Protein AF-0000000074853703 (afdb_homodimer)

Secondary structure (DSSP, 8-state):
-----------HHHHHHHHHHTS-TTEEEEEEEE------S--TT-TTTB-TTS--SS---HHHHHHHHHHHHHTEEEGGGSS--------STT-SS--------EEEEEEGGGGGGEEEEEE-TT---SSS---EEEEEE-----------------GGGGGTTTHHHHHHHHHHHHHHHHHHHHHHHHH-/-----------HHHHHHHHHHTS-TT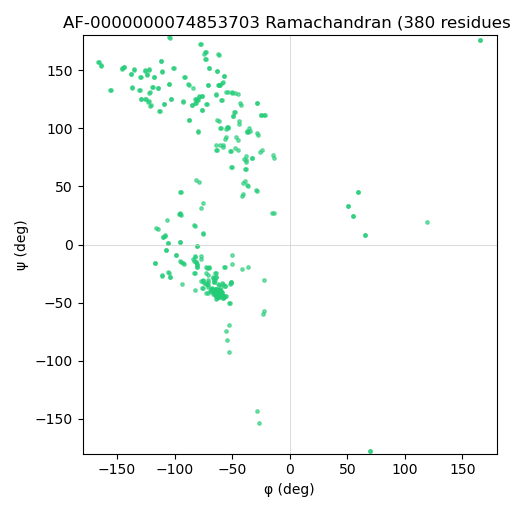EEEEEEEE------S--TT-TTTB-TTS--SS---HHHHHHHHHHHHHTEEEGGGSS--------STT-SS--------EEEEEEGGGGGGEEEEEE-TT---SSS---EEEEEE-----------------GGGGGSTTHHHHHHHHHHHHHHHHHHHHHHHHH-

Organism: Aplysia californica (NCBI:txid6500)

InterPro domains:
  IPR036691 Endonuclease/exonuclease/phosphatase superfamily [G3DSA:3.60.10.10] (3-141)
  IPR036691 Endonuclease/exonuclease/phosphatase superfamily [SSF56219] (5-138)

Solvent-accessible surface area (backbone atoms only — not comparable to full-atom values): 22097 Å² total; per-residue (Å²): 131,82,75,72,71,70,77,74,73,70,50,55,65,52,53,50,49,56,56,54,66,73,52,61,86,72,39,44,49,39,38,36,34,52,52,68,22,30,60,18,68,72,31,84,80,38,58,85,33,38,34,93,48,42,51,62,87,45,66,58,37,72,47,16,47,52,48,52,43,51,22,64,33,67,44,23,19,38,47,43,12,62,36,85,67,77,72,64,73,67,67,81,69,86,53,67,85,81,66,65,74,75,72,65,31,70,47,38,34,32,44,51,92,48,49,87,38,46,74,45,28,37,66,46,73,99,36,57,45,90,46,102,46,52,37,33,36,39,34,26,63,55,85,71,68,86,64,80,78,72,74,71,80,68,79,60,56,63,58,83,66,28,82,46,100,64,23,58,60,48,47,49,51,48,46,45,49,51,53,51,48,50,54,50,55,61,52,55,58,71,74,104,130,80,74,71,72,69,77,72,74,70,51,55,66,51,54,52,49,57,58,54,69,73,52,61,86,73,40,43,47,40,38,36,34,50,52,68,22,31,61,19,68,73,33,84,79,38,59,83,34,39,33,92,47,42,52,62,88,43,66,58,36,72,47,14,48,52,49,52,42,49,21,64,33,68,43,23,19,39,46,44,12,61,35,86,68,76,74,62,72,68,69,80,67,86,56,67,84,79,69,65,75,76,70,65,31,69,45,39,35,31,43,51,92,49,49,86,38,46,75,44,29,37,67,46,72,97,36,57,46,89,46,102,46,52,38,33,38,38,32,27,63,55,84,72,68,87,61,80,77,71,75,73,79,68,78,59,56,63,59,83,68,29,79,51,96,63,30,60,57,47,48,48,49,50,45,47,49,51,52,50,47,51,54,49,56,62,51,54,58,69,73,104

Nearest PDB structures (foldseek):
  3g91-assembly1_A  TM=6.533E-01  e=3.443E-03  Methanothermobacter thermautotrophicus str. Delta H
  5j8n-assembly1_A  TM=6.528E-01  e=6.852E-03  Methanosarcina mazei Go1
  2jc4-assembly1_A  TM=6.047E-01  e=2.681E-03  Neisseria meningitidis
  5dfh-assembly2_B  TM=6.076E-01  e=8.266E-03  Homo sapiens
  2voa-assembly1_B  TM=5.000E-01  e=4.765E-02  Archaeoglobus fulgidus

Structure (mmCIF, N/CA/C/O backbone):
data_AF-0000000074853703-model_v1
#
loop_
_entity.id
_entity.type
_entity.pdbx_description
1 polymer 'Uncharacterized protein LOC101847506'
#
loop_
_atom_site.group_PDB
_atom_site.id
_atom_site.type_symbol
_atom_site.label_atom_id
_atom_site.label_alt_id
_atom_site.label_comp_id
_atom_site.label_asym_id
_atom_site.label_entity_id
_atom_site.label_seq_id
_atom_site.pdbx_PDB_ins_code
_atom_site.Cartn_x
_atom_site.Cartn_y
_atom_site.Cartn_z
_atom_site.occupancy
_atom_site.B_iso_or_equiv
_atom_site.auth_seq_id
_atom_site.auth_comp_id
_atom_site.auth_asym_id
_atom_site.auth_atom_id
_atom_site.pdbx_PDB_model_num
ATOM 1 N N . MET A 1 1 ? 30 -37.344 12.492 1 30.66 1 MET A N 1
ATOM 2 C CA . MET A 1 1 ? 30.016 -36.188 11.594 1 30.66 1 MET A CA 1
ATOM 3 C C . MET A 1 1 ? 28.594 -35.656 11.367 1 30.66 1 MET A C 1
ATOM 5 O O . MET A 1 1 ? 27.766 -36.375 10.789 1 30.66 1 MET A O 1
ATOM 9 N N . THR A 1 2 ? 27.969 -35.031 12.359 1 38.5 2 THR A N 1
ATOM 10 C CA . THR A 1 2 ? 26.641 -34.438 12.344 1 38.5 2 THR A CA 1
ATOM 11 C C . THR A 1 2 ? 26.484 -33.5 11.156 1 38.5 2 THR A C 1
ATOM 13 O O . THR A 1 2 ? 27.266 -32.531 10.992 1 38.5 2 THR A O 1
ATOM 16 N N . HIS A 1 3 ? 26.219 -33.969 9.953 1 34.72 3 HIS A N 1
ATOM 17 C 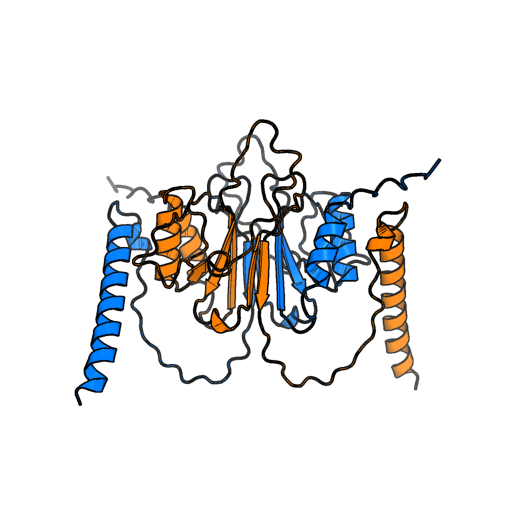CA . HIS A 1 3 ? 25.875 -33.156 8.781 1 34.72 3 HIS A CA 1
ATOM 18 C C . HIS A 1 3 ? 24.953 -32 9.156 1 34.72 3 HIS A C 1
ATOM 20 O O . HIS A 1 3 ? 23.859 -32.219 9.672 1 34.72 3 HIS A O 1
ATOM 26 N N . THR A 1 4 ? 25.547 -31.062 9.781 1 39.28 4 THR A N 1
ATOM 27 C CA . THR A 1 4 ? 24.844 -29.797 9.953 1 39.28 4 THR A CA 1
ATOM 28 C C . THR A 1 4 ? 24.047 -29.438 8.703 1 39.28 4 THR A C 1
ATOM 30 O O . THR A 1 4 ? 24.625 -29.219 7.633 1 39.28 4 THR A O 1
ATOM 33 N N . ARG A 1 5 ? 23.062 -30.234 8.383 1 38.66 5 ARG A N 1
ATOM 34 C CA . ARG A 1 5 ? 22.109 -29.875 7.34 1 38.66 5 ARG A CA 1
ATOM 35 C C . ARG A 1 5 ? 22 -28.359 7.18 1 38.66 5 ARG A C 1
ATOM 37 O O . ARG A 1 5 ? 21.688 -27.656 8.133 1 38.66 5 ARG A O 1
ATOM 44 N N . GLY A 1 6 ? 22.891 -27.703 6.516 1 39.69 6 GLY A N 1
ATOM 45 C CA . GLY A 1 6 ? 22.969 -26.281 6.195 1 39.69 6 GLY A CA 1
ATOM 46 C C . GLY A 1 6 ? 21.625 -25.594 6.117 1 39.69 6 GLY A C 1
ATOM 47 O O . GLY A 1 6 ? 20.688 -26.125 5.496 1 39.69 6 GLY A O 1
ATOM 48 N N . LYS A 1 7 ? 21.156 -24.984 7.168 1 43.94 7 LYS A N 1
ATOM 49 C CA . LYS A 1 7 ? 19.953 -24.156 7.207 1 43.94 7 LYS A CA 1
ATOM 50 C C . LYS A 1 7 ? 19.75 -23.422 5.883 1 43.94 7 LYS A C 1
ATOM 52 O O . LYS A 1 7 ? 20.609 -22.641 5.457 1 43.94 7 LYS A O 1
ATOM 57 N N . ILE A 1 8 ? 19.328 -24.156 4.887 1 45.16 8 ILE A N 1
ATOM 58 C CA . ILE A 1 8 ? 18.984 -23.5 3.621 1 45.16 8 ILE A CA 1
ATOM 59 C C . ILE A 1 8 ? 18.375 -22.141 3.889 1 45.16 8 ILE A C 1
ATOM 61 O O . ILE A 1 8 ? 17.359 -22.031 4.598 1 45.16 8 ILE A O 1
ATOM 65 N N . LYS A 1 9 ? 19.094 -21.078 3.826 1 55.94 9 LYS A N 1
ATOM 66 C CA . LYS A 1 9 ? 18.641 -19.688 3.951 1 55.94 9 LYS A CA 1
ATOM 67 C C . LYS A 1 9 ? 17.359 -19.453 3.145 1 55.94 9 LYS A C 1
ATOM 69 O O . LYS A 1 9 ? 17.328 -19.734 1.943 1 55.94 9 LYS A O 1
ATOM 74 N N . LYS A 1 10 ? 16.312 -19.391 3.748 1 66.88 10 LYS A N 1
ATOM 75 C CA . LYS A 1 10 ? 15.062 -19.031 3.082 1 66.88 10 LYS A CA 1
ATOM 76 C C . LYS A 1 10 ? 15.25 -17.844 2.154 1 66.88 10 LYS A C 1
ATOM 78 O O . LYS A 1 10 ? 15.945 -16.891 2.496 1 66.88 10 LYS A O 1
ATOM 83 N N . ASN A 1 11 ? 14.781 -18.078 0.999 1 83.75 11 ASN A N 1
ATOM 84 C CA . ASN A 1 11 ? 14.828 -16.906 0.123 1 83.75 11 ASN A CA 1
ATOM 85 C C . ASN A 1 11 ? 13.781 -15.875 0.512 1 83.75 11 ASN A C 1
ATOM 87 O O . ASN A 1 11 ? 12.961 -16.125 1.396 1 83.75 11 ASN A O 1
ATOM 91 N N . VAL A 1 12 ? 13.859 -14.742 0.056 1 87.56 12 VAL A N 1
ATOM 92 C CA . VAL A 1 12 ? 13.062 -13.578 0.428 1 87.56 12 VAL A CA 1
ATOM 93 C C . VAL A 1 12 ? 11.578 -13.891 0.262 1 87.56 12 VAL A C 1
ATOM 95 O O . VAL A 1 12 ? 10.75 -13.469 1.075 1 87.56 12 VAL A O 1
ATOM 98 N N . PHE A 1 13 ? 11.188 -14.648 -0.702 1 91.06 13 PHE A N 1
ATOM 99 C CA . PHE A 1 13 ? 9.789 -14.969 -0.941 1 91.06 13 PHE A CA 1
ATOM 100 C C . PHE A 1 13 ? 9.289 -15.984 0.078 1 91.06 13 PHE A C 1
ATOM 102 O O . PHE A 1 13 ? 8.109 -15.969 0.453 1 91.06 13 PHE A O 1
ATOM 109 N N . GLN A 1 14 ? 10.156 -16.828 0.513 1 88.06 14 GLN A N 1
ATOM 110 C CA . GLN A 1 14 ? 9.789 -17.75 1.59 1 88.06 14 GLN A CA 1
ATOM 111 C C . GLN A 1 14 ? 9.516 -16.984 2.885 1 88.06 14 GLN A C 1
ATOM 113 O O . GLN A 1 14 ? 8.578 -17.312 3.617 1 88.06 14 GLN A O 1
ATOM 118 N N . LYS A 1 15 ? 10.312 -16.047 3.137 1 88.69 15 LYS A N 1
ATOM 119 C CA . LYS A 1 15 ? 10.094 -15.219 4.312 1 88.69 15 LYS A CA 1
ATOM 120 C C . LYS A 1 15 ? 8.766 -14.461 4.211 1 88.69 15 LYS A C 1
ATOM 122 O O . LYS A 1 15 ? 8.039 -14.344 5.199 1 88.69 15 LYS A O 1
ATOM 127 N N . LEU A 1 16 ? 8.547 -13.914 3.051 1 92.94 16 LEU A N 1
ATOM 128 C CA . LEU A 1 16 ? 7.27 -13.242 2.822 1 92.94 16 LEU A CA 1
ATOM 129 C C . LEU A 1 16 ? 6.105 -14.203 3.018 1 92.94 16 LEU A C 1
ATOM 131 O O . LEU A 1 16 ? 5.105 -13.859 3.648 1 92.94 16 LEU A O 1
ATOM 135 N N . ALA A 1 17 ? 6.215 -15.414 2.502 1 91.81 17 ALA A N 1
ATOM 136 C CA . ALA A 1 17 ? 5.203 -16.453 2.676 1 91.81 17 ALA A CA 1
ATOM 137 C C . ALA A 1 17 ? 4.957 -16.734 4.156 1 91.81 17 ALA A C 1
ATOM 139 O O . ALA A 1 17 ? 3.807 -16.844 4.59 1 91.81 17 ALA A O 1
ATOM 140 N N . ASP A 1 18 ? 6.047 -16.844 4.895 1 89.38 18 ASP A N 1
ATOM 141 C CA . ASP A 1 18 ? 5.934 -17.062 6.332 1 89.38 18 ASP A CA 1
ATOM 142 C C . ASP A 1 18 ? 5.156 -15.938 7.004 1 89.38 18 ASP A C 1
ATOM 144 O O . ASP A 1 18 ? 4.383 -16.188 7.934 1 89.38 18 ASP A O 1
ATOM 148 N N . THR A 1 19 ? 5.422 -14.758 6.57 1 90.62 19 THR A N 1
ATOM 149 C CA . THR A 1 19 ? 4.734 -13.594 7.113 1 90.62 19 THR A CA 1
ATOM 150 C C . THR A 1 19 ? 3.242 -13.656 6.809 1 90.62 19 THR A C 1
ATOM 152 O O . THR A 1 19 ? 2.414 -13.344 7.668 1 90.62 19 THR A O 1
ATOM 155 N N . ILE A 1 20 ? 2.85 -14 5.609 1 93.12 20 ILE A N 1
ATOM 156 C CA . ILE A 1 20 ? 1.458 -14.078 5.18 1 93.12 20 ILE A CA 1
ATOM 157 C C . ILE A 1 20 ? 0.743 -15.195 5.938 1 93.12 20 ILE A C 1
ATOM 159 O O . ILE A 1 20 ? -0.43 -15.055 6.293 1 93.12 20 ILE A O 1
ATOM 163 N N . ASP A 1 21 ? 1.399 -16.219 6.273 1 90.38 21 ASP A N 1
ATOM 164 C CA . ASP A 1 21 ? 0.841 -17.406 6.918 1 90.38 21 ASP A CA 1
ATOM 165 C C . ASP A 1 21 ? 0.289 -17.062 8.305 1 90.38 21 ASP A C 1
ATOM 167 O O . ASP A 1 21 ? -0.64 -17.719 8.781 1 90.38 21 ASP A O 1
ATOM 171 N N . ILE A 1 22 ? 0.854 -16.094 8.867 1 89.88 22 ILE A N 1
ATOM 172 C CA . ILE A 1 22 ? 0.464 -15.781 10.234 1 89.88 22 ILE A CA 1
ATOM 173 C C . ILE A 1 22 ? -0.79 -14.906 10.227 1 89.88 22 ILE A C 1
ATOM 175 O O . ILE A 1 22 ? -1.422 -14.703 11.266 1 89.88 22 ILE A O 1
ATOM 179 N N . VAL A 1 23 ? -1.188 -14.352 9.102 1 91.25 23 VAL A N 1
ATOM 180 C CA . VAL A 1 23 ? -2.365 -13.5 8.992 1 91.25 23 VAL A CA 1
ATOM 181 C C . VAL A 1 23 ? -3.621 -14.359 8.875 1 91.25 23 VAL A C 1
ATOM 183 O O . VAL A 1 23 ? -3.721 -15.203 7.98 1 91.25 23 VAL A O 1
ATOM 186 N N . PRO A 1 24 ? -4.605 -14.156 9.75 1 90.5 24 PRO A N 1
ATOM 187 C CA . PRO A 1 24 ? -5.855 -14.914 9.641 1 90.5 24 PRO A CA 1
ATOM 188 C C . PRO A 1 24 ? -6.539 -14.734 8.281 1 90.5 24 PRO A C 1
ATOM 190 O O . PRO A 1 24 ? -6.539 -13.633 7.727 1 90.5 24 PRO A O 1
ATOM 193 N N . ASP A 1 25 ? -7.168 -15.734 7.762 1 87 25 ASP A N 1
ATOM 194 C CA . ASP A 1 25 ? -7.797 -15.742 6.449 1 87 25 ASP A CA 1
ATOM 195 C C . ASP A 1 25 ? -8.953 -14.742 6.387 1 87 25 ASP A C 1
ATOM 197 O O . ASP A 1 25 ? -9.266 -14.211 5.32 1 87 25 ASP A O 1
ATOM 201 N N . GLU A 1 26 ? -9.492 -14.461 7.523 1 88.31 26 GLU A N 1
ATOM 202 C CA . GLU A 1 26 ? -10.672 -13.602 7.578 1 88.31 26 GLU A CA 1
ATOM 203 C C . GLU A 1 26 ? -10.273 -12.125 7.504 1 88.31 26 GLU A C 1
ATOM 205 O O . GLU A 1 26 ? -11.117 -11.258 7.266 1 88.31 26 GLU A O 1
ATOM 210 N N . GLU A 1 27 ? -9.039 -11.875 7.715 1 92.31 27 GLU A N 1
ATOM 211 C CA . GLU A 1 27 ? -8.586 -10.484 7.699 1 92.31 27 GLU A CA 1
ATOM 212 C C . GLU A 1 27 ? -8.211 -10.039 6.289 1 92.31 27 GLU A C 1
ATOM 214 O O . GLU A 1 27 ? -7.648 -10.82 5.52 1 92.31 27 GLU A O 1
ATOM 219 N N . GLU A 1 28 ? -8.641 -8.883 6.035 1 93.94 28 GLU A N 1
ATOM 220 C CA . GLU A 1 28 ? -8.125 -8.266 4.82 1 93.94 28 GLU A CA 1
ATOM 221 C C . GLU A 1 28 ? -6.605 -8.094 4.891 1 93.94 28 GLU A C 1
ATOM 223 O O . GLU A 1 28 ? -6.066 -7.754 5.945 1 93.94 28 GLU A O 1
ATOM 228 N N . LEU A 1 29 ? -5.973 -8.391 3.842 1 96.56 29 LEU A N 1
ATOM 229 C CA . LEU A 1 29 ? -4.523 -8.266 3.736 1 96.56 29 LEU A CA 1
ATOM 230 C C . LEU A 1 29 ? -4.137 -7.488 2.484 1 96.56 29 LEU A C 1
ATOM 232 O O . LEU A 1 29 ? -4.559 -7.832 1.378 1 96.56 29 LEU A O 1
ATOM 236 N N . ILE A 1 30 ? -3.381 -6.449 2.646 1 97.62 30 ILE A N 1
ATOM 237 C CA . ILE A 1 30 ? -2.803 -5.676 1.553 1 97.62 30 ILE A CA 1
ATOM 238 C C . ILE A 1 30 ? -1.289 -5.578 1.733 1 97.62 30 ILE A C 1
ATOM 240 O O . ILE A 1 30 ? -0.808 -5.227 2.812 1 97.62 30 ILE A O 1
ATOM 244 N N . ILE A 1 31 ? -0.557 -5.961 0.763 1 96.81 31 ILE A N 1
ATOM 245 C CA . ILE A 1 31 ? 0.898 -5.859 0.74 1 96.81 31 ILE A CA 1
ATOM 246 C C . ILE A 1 31 ? 1.336 -4.973 -0.421 1 96.81 31 ILE A C 1
ATOM 248 O O . ILE A 1 31 ? 0.798 -5.074 -1.526 1 96.81 31 ILE A O 1
ATOM 252 N N . MET A 1 32 ? 2.221 -4.133 -0.188 1 95 32 MET A N 1
ATOM 253 C CA . MET A 1 32 ? 2.715 -3.25 -1.24 1 95 32 MET A CA 1
ATOM 254 C C . MET A 1 32 ? 4.23 -3.111 -1.168 1 95 32 MET A C 1
ATOM 256 O O . MET A 1 32 ? 4.809 -3.107 -0.079 1 95 32 MET A O 1
ATOM 260 N N . GLY A 1 33 ? 4.859 -2.959 -2.328 1 91.25 33 GLY A N 1
ATOM 261 C CA . GLY A 1 33 ? 6.293 -2.709 -2.328 1 91.25 33 GLY A CA 1
ATOM 262 C C . GLY A 1 33 ? 6.934 -2.908 -3.689 1 91.25 33 GLY A C 1
ATOM 263 O O . GLY A 1 33 ? 6.238 -3.164 -4.676 1 91.25 33 GLY A O 1
ATOM 264 N N . ASP A 1 34 ? 8.219 -2.598 -3.697 1 88.75 34 ASP A N 1
ATOM 265 C CA . ASP A 1 34 ? 9.086 -2.895 -4.836 1 88.75 34 ASP A CA 1
ATOM 266 C C . ASP A 1 34 ? 9.68 -4.297 -4.723 1 88.75 34 ASP A C 1
ATOM 268 O O . ASP A 1 34 ? 10.586 -4.527 -3.918 1 88.75 34 ASP A O 1
ATOM 272 N N . PHE A 1 35 ? 9.227 -5.223 -5.516 1 91.81 35 PHE A N 1
ATOM 273 C CA . PHE A 1 35 ? 9.641 -6.617 -5.43 1 91.81 35 PHE A CA 1
ATOM 274 C C . PHE A 1 35 ? 10.773 -6.902 -6.402 1 91.81 35 PHE A C 1
ATOM 276 O O . PHE A 1 35 ? 11.211 -8.047 -6.535 1 91.81 35 PHE A O 1
ATOM 283 N N . ASN A 1 36 ? 11.195 -5.855 -7.094 1 89.69 36 ASN A N 1
ATOM 284 C CA . ASN A 1 36 ? 12.195 -6.012 -8.141 1 89.69 36 ASN A CA 1
ATOM 285 C C . ASN A 1 36 ? 11.82 -7.125 -9.117 1 89.69 36 ASN A C 1
ATOM 287 O O . ASN A 1 36 ? 12.68 -7.914 -9.523 1 89.69 36 ASN A O 1
ATOM 291 N N . GLY A 1 37 ? 10.539 -7.211 -9.281 1 91.62 37 GLY A N 1
ATOM 292 C CA . GLY A 1 37 ? 9.992 -8.234 -10.156 1 91.62 37 GLY A CA 1
ATOM 293 C C . GLY A 1 37 ? 9.305 -7.664 -11.383 1 91.62 37 GLY A C 1
ATOM 294 O O . GLY A 1 37 ? 8.586 -6.664 -11.297 1 91.62 37 GLY A O 1
ATOM 295 N N . HIS A 1 38 ? 9.594 -8.25 -12.508 1 92.88 38 HIS A N 1
ATOM 296 C CA . HIS A 1 38 ? 8.82 -8.039 -13.727 1 92.88 38 HIS A CA 1
ATOM 297 C C . HIS A 1 38 ? 7.902 -9.227 -14.008 1 92.88 38 HIS A C 1
ATOM 299 O O . HIS A 1 38 ? 8.359 -10.375 -14.055 1 92.88 38 HIS A O 1
ATOM 305 N N . VAL A 1 39 ? 6.617 -8.914 -14.156 1 93.75 39 VAL A N 1
ATOM 306 C CA . VAL A 1 39 ? 5.652 -10 -14.273 1 93.75 39 VAL A CA 1
ATOM 307 C C . VAL A 1 39 ? 5.387 -10.305 -15.742 1 93.75 39 VAL A C 1
ATOM 309 O O . VAL A 1 39 ? 4.852 -11.367 -16.078 1 93.75 39 VAL A O 1
ATOM 312 N N . GLY A 1 40 ? 5.773 -9.43 -16.656 1 89.94 40 GLY A N 1
ATOM 313 C CA . GLY A 1 40 ? 5.66 -9.688 -18.094 1 89.94 40 GLY A CA 1
ATOM 314 C C . GLY A 1 40 ? 4.223 -9.688 -18.578 1 89.94 40 GLY A C 1
ATOM 315 O O . GLY A 1 40 ? 3.293 -9.5 -17.797 1 89.94 40 GLY A O 1
ATOM 316 N N . PRO A 1 41 ? 4.07 -9.969 -19.875 1 89.56 41 PRO A N 1
ATOM 317 C CA . PRO A 1 41 ? 2.746 -9.875 -20.5 1 89.56 41 PRO A CA 1
ATOM 318 C C . PRO A 1 41 ? 1.993 -11.203 -20.484 1 89.56 41 PRO A C 1
ATOM 320 O O . PRO A 1 41 ? 0.792 -11.234 -20.766 1 89.56 41 PRO A O 1
ATOM 323 N N . ARG A 1 42 ? 2.639 -12.344 -20.234 1 92.25 42 ARG A N 1
ATOM 324 C CA . ARG A 1 42 ? 1.995 -13.656 -20.281 1 92.25 42 ARG A CA 1
ATOM 325 C C . ARG A 1 42 ? 1.073 -13.852 -19.094 1 92.25 42 ARG A C 1
ATOM 327 O O . ARG A 1 42 ? 1.536 -13.922 -17.953 1 92.25 42 ARG A O 1
ATOM 334 N N . ARG A 1 43 ? -0.126 -14.078 -19.344 1 93.44 43 ARG A N 1
ATOM 335 C CA . ARG A 1 43 ? -1.094 -14.195 -18.266 1 93.44 43 ARG A CA 1
ATOM 336 C C . ARG A 1 43 ? -1.495 -15.648 -18.031 1 93.44 43 ARG A C 1
ATOM 338 O O . ARG A 1 43 ? -2.016 -16 -16.984 1 93.44 43 ARG A O 1
ATOM 345 N N . THR A 1 44 ? -1.358 -16.469 -19.062 1 91.62 44 THR A N 1
ATOM 346 C CA . THR A 1 44 ? -1.688 -17.875 -18.891 1 91.62 44 THR A CA 1
ATOM 347 C C . THR A 1 44 ? -0.558 -18.609 -18.172 1 91.62 44 THR A C 1
ATOM 349 O O . THR A 1 44 ? 0.601 -18.531 -18.578 1 91.62 44 THR A O 1
ATOM 352 N N . PRO A 1 45 ? -0.796 -19.328 -17.078 1 92.75 45 PRO A N 1
ATOM 353 C CA . PRO A 1 45 ? -2.088 -19.609 -16.438 1 92.75 45 PRO A CA 1
ATOM 354 C C . PRO A 1 45 ? -2.402 -18.656 -15.297 1 92.75 45 PRO A C 1
ATOM 356 O O . PRO A 1 45 ? -3.039 -19.047 -14.312 1 92.75 45 PRO A O 1
ATOM 359 N N . TRP A 1 46 ? -1.843 -17.422 -15.336 1 93.56 46 TRP A N 1
ATOM 360 C CA . TRP A 1 46 ? -1.859 -16.531 -14.188 1 93.56 46 TRP A CA 1
ATOM 361 C C . TRP A 1 46 ? -3.039 -15.562 -14.266 1 93.56 46 TRP A C 1
ATOM 363 O O . TRP A 1 46 ? -3.033 -14.516 -13.617 1 93.56 46 TRP A O 1
ATOM 373 N N . GLU A 1 47 ? -4.098 -15.836 -14.891 1 94.12 47 GLU A N 1
ATOM 374 C CA . GLU A 1 47 ? -5.152 -14.883 -15.234 1 94.12 47 GLU A CA 1
ATOM 375 C C . GLU A 1 47 ? -5.844 -14.352 -13.984 1 94.12 47 GLU A C 1
ATOM 377 O O . GLU A 1 47 ? -6.301 -13.203 -13.961 1 94.12 47 GLU A O 1
ATOM 382 N N . ASN A 1 48 ? -5.906 -15.172 -12.953 1 93.94 48 ASN A N 1
ATOM 383 C CA . ASN A 1 48 ? -6.59 -14.75 -11.734 1 93.94 48 ASN A CA 1
ATOM 384 C C . ASN A 1 48 ? -5.699 -13.859 -10.875 1 93.94 48 ASN A C 1
ATOM 386 O O . ASN A 1 48 ? -6.188 -13.156 -9.992 1 93.94 48 ASN A O 1
ATOM 390 N N . TYR A 1 49 ? -4.406 -13.898 -11.148 1 96 49 TYR A N 1
ATOM 391 C CA . TYR A 1 49 ? -3.434 -13.25 -10.281 1 96 49 TYR A CA 1
ATOM 392 C C . TYR A 1 49 ? -2.799 -12.047 -10.969 1 96 49 TYR A C 1
ATOM 394 O O . TYR A 1 49 ? -2.322 -11.117 -10.305 1 96 49 TYR A O 1
ATOM 402 N N . LEU A 1 50 ? -2.764 -12.078 -12.273 1 96.19 50 LEU A N 1
ATOM 403 C CA . LEU A 1 50 ? -2.17 -11.055 -13.117 1 96.19 50 LEU A CA 1
ATOM 404 C C . LEU A 1 50 ? -3.205 -10.477 -14.078 1 96.19 50 LEU A C 1
ATOM 406 O O . LEU A 1 50 ? -3.773 -11.195 -14.898 1 96.19 50 LEU A O 1
ATOM 410 N N . GLY A 1 51 ? -3.404 -9.156 -13.922 1 95.75 51 GLY A N 1
ATOM 411 C CA . GLY A 1 51 ? -4.383 -8.5 -14.773 1 95.75 51 GLY A CA 1
ATOM 412 C C . GLY A 1 51 ? -3.871 -8.242 -16.188 1 95.75 51 GLY A C 1
ATOM 413 O O . GLY A 1 51 ? -2.691 -8.453 -16.469 1 95.75 51 GLY A O 1
ATOM 414 N N . PRO A 1 52 ? -4.676 -7.805 -17.047 1 94.12 52 PRO A N 1
ATOM 415 C CA . PRO A 1 52 ? -4.324 -7.609 -18.453 1 94.12 52 PRO A CA 1
ATOM 416 C C . PRO A 1 52 ? -3.564 -6.309 -18.703 1 94.12 52 PRO A C 1
ATOM 418 O O . PRO A 1 52 ? -3.1 -6.059 -19.812 1 94.12 52 PRO A O 1
ATOM 421 N N . HIS A 1 53 ? -3.334 -5.512 -17.703 1 89.5 53 HIS A N 1
ATOM 422 C CA . HIS A 1 53 ? -2.746 -4.195 -17.906 1 89.5 53 HIS A CA 1
ATOM 423 C C . HIS A 1 53 ? -1.369 -4.098 -17.266 1 89.5 53 HIS A C 1
ATOM 425 O O . HIS A 1 53 ? -0.891 -2.998 -16.969 1 89.5 53 HIS A O 1
ATOM 431 N N . GLY A 1 54 ? -0.805 -5.145 -16.891 1 80.25 54 GLY A N 1
ATOM 432 C CA . GLY A 1 54 ? 0.564 -5.141 -16.406 1 80.25 54 GLY A CA 1
ATOM 433 C C . GLY A 1 54 ? 1.567 -4.676 -17.438 1 80.25 54 GLY A C 1
ATOM 434 O O . GLY A 1 54 ? 1.223 -4.504 -18.609 1 80.25 54 GLY A O 1
ATOM 435 N N . ASP A 1 55 ? 2.754 -4.316 -17 1 81.38 55 ASP A N 1
ATOM 436 C CA . ASP A 1 55 ? 3.826 -3.875 -17.891 1 81.38 55 ASP A CA 1
ATOM 437 C C . ASP A 1 55 ? 4.18 -4.957 -18.906 1 81.38 55 ASP A C 1
ATOM 439 O O . ASP A 1 55 ? 4.516 -6.082 -18.531 1 81.38 55 ASP A O 1
ATOM 443 N N . THR A 1 56 ? 4.113 -4.629 -20.094 1 79.06 56 THR A N 1
ATOM 444 C CA . THR A 1 56 ? 4.379 -5.582 -21.156 1 79.06 56 THR A CA 1
ATOM 445 C C . THR A 1 56 ? 5.742 -5.32 -21.797 1 79.06 56 THR A C 1
ATOM 447 O O . THR A 1 56 ? 6.141 -6.012 -22.734 1 79.06 56 THR A O 1
ATOM 450 N N . SER A 1 57 ? 6.402 -4.348 -21.281 1 82.06 57 SER A N 1
ATOM 451 C CA . SER A 1 57 ? 7.652 -3.941 -21.906 1 82.06 57 SER A CA 1
ATOM 452 C C . SER A 1 57 ? 8.805 -4.852 -21.5 1 82.06 57 SER A C 1
ATOM 454 O O . SER A 1 57 ? 9.852 -4.863 -22.141 1 82.06 57 SER A O 1
ATOM 456 N N . SER A 1 58 ? 8.609 -5.531 -20.438 1 85.5 58 SER A N 1
ATOM 457 C CA . SER A 1 58 ? 9.648 -6.426 -19.938 1 85.5 58 SER A CA 1
ATOM 458 C C . SER A 1 58 ? 9.125 -7.852 -19.781 1 85.5 58 SER A C 1
ATOM 460 O O . SER A 1 58 ? 7.961 -8.055 -19.422 1 85.5 58 SER A O 1
ATOM 462 N N . ASP A 1 59 ? 10 -8.75 -20.031 1 90.69 59 ASP A N 1
ATOM 463 C CA . ASP A 1 59 ? 9.664 -10.148 -19.797 1 90.69 59 ASP A CA 1
ATOM 464 C C . ASP A 1 59 ? 9.625 -10.453 -18.297 1 90.69 59 ASP A C 1
ATOM 466 O O . ASP A 1 59 ? 10.219 -9.734 -17.5 1 90.69 59 ASP A O 1
ATOM 470 N N . CYS A 1 60 ? 8.938 -11.516 -18.062 1 92.75 60 CYS A N 1
ATOM 471 C CA . CYS A 1 60 ? 8.898 -11.984 -16.672 1 92.75 60 CYS A CA 1
ATOM 472 C C . CYS A 1 60 ? 10.281 -12.406 -16.203 1 92.75 60 CYS A C 1
ATOM 474 O O . CYS A 1 60 ? 10.984 -13.148 -16.891 1 92.75 60 CYS A O 1
ATOM 476 N N . ASN A 1 61 ? 10.695 -11.891 -15.086 1 91.56 61 ASN A N 1
ATOM 477 C CA . ASN A 1 61 ? 11.977 -12.297 -14.516 1 91.56 61 ASN A CA 1
ATOM 478 C C . ASN A 1 61 ? 11.789 -13.242 -13.328 1 91.56 61 ASN A C 1
ATOM 480 O O . ASN A 1 61 ? 10.664 -13.633 -13.016 1 91.56 61 ASN A O 1
ATOM 484 N N . TYR A 1 62 ? 12.852 -13.719 -12.758 1 90.12 62 TYR A N 1
ATOM 485 C CA . TYR A 1 62 ? 12.812 -14.688 -11.664 1 90.12 62 TYR A CA 1
ATOM 486 C C . TYR A 1 62 ? 11.906 -14.211 -10.539 1 90.12 62 TYR A C 1
ATOM 488 O O . TYR A 1 62 ? 11.023 -14.945 -10.094 1 90.12 62 TYR A O 1
ATOM 496 N N . ASN A 1 63 ? 12.102 -12.93 -10.055 1 92.44 63 ASN A N 1
ATOM 497 C CA . ASN A 1 63 ? 11.273 -12.391 -8.977 1 92.44 63 ASN A CA 1
ATOM 498 C C . ASN A 1 63 ? 9.805 -12.32 -9.375 1 92.44 63 ASN A C 1
ATOM 500 O O . ASN A 1 63 ? 8.922 -12.547 -8.547 1 92.44 63 ASN A O 1
ATOM 504 N N . GLY A 1 64 ? 9.609 -11.883 -10.641 1 93.56 64 GLY A N 1
ATOM 505 C CA . GLY A 1 64 ? 8.242 -11.891 -11.141 1 93.56 64 GLY A CA 1
ATOM 506 C C . GLY A 1 64 ? 7.59 -13.258 -11.055 1 93.56 64 GLY A C 1
ATOM 507 O O . GLY A 1 64 ? 6.441 -13.383 -10.617 1 93.56 64 GLY A O 1
ATOM 508 N N . GLU A 1 65 ? 8.328 -14.266 -11.438 1 92.69 65 GLU A N 1
ATOM 509 C CA . GLU A 1 65 ? 7.816 -15.633 -11.383 1 92.69 65 GLU A CA 1
ATOM 510 C C . GLU A 1 65 ? 7.516 -16.047 -9.945 1 92.69 65 GLU A C 1
ATOM 512 O O . GLU A 1 65 ? 6.484 -16.672 -9.672 1 92.69 65 GLU A O 1
ATOM 517 N N . GLN A 1 66 ? 8.438 -15.711 -9.078 1 93 66 GLN A N 1
ATOM 518 C CA . GLN A 1 66 ? 8.242 -16.047 -7.668 1 93 66 GLN A CA 1
ATOM 519 C C . GLN A 1 66 ? 7.035 -15.32 -7.09 1 93 66 GLN A C 1
ATOM 521 O O . GLN A 1 66 ? 6.285 -15.883 -6.293 1 93 66 GLN A O 1
ATOM 526 N N . LEU A 1 67 ? 6.867 -14.125 -7.484 1 94.69 67 LEU A N 1
ATOM 527 C CA . LEU A 1 67 ? 5.738 -13.328 -7.016 1 94.69 67 LEU A CA 1
ATOM 528 C C . LEU A 1 67 ? 4.418 -13.938 -7.469 1 94.69 67 LEU A C 1
ATOM 530 O O . LEU A 1 67 ? 3.48 -14.062 -6.676 1 94.69 67 LEU A O 1
ATOM 534 N N . LEU A 1 68 ? 4.355 -14.289 -8.727 1 94.94 68 LEU A N 1
ATOM 535 C CA . LEU A 1 68 ? 3.15 -14.906 -9.266 1 94.94 68 LEU A CA 1
ATOM 536 C C . LEU A 1 68 ? 2.848 -16.219 -8.547 1 94.94 68 LEU A C 1
ATOM 538 O O . LEU A 1 68 ? 1.692 -16.5 -8.211 1 94.94 68 LEU A O 1
ATOM 542 N N . ALA A 1 69 ? 3.85 -17 -8.305 1 92.56 69 ALA A N 1
ATOM 543 C CA . ALA A 1 69 ? 3.666 -18.25 -7.57 1 92.56 69 ALA A CA 1
ATOM 544 C C . ALA A 1 69 ? 3.133 -17.984 -6.164 1 92.56 69 ALA A C 1
ATOM 546 O O . ALA A 1 69 ? 2.248 -18.703 -5.688 1 92.56 69 ALA A O 1
ATOM 547 N N . LEU A 1 70 ? 3.689 -17 -5.488 1 93.5 70 LEU A N 1
ATOM 548 C CA . LEU A 1 70 ? 3.227 -16.609 -4.164 1 93.5 70 LEU A CA 1
ATOM 549 C C . LEU A 1 70 ? 1.755 -16.219 -4.199 1 93.5 70 LEU A C 1
ATOM 551 O O . LEU A 1 70 ? 0.979 -16.609 -3.326 1 93.5 70 LEU A O 1
ATOM 555 N N . CYS A 1 71 ? 1.427 -15.406 -5.211 1 95.56 71 CYS A N 1
ATOM 556 C CA . CYS A 1 71 ? 0.039 -14.984 -5.371 1 95.56 71 CYS A CA 1
ATOM 557 C C . CYS A 1 71 ? -0.881 -16.188 -5.531 1 95.56 71 CYS A C 1
ATOM 559 O O . CYS A 1 71 ? -1.952 -16.234 -4.926 1 95.56 71 CYS A O 1
ATOM 561 N N . ALA A 1 72 ? -0.479 -17.094 -6.32 1 92.75 72 ALA A N 1
ATOM 562 C CA . ALA A 1 72 ? -1.281 -18.297 -6.539 1 92.75 72 ALA A CA 1
ATOM 563 C C . ALA A 1 72 ? -1.441 -19.094 -5.25 1 92.75 72 ALA A C 1
ATOM 565 O O . ALA A 1 72 ? -2.533 -19.578 -4.941 1 92.75 72 ALA A O 1
ATOM 566 N N . GLU A 1 73 ? -0.423 -19.172 -4.523 1 89.62 73 GLU A N 1
ATOM 567 C CA . GLU A 1 73 ? -0.431 -19.969 -3.299 1 89.62 73 GLU A CA 1
ATOM 568 C C . GLU A 1 73 ? -1.356 -19.359 -2.25 1 89.62 73 GLU A C 1
ATOM 570 O O . GLU A 1 73 ? -2.076 -20.078 -1.554 1 89.62 73 GLU A O 1
ATOM 575 N N . TYR A 1 74 ? -1.363 -18.109 -2.186 1 92.56 74 TYR A N 1
ATOM 576 C CA . TYR A 1 74 ? -2.072 -17.453 -1.091 1 92.56 74 TYR A CA 1
ATOM 577 C C . TYR A 1 74 ? -3.316 -16.734 -1.6 1 92.56 74 TYR A C 1
ATOM 579 O O . TYR A 1 74 ? -3.938 -15.961 -0.866 1 92.56 74 TYR A O 1
ATOM 587 N N . GLU A 1 75 ? -3.645 -16.906 -2.881 1 94 75 GLU A N 1
ATOM 588 C CA . GLU A 1 75 ? -4.828 -16.328 -3.5 1 94 75 GLU A CA 1
ATOM 589 C C . GLU A 1 75 ? -4.812 -14.797 -3.395 1 94 75 GLU A C 1
ATOM 591 O O . GLU A 1 75 ? -5.793 -14.195 -2.959 1 94 75 GLU A O 1
ATOM 596 N N . LEU A 1 76 ? -3.664 -14.328 -3.705 1 97.12 76 LEU A N 1
ATOM 597 C CA . LEU A 1 76 ? -3.502 -12.883 -3.863 1 97.12 76 LEU A CA 1
ATOM 598 C C . LEU A 1 76 ? -3.496 -12.5 -5.34 1 97.12 76 LEU A C 1
ATOM 600 O O . LEU A 1 76 ? -3.166 -13.312 -6.199 1 97.12 76 LEU A O 1
ATOM 604 N N . TYR A 1 77 ? -3.906 -11.328 -5.684 1 97.62 77 TYR A N 1
ATOM 605 C CA . TYR A 1 77 ? -3.754 -10.836 -7.051 1 97.62 77 TYR A CA 1
ATOM 606 C C . TYR A 1 77 ? -3.025 -9.492 -7.066 1 97.62 77 TYR A C 1
ATOM 608 O O . TYR A 1 77 ? -3.045 -8.758 -6.078 1 97.62 77 TYR A O 1
ATOM 616 N N . ILE A 1 78 ? -2.338 -9.266 -8.086 1 97.62 78 ILE A N 1
ATOM 617 C CA . ILE A 1 78 ? -1.6 -8.023 -8.281 1 97.62 78 ILE A CA 1
ATOM 618 C C . ILE A 1 78 ? -2.553 -6.926 -8.75 1 97.62 78 ILE A C 1
ATOM 620 O O . ILE A 1 78 ? -2.773 -6.758 -9.953 1 97.62 78 ILE A O 1
ATOM 624 N N . THR A 1 79 ? -3.006 -6.133 -7.871 1 97.44 79 THR A N 1
ATOM 625 C CA . THR A 1 79 ? -4.191 -5.293 -8.016 1 97.44 79 THR A CA 1
ATOM 626 C C . THR A 1 79 ? -3.996 -4.277 -9.141 1 97.44 79 THR A C 1
ATOM 628 O O . THR A 1 79 ? -4.898 -4.066 -9.953 1 97.44 79 THR A O 1
ATOM 631 N N . ASN A 1 80 ? -2.814 -3.6 -9.25 1 93.38 80 ASN A N 1
ATOM 632 C CA . ASN A 1 80 ? -2.625 -2.484 -10.172 1 93.38 80 ASN A CA 1
ATOM 633 C C . ASN A 1 80 ? -2.293 -2.969 -11.578 1 93.38 80 ASN A C 1
ATOM 635 O O . ASN A 1 80 ? -1.839 -2.188 -12.414 1 93.38 80 ASN A O 1
ATOM 639 N N . THR A 1 81 ? -2.549 -4.238 -11.859 1 94.81 81 THR A N 1
ATOM 640 C CA . THR A 1 81 ? -2.477 -4.773 -13.219 1 94.81 81 THR A CA 1
ATOM 641 C C . THR A 1 81 ? -3.873 -5.051 -13.766 1 94.81 81 THR A C 1
ATOM 643 O O . THR A 1 81 ? -4.023 -5.441 -14.922 1 94.81 81 THR A O 1
ATOM 646 N N . PHE A 1 82 ? -4.84 -4.879 -12.977 1 95.88 82 PHE A N 1
ATOM 647 C CA . PHE A 1 82 ? -6.191 -5.258 -13.375 1 95.88 82 PHE A CA 1
ATOM 648 C C . PHE A 1 82 ? -6.973 -4.043 -13.859 1 95.88 82 PHE A C 1
ATOM 650 O O . PHE A 1 82 ? -8.055 -4.184 -14.43 1 95.88 82 PHE A O 1
ATOM 657 N N . TYR A 1 83 ? -6.449 -2.867 -13.703 1 92.75 83 TYR A N 1
ATOM 658 C CA . TYR A 1 83 ? -7.164 -1.649 -14.07 1 92.75 83 TYR A CA 1
ATOM 659 C C . TYR A 1 83 ? -6.379 -0.846 -15.102 1 92.75 83 TYR A C 1
ATOM 661 O O . TYR A 1 83 ? -5.172 -0.646 -14.953 1 92.75 83 TYR A O 1
ATOM 669 N N . GLN A 1 84 ? -7.047 -0.468 -16.094 1 85.25 84 GLN A N 1
ATOM 670 C CA . GLN A 1 84 ? -6.426 0.247 -17.203 1 85.25 84 GLN A CA 1
ATOM 671 C C . GLN A 1 84 ? -6.277 1.732 -16.891 1 85.25 84 GLN A C 1
ATOM 673 O O . GLN A 1 84 ? -7.227 2.371 -16.438 1 85.25 84 GLN A O 1
ATOM 678 N N . HIS A 1 85 ? -5.074 2.143 -16.953 1 79.69 85 HIS A N 1
ATOM 679 C CA . HIS A 1 85 ? -4.844 3.572 -16.781 1 79.69 85 HIS A CA 1
ATOM 680 C C . HIS A 1 85 ? -4.117 4.16 -17.984 1 79.69 85 HIS A C 1
ATOM 682 O O . HIS A 1 85 ? -3.293 3.488 -18.609 1 79.69 85 HIS A O 1
ATOM 688 N N . ARG A 1 86 ? -4.762 5.141 -18.562 1 59.53 86 ARG A N 1
ATOM 689 C CA . ARG A 1 86 ? -4.109 5.801 -19.688 1 59.53 86 ARG A CA 1
ATOM 690 C C . ARG A 1 86 ? -2.715 6.285 -19.312 1 59.53 86 ARG A C 1
ATOM 692 O O . ARG A 1 86 ? -2.484 6.707 -18.172 1 59.53 86 ARG A O 1
ATOM 699 N N . PRO A 1 87 ? -1.843 5.895 -20.234 1 50.91 87 PRO A N 1
ATOM 700 C CA . PRO A 1 87 ? -0.511 6.441 -19.953 1 50.91 87 PRO A CA 1
ATOM 701 C C . PRO A 1 87 ? -0.534 7.945 -19.672 1 50.91 87 PRO A C 1
ATOM 703 O O . PRO A 1 87 ? -1.376 8.664 -20.219 1 50.91 87 PRO A O 1
ATOM 706 N N . SER A 1 88 ? -0.295 8.367 -18.5 1 46.38 88 SER A N 1
ATOM 707 C CA . SER A 1 88 ? -0.176 9.82 -18.344 1 46.38 88 SER A CA 1
ATOM 708 C C . SER A 1 88 ? 0.324 10.469 -19.625 1 46.38 88 SER A C 1
ATOM 710 O O . SER A 1 88 ? 1.05 9.852 -20.406 1 46.38 88 SER A O 1
ATOM 712 N N . GLN A 1 89 ? -0.349 11.367 -20.219 1 38.81 89 GLN A N 1
ATOM 713 C CA . GLN A 1 89 ? 0.303 12.125 -21.281 1 38.81 89 GLN A CA 1
ATOM 714 C C . GLN A 1 89 ? 1.816 12.148 -21.094 1 38.81 89 GLN A C 1
ATOM 716 O O . GLN A 1 89 ? 2.307 12.438 -20 1 38.81 89 GLN A O 1
ATOM 721 N N . PRO A 1 90 ? 2.449 11.508 -21.938 1 36 90 PRO A N 1
ATOM 722 C CA . PRO A 1 90 ? 3.881 11.805 -21.859 1 36 90 PRO A CA 1
ATOM 723 C C . PRO A 1 90 ? 4.16 13.281 -21.562 1 36 90 PRO A C 1
ATOM 725 O O . PRO A 1 90 ? 3.574 14.164 -22.203 1 36 90 PRO A O 1
ATOM 728 N N . HIS A 1 91 ? 4.098 13.953 -20.594 1 33.47 91 HIS A N 1
ATOM 729 C CA . HIS A 1 91 ? 4.738 15.25 -20.828 1 33.47 91 HIS A CA 1
ATOM 730 C C . HIS A 1 91 ? 5.738 15.164 -21.969 1 33.47 91 HIS A C 1
ATOM 732 O O . HIS A 1 91 ? 6.453 14.172 -22.109 1 33.47 91 HIS A O 1
ATOM 738 N N . SER A 1 92 ? 5.523 15.82 -23.219 1 33.88 92 SER A N 1
ATOM 739 C CA . SER A 1 92 ? 6.535 16.172 -24.203 1 33.88 92 SER A CA 1
ATOM 740 C C . SER A 1 92 ? 7.918 16.281 -23.562 1 33.88 92 SER A C 1
ATOM 742 O O . SER A 1 92 ? 8.93 16.266 -24.266 1 33.88 92 SER A O 1
ATOM 744 N N . TRP A 1 93 ? 8.031 17.234 -22.562 1 30.98 93 TRP A N 1
ATOM 745 C CA . TRP A 1 93 ? 9.383 17.672 -22.266 1 30.98 93 TRP A CA 1
ATOM 746 C C . TRP A 1 93 ? 10.289 16.484 -21.953 1 30.98 93 TRP A C 1
ATOM 748 O O . TRP A 1 93 ? 11.43 16.438 -22.422 1 30.98 93 TRP A O 1
ATOM 758 N N . TYR A 1 94 ? 10.258 15.969 -20.641 1 33.03 94 TYR A N 1
ATOM 759 C CA . TYR A 1 94 ? 11.531 15.359 -20.297 1 33.03 94 TYR A CA 1
ATOM 760 C C . TYR A 1 94 ? 11.672 13.984 -20.938 1 33.03 94 TYR A C 1
ATOM 762 O O . TYR A 1 94 ? 11.234 12.977 -20.375 1 33.03 94 TYR A O 1
ATOM 770 N N . ARG A 1 95 ? 11.102 13.719 -22.125 1 32.16 95 ARG A N 1
ATOM 771 C CA . ARG A 1 95 ? 11.742 12.664 -22.891 1 32.16 95 ARG A CA 1
ATOM 772 C C . ARG A 1 95 ? 13.266 12.766 -22.812 1 32.16 95 ARG A C 1
ATOM 774 O O . ARG A 1 95 ? 13.977 12.273 -23.688 1 32.16 95 ARG A O 1
ATOM 781 N N . ARG A 1 96 ? 13.891 13.969 -22.469 1 33.69 96 ARG A N 1
ATOM 782 C CA . ARG A 1 96 ? 15.281 13.898 -22.906 1 33.69 96 ARG A CA 1
ATOM 783 C C . ARG A 1 96 ? 15.781 12.453 -22.906 1 33.69 96 ARG A C 1
ATOM 785 O O . ARG A 1 96 ? 16.203 11.945 -23.953 1 33.69 96 ARG A O 1
ATOM 792 N N . ASN A 1 97 ? 17.109 12.195 -22.531 1 37.12 97 ASN A N 1
ATOM 793 C CA . ASN A 1 97 ? 17.984 11.07 -22.812 1 37.12 97 ASN A CA 1
ATOM 794 C C . ASN A 1 97 ? 17.375 9.742 -22.391 1 37.12 97 ASN A C 1
ATOM 796 O O . ASN A 1 97 ? 17.656 8.703 -22.984 1 37.12 97 ASN A O 1
ATOM 800 N N . ASN A 1 98 ? 17.344 9.445 -20.969 1 35.44 98 ASN A N 1
ATOM 801 C CA . ASN A 1 98 ? 17.062 8.141 -20.375 1 35.44 98 ASN A CA 1
ATOM 802 C C . ASN A 1 98 ? 15.562 7.84 -20.359 1 35.44 98 ASN A C 1
ATOM 804 O O . ASN A 1 98 ? 14.82 8.406 -19.547 1 35.44 98 ASN A O 1
ATOM 808 N N . LEU A 1 99 ? 14.789 7.855 -21.266 1 38.91 99 LEU A N 1
ATOM 809 C CA . LEU A 1 99 ? 13.5 7.195 -21.469 1 38.91 99 LEU A CA 1
ATOM 810 C C . LEU A 1 99 ? 13.312 6.066 -20.453 1 38.91 99 LEU A C 1
ATOM 812 O O . LEU A 1 99 ? 13.562 4.902 -20.766 1 38.91 99 LEU A O 1
ATOM 816 N N . GLU A 1 100 ? 13.773 5.965 -19.375 1 39.88 100 GLU A N 1
ATOM 817 C CA . GLU A 1 100 ? 13.57 4.801 -18.516 1 39.88 100 GLU A CA 1
ATOM 818 C C . GLU A 1 100 ? 12.086 4.445 -18.422 1 39.88 100 GLU A C 1
ATOM 820 O O . GLU A 1 100 ? 11.289 5.234 -17.906 1 39.88 100 GLU A O 1
ATOM 825 N N . ILE A 1 101 ? 11.383 3.99 -19.469 1 44.25 101 ILE A N 1
ATOM 826 C CA . ILE A 1 101 ? 10.164 3.201 -19.328 1 44.25 101 ILE A CA 1
ATOM 827 C C . ILE A 1 101 ? 10.047 2.693 -17.891 1 44.25 101 ILE A C 1
ATOM 829 O O . ILE A 1 101 ? 10.891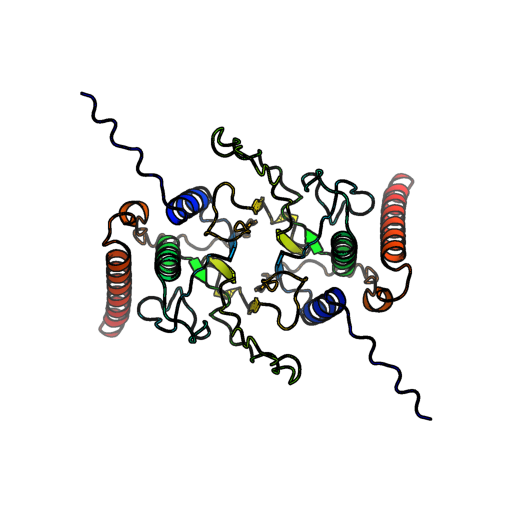 1.924 -17.422 1 44.25 101 ILE A O 1
ATOM 833 N N . SER A 1 102 ? 9.68 3.521 -17.047 1 54.59 102 SER A N 1
ATOM 834 C CA . SER A 1 102 ? 9.562 3.141 -15.641 1 54.59 102 SER A CA 1
ATOM 835 C C . SER A 1 102 ? 8.805 1.826 -15.484 1 54.59 102 SER A C 1
ATOM 837 O O . SER A 1 102 ? 7.645 1.725 -15.883 1 54.59 102 SER A O 1
ATOM 839 N N . SER A 1 103 ? 9.516 0.64 -15.633 1 65.94 103 SER A N 1
ATOM 840 C CA . SER A 1 103 ? 8.984 -0.69 -15.352 1 65.94 103 SER A CA 1
ATOM 841 C C . SER A 1 103 ? 8.18 -0.7 -14.055 1 65.94 103 SER A C 1
ATOM 843 O O . SER A 1 103 ? 8.523 -0.014 -13.094 1 65.94 103 SER A O 1
ATOM 845 N N . GLN A 1 104 ? 6.938 -1.103 -14.281 1 79 104 GLN A N 1
ATOM 846 C CA . GLN A 1 104 ? 6.094 -1.284 -13.102 1 79 104 GLN A CA 1
ATOM 847 C C . GLN A 1 104 ? 6.676 -2.338 -12.164 1 79 104 GLN A C 1
ATOM 849 O O . GLN A 1 104 ? 6.609 -3.535 -12.445 1 79 104 GLN A O 1
ATOM 854 N N . ILE A 1 105 ? 7.344 -1.89 -11.109 1 82.69 105 ILE A N 1
ATOM 855 C CA . ILE A 1 105 ? 7.965 -2.84 -10.195 1 82.69 105 ILE A CA 1
ATOM 856 C C . ILE A 1 105 ? 7.324 -2.719 -8.812 1 82.69 105 ILE A C 1
ATOM 858 O O . ILE A 1 105 ? 7.52 -3.582 -7.953 1 82.69 105 ILE A O 1
ATOM 862 N N . ASP A 1 106 ? 6.598 -1.593 -8.586 1 88.62 106 ASP A N 1
ATOM 863 C CA . ASP A 1 106 ? 5.801 -1.459 -7.375 1 88.62 106 ASP A CA 1
ATOM 864 C C . ASP A 1 106 ? 4.426 -2.1 -7.547 1 88.62 106 ASP A C 1
ATOM 866 O O . ASP A 1 106 ? 3.684 -1.749 -8.461 1 88.62 106 ASP A O 1
ATOM 870 N N . PHE A 1 107 ? 4.117 -3.1 -6.703 1 95.06 107 PHE A N 1
ATOM 871 C CA . PHE A 1 107 ? 2.854 -3.812 -6.832 1 95.06 107 PHE A CA 1
ATOM 872 C C . PHE A 1 107 ? 2.045 -3.725 -5.543 1 95.06 107 PHE A C 1
ATOM 874 O O . PHE A 1 107 ? 2.611 -3.549 -4.461 1 95.06 107 PHE A O 1
ATOM 881 N N . ILE A 1 108 ? 0.793 -3.77 -5.703 1 97.31 108 ILE A N 1
ATOM 882 C CA . ILE A 1 108 ? -0.159 -3.916 -4.609 1 97.31 108 ILE A 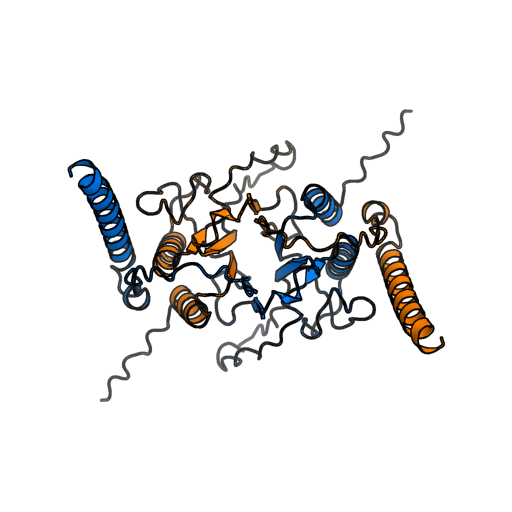CA 1
ATOM 883 C C . ILE A 1 108 ? -0.789 -5.305 -4.652 1 97.31 108 ILE A C 1
ATOM 885 O O . ILE A 1 108 ? -1.378 -5.695 -5.664 1 97.31 108 ILE A O 1
ATOM 889 N N . LEU A 1 109 ? -0.626 -6.07 -3.58 1 98 109 LEU A N 1
ATOM 890 C CA . LEU A 1 109 ? -1.232 -7.395 -3.465 1 98 109 LEU A CA 1
ATOM 891 C C . LEU A 1 109 ? -2.428 -7.363 -2.518 1 98 109 LEU A C 1
ATOM 893 O O . LEU A 1 109 ? -2.379 -6.711 -1.471 1 98 109 LEU A O 1
ATOM 897 N N . ARG A 1 110 ? -3.428 -8 -2.879 1 98.06 110 ARG A N 1
ATOM 898 C CA . ARG A 1 110 ? -4.652 -8.117 -2.096 1 98.06 110 ARG A CA 1
ATOM 899 C C . ARG A 1 110 ? -5.301 -9.484 -2.289 1 98.06 110 ARG A C 1
ATOM 901 O O . ARG A 1 110 ? -5.09 -10.133 -3.314 1 98.06 110 ARG A O 1
ATOM 908 N N . ARG A 1 111 ? -6 -9.961 -1.324 1 96.62 111 ARG A N 1
ATOM 909 C CA . ARG A 1 111 ? -6.699 -11.234 -1.443 1 96.62 111 ARG A CA 1
ATOM 910 C C . ARG A 1 111 ? -7.727 -11.195 -2.57 1 96.62 111 ARG A C 1
ATOM 912 O O . ARG A 1 111 ? -8.492 -10.234 -2.684 1 96.62 111 ARG A O 1
ATOM 919 N N . ILE A 1 112 ? -7.797 -12.242 -3.352 1 94.56 112 ILE A N 1
ATOM 920 C CA . ILE A 1 112 ? -8.719 -12.359 -4.477 1 94.56 112 ILE A CA 1
ATOM 921 C C . ILE A 1 112 ? -10.156 -12.211 -3.98 1 94.56 112 ILE A C 1
ATOM 923 O O . ILE A 1 112 ? -11.008 -11.648 -4.672 1 94.56 112 ILE A O 1
ATOM 927 N N . ALA A 1 113 ? -10.422 -12.68 -2.805 1 91.88 113 ALA A N 1
ATOM 928 C CA . ALA A 1 113 ? -11.758 -12.609 -2.217 1 91.88 113 ALA A CA 1
ATOM 929 C C . ALA A 1 113 ? -12.258 -11.172 -2.158 1 91.88 113 ALA A C 1
ATOM 931 O O . ALA A 1 113 ? -13.469 -10.938 -2.09 1 91.88 113 ALA A O 1
ATOM 932 N N . HIS A 1 114 ? -11.336 -10.227 -2.248 1 93.12 114 HIS A N 1
ATOM 933 C CA . HIS A 1 114 ? -11.727 -8.82 -2.117 1 93.12 114 HIS A CA 1
ATOM 934 C C . HIS A 1 114 ? -11.648 -8.102 -3.457 1 93.12 114 HIS A C 1
ATOM 936 O O . HIS A 1 114 ? -11.797 -6.879 -3.52 1 93.12 114 HIS A O 1
ATOM 942 N N . ARG A 1 115 ? -11.43 -8.766 -4.52 1 94.19 115 ARG A N 1
ATOM 943 C CA . ARG A 1 115 ? -11.211 -8.172 -5.836 1 94.19 115 ARG A CA 1
ATOM 944 C C . ARG A 1 115 ? -12.43 -7.379 -6.289 1 94.19 115 ARG A C 1
ATOM 946 O O . ARG A 1 115 ? -12.297 -6.293 -6.852 1 94.19 115 ARG A O 1
ATOM 953 N N . THR A 1 116 ? -13.609 -7.906 -5.996 1 92.94 116 THR A N 1
ATOM 954 C CA . THR A 1 116 ? -14.836 -7.273 -6.469 1 92.94 116 THR A CA 1
ATOM 955 C C . THR A 1 116 ? -15.078 -5.949 -5.742 1 92.94 116 THR A C 1
ATOM 957 O O . THR A 1 116 ? -15.852 -5.113 -6.207 1 92.94 116 THR A O 1
ATOM 960 N N . LYS A 1 117 ? -14.461 -5.781 -4.629 1 93.5 117 LYS A N 1
ATOM 961 C CA . LYS A 1 117 ? -14.602 -4.535 -3.877 1 93.5 117 LYS A CA 1
ATOM 962 C C . LYS A 1 117 ? -13.656 -3.463 -4.41 1 93.5 117 LYS A C 1
ATOM 964 O O . LYS A 1 117 ? -13.898 -2.268 -4.23 1 93.5 117 LYS A O 1
ATOM 969 N N . THR A 1 118 ? -12.609 -3.885 -5.027 1 95.69 118 THR A N 1
ATOM 970 C CA . THR A 1 118 ? -11.586 -2.955 -5.496 1 95.69 118 THR A CA 1
ATOM 971 C C . THR A 1 118 ? -12.055 -2.234 -6.762 1 95.69 118 THR A C 1
ATOM 973 O O . THR A 1 118 ? -12.477 -2.875 -7.727 1 95.69 118 THR A O 1
ATOM 976 N N . THR A 1 119 ? -12.016 -0.953 -6.82 1 95.38 119 THR A N 1
ATOM 977 C CA . THR A 1 119 ? -12.547 -0.196 -7.945 1 95.38 119 THR A CA 1
ATOM 978 C C . THR A 1 119 ? -11.414 0.32 -8.836 1 95.38 119 THR A C 1
ATOM 980 O O . THR A 1 119 ? -11.617 0.578 -10.023 1 95.38 119 THR A O 1
ATOM 983 N N . ASP A 1 120 ? -10.328 0.513 -8.273 1 94.5 120 ASP A N 1
ATOM 984 C CA . ASP A 1 120 ? -9.164 0.984 -9.023 1 94.5 120 ASP A CA 1
ATOM 985 C C . ASP A 1 120 ? -7.875 0.772 -8.234 1 94.5 120 ASP A C 1
ATOM 987 O O . ASP A 1 120 ? -7.906 0.687 -7.004 1 94.5 120 ASP A O 1
ATOM 991 N N . ALA A 1 121 ? -6.777 0.635 -8.82 1 95.12 121 ALA A N 1
ATOM 992 C CA . ALA A 1 121 ? -5.426 0.548 -8.266 1 95.12 121 ALA A CA 1
ATOM 993 C C . ALA A 1 121 ? -4.383 0.98 -9.297 1 95.12 121 ALA A C 1
ATOM 995 O O . ALA A 1 121 ? -4.422 0.548 -10.453 1 95.12 121 ALA A O 1
ATOM 996 N N . ARG A 1 122 ? -3.449 1.837 -8.883 1 90.38 122 ARG A N 1
ATOM 997 C CA . ARG A 1 122 ? -2.482 2.354 -9.852 1 90.38 122 ARG A CA 1
ATOM 998 C C . ARG A 1 122 ? -1.307 3.02 -9.141 1 90.38 122 ARG A C 1
ATOM 1000 O O . ARG A 1 122 ? -1.423 3.428 -7.984 1 90.38 122 ARG A O 1
ATOM 1007 N N . SER A 1 123 ? -0.233 3.078 -9.867 1 88.12 123 SER A N 1
ATOM 1008 C CA . SER A 1 123 ? 0.777 4.066 -9.508 1 88.12 123 SER A CA 1
ATOM 1009 C C . SER A 1 123 ? 0.304 5.48 -9.836 1 88.12 123 SER A C 1
ATOM 1011 O O . SER A 1 123 ? -0.316 5.711 -10.875 1 88.12 123 SER A O 1
ATOM 1013 N N . ILE A 1 124 ? 0.545 6.406 -8.945 1 85.88 124 ILE A N 1
ATOM 1014 C CA . ILE A 1 124 ? 0.127 7.781 -9.188 1 85.88 124 ILE A CA 1
ATOM 1015 C C . ILE A 1 124 ? 1.074 8.438 -10.188 1 85.88 124 ILE A C 1
ATOM 1017 O O . ILE A 1 124 ? 2.26 8.625 -9.898 1 85.88 124 ILE A O 1
ATOM 1021 N N . PRO A 1 125 ? 0.529 8.766 -11.297 1 76.44 125 PRO A N 1
ATOM 1022 C CA . PRO A 1 125 ? 1.4 9.289 -12.352 1 76.44 125 PRO A CA 1
ATOM 1023 C C . PRO A 1 125 ? 1.939 10.68 -12.039 1 76.44 125 PRO A C 1
ATOM 1025 O O . PRO A 1 125 ? 1.312 11.438 -11.289 1 76.44 125 PRO A O 1
ATOM 1028 N N . ASN A 1 126 ? 3.07 10.969 -12.562 1 73.69 126 ASN A N 1
ATOM 1029 C CA . ASN A 1 126 ? 3.654 12.305 -12.586 1 73.69 126 ASN A CA 1
ATOM 1030 C C . ASN A 1 126 ? 3.994 12.789 -11.18 1 73.69 126 ASN A C 1
ATOM 1032 O O . ASN A 1 126 ? 4.102 14 -10.945 1 73.69 126 ASN A O 1
ATOM 1036 N N . ILE A 1 127 ? 3.883 11.961 -10.25 1 79.5 127 ILE A N 1
ATOM 1037 C CA . ILE A 1 127 ? 4.27 12.32 -8.891 1 79.5 127 ILE A CA 1
ATOM 1038 C C . ILE A 1 127 ? 5.496 11.508 -8.469 1 79.5 127 ILE A C 1
ATOM 1040 O O . ILE A 1 127 ? 5.469 10.281 -8.484 1 79.5 127 ILE A O 1
ATOM 1044 N N . THR A 1 128 ? 6.617 12.242 -8.258 1 81.69 128 THR A N 1
ATOM 1045 C CA . THR A 1 128 ? 7.801 11.609 -7.688 1 81.69 128 THR A CA 1
ATOM 1046 C C . THR A 1 128 ? 8.336 12.422 -6.512 1 81.69 128 THR A C 1
ATOM 1048 O O . THR A 1 128 ? 8.32 13.656 -6.547 1 81.69 128 THR A O 1
ATOM 1051 N N . PHE A 1 129 ? 8.641 11.859 -5.418 1 86.06 129 PHE A N 1
ATOM 1052 C CA . PHE A 1 129 ? 9.211 12.484 -4.23 1 86.06 129 PHE A CA 1
ATOM 1053 C C . PHE A 1 129 ? 10.734 12.375 -4.23 1 86.06 129 PHE A C 1
ATOM 1055 O O . PHE A 1 129 ? 11.336 12.055 -3.209 1 86.06 129 PHE A O 1
ATOM 1062 N N . ASP A 1 130 ? 11.312 12.664 -5.383 1 79.94 130 ASP A N 1
ATOM 1063 C CA . ASP A 1 130 ? 12.758 12.555 -5.551 1 79.94 130 ASP A CA 1
ATOM 1064 C C . ASP A 1 130 ? 13.25 11.156 -5.168 1 79.94 130 ASP A C 1
ATOM 1066 O O . ASP A 1 130 ? 14.273 11.016 -4.492 1 79.94 130 ASP A O 1
ATOM 1070 N N . THR A 1 131 ? 12.414 10.242 -5.246 1 77.19 131 THR A N 1
ATOM 1071 C CA . THR A 1 131 ? 12.719 8.82 -5.117 1 77.19 131 THR A CA 1
ATOM 1072 C C . THR A 1 131 ? 12.523 8.102 -6.449 1 77.19 131 THR A C 1
ATOM 1074 O O . THR A 1 131 ? 12.016 8.688 -7.406 1 77.19 131 THR A O 1
ATOM 1077 N N . ASP A 1 132 ? 13.078 7.035 -6.699 1 71.88 132 ASP A N 1
ATOM 1078 C CA . ASP A 1 132 ? 12.945 6.27 -7.934 1 71.88 132 ASP A CA 1
ATOM 1079 C C . ASP A 1 132 ? 11.594 5.555 -7.996 1 71.88 132 ASP A C 1
ATOM 1081 O O . ASP A 1 132 ? 11.32 4.824 -8.953 1 71.88 132 ASP A O 1
ATOM 1085 N N . HIS A 1 133 ? 10.703 5.91 -7.016 1 77.94 133 HIS A N 1
ATOM 1086 C CA . HIS A 1 133 ? 9.422 5.207 -6.969 1 77.94 133 HIS A CA 1
ATOM 1087 C C . HIS A 1 133 ? 8.258 6.184 -6.918 1 77.94 133 HIS A C 1
ATOM 1089 O O . HIS A 1 133 ? 8.375 7.27 -6.348 1 77.94 133 HIS A O 1
ATOM 1095 N N . ARG A 1 134 ? 7.18 5.816 -7.582 1 83.94 134 ARG A N 1
ATOM 1096 C CA . ARG A 1 134 ? 5.91 6.527 -7.48 1 83.94 134 ARG A CA 1
ATOM 1097 C C . ARG A 1 134 ? 5.035 5.934 -6.383 1 83.94 134 ARG A C 1
ATOM 1099 O O . ARG A 1 134 ? 5.02 4.715 -6.188 1 83.94 134 ARG A O 1
ATOM 1106 N N . PRO A 1 135 ? 4.32 6.812 -5.73 1 90.94 135 PRO A N 1
ATOM 1107 C CA . PRO A 1 135 ? 3.322 6.23 -4.828 1 90.94 135 PRO A CA 1
ATOM 1108 C C . PRO A 1 135 ? 2.258 5.426 -5.57 1 90.94 135 PRO A C 1
ATOM 1110 O O . PRO A 1 135 ? 2.004 5.668 -6.754 1 90.94 135 PRO A O 1
ATOM 1113 N N . VAL A 1 136 ? 1.759 4.434 -4.93 1 93.19 136 VAL A N 1
ATOM 1114 C CA . VAL A 1 136 ? 0.666 3.627 -5.461 1 93.19 136 VAL A CA 1
ATOM 1115 C C . VAL A 1 136 ? -0.603 3.873 -4.645 1 93.19 136 VAL A C 1
ATOM 1117 O O . VAL A 1 136 ? -0.532 4.219 -3.465 1 93.19 136 VAL A O 1
ATOM 1120 N N . MET A 1 137 ? -1.697 3.777 -5.258 1 95.69 137 MET A N 1
ATOM 1121 C CA . MET A 1 137 ? -2.963 3.982 -4.562 1 95.69 137 MET A CA 1
ATOM 1122 C C . MET A 1 137 ? -3.973 2.904 -4.938 1 95.69 137 MET A C 1
ATOM 1124 O O . MET A 1 137 ? -3.916 2.352 -6.039 1 95.69 137 MET A O 1
ATOM 1128 N N . MET A 1 138 ? -4.832 2.592 -4.062 1 96.81 138 MET A N 1
ATOM 1129 C CA . MET A 1 138 ? -5.914 1.632 -4.25 1 96.81 138 MET A CA 1
ATOM 1130 C C . MET A 1 138 ? -7.219 2.162 -3.664 1 96.81 138 MET A C 1
ATOM 1132 O O . MET A 1 138 ? -7.223 2.758 -2.586 1 96.81 138 MET A O 1
ATOM 1136 N N . MET A 1 139 ? -8.25 2.027 -4.375 1 95.75 139 MET A N 1
ATOM 1137 C CA . MET A 1 139 ? -9.602 2.428 -3.969 1 95.75 139 MET A CA 1
ATOM 1138 C C . MET A 1 139 ? -10.531 1.223 -3.91 1 95.75 139 MET A C 1
ATOM 1140 O O . MET A 1 139 ? -10.391 0.286 -4.699 1 95.75 139 MET A O 1
ATOM 1144 N N . SER A 1 140 ? -11.43 1.213 -2.984 1 95.06 140 SER A N 1
ATOM 1145 C CA . SER A 1 140 ? -12.398 0.13 -2.846 1 95.06 140 SER A CA 1
ATOM 1146 C C . SER A 1 140 ? -13.758 0.656 -2.395 1 95.06 140 SER A C 1
ATOM 1148 O O . SER A 1 140 ? -13.836 1.683 -1.717 1 95.06 140 SER A O 1
ATOM 1150 N N . LYS A 1 141 ? -14.82 -0.112 -2.783 1 89.81 141 LYS A N 1
ATOM 1151 C CA . LYS A 1 141 ? -16.172 0.18 -2.299 1 89.81 141 LYS A CA 1
ATOM 1152 C C . LYS A 1 141 ? -16.375 -0.372 -0.893 1 89.81 141 LYS A C 1
ATOM 1154 O O . LYS A 1 141 ? -15.914 -1.468 -0.573 1 89.81 141 LYS A O 1
ATOM 1159 N N . GLU A 1 142 ? -16.75 0.485 0.025 1 74.94 142 GLU A N 1
ATOM 1160 C CA . GLU A 1 142 ? -17.109 0.009 1.357 1 74.94 142 GLU A CA 1
ATOM 1161 C C . GLU A 1 142 ? -18.609 -0.256 1.463 1 74.94 142 GLU A C 1
ATOM 1163 O O . GLU A 1 142 ? -19.406 0.455 0.857 1 74.94 142 GLU A O 1
ATOM 1168 N N . LYS A 1 143 ? -19.047 -1.451 1.82 1 59.28 143 LYS A N 1
ATOM 1169 C CA . LYS A 1 143 ? -20.469 -1.647 2.068 1 59.28 143 LYS A CA 1
ATOM 1170 C C . LYS A 1 143 ? -20.969 -0.684 3.137 1 59.28 143 LYS A C 1
ATOM 1172 O O . LYS A 1 143 ? -20.406 -0.603 4.23 1 59.28 143 LYS A O 1
ATOM 1177 N N . LYS A 1 144 ? -21.438 0.476 2.818 1 50.53 144 LYS A N 1
ATOM 1178 C CA . LYS A 1 144 ? -22 1.458 3.742 1 50.53 144 LYS A CA 1
ATOM 1179 C C . LYS A 1 144 ? -22.984 0.806 4.703 1 50.53 144 LYS A C 1
ATOM 1181 O O . LYS A 1 144 ? -23.906 0.108 4.27 1 50.53 144 LYS A O 1
ATOM 1186 N N . ARG A 1 145 ? -22.672 0.352 5.871 1 44.5 145 ARG A N 1
ATOM 1187 C CA . ARG A 1 145 ? -23.859 0.472 6.703 1 44.5 145 ARG A CA 1
ATOM 1188 C C . ARG A 1 145 ? -24.453 1.877 6.617 1 44.5 145 ARG A C 1
ATOM 1190 O O . ARG A 1 145 ? -23.719 2.855 6.469 1 44.5 145 ARG A O 1
ATOM 1197 N N . PRO A 1 146 ? -25.688 2.031 6.398 1 41.75 146 PRO A N 1
ATOM 1198 C CA . PRO A 1 146 ? -26.375 3.324 6.41 1 41.75 146 PRO A CA 1
ATOM 1199 C C . PRO A 1 146 ? -25.906 4.234 7.543 1 41.75 146 PRO A C 1
ATOM 1201 O O . PRO A 1 146 ? -26.172 3.951 8.711 1 41.75 146 PRO A O 1
ATOM 1204 N N . MET A 1 147 ? -24.734 4.332 7.801 1 37.66 147 MET A N 1
ATOM 1205 C CA . MET A 1 147 ? -24.562 5.234 8.938 1 37.66 147 MET A CA 1
ATOM 1206 C C . MET A 1 147 ? -25.141 6.609 8.633 1 37.66 147 MET A C 1
ATOM 1208 O O . MET A 1 147 ? -25.109 7.066 7.488 1 37.66 147 MET A O 1
ATOM 1212 N N . ARG A 1 148 ? -25.781 7.188 9.57 1 34.06 148 ARG A N 1
ATOM 1213 C CA . ARG A 1 148 ? -26.328 8.539 9.617 1 34.06 148 ARG A CA 1
ATOM 1214 C C . ARG A 1 148 ? -25.25 9.578 9.289 1 34.06 148 ARG A C 1
ATOM 1216 O O . ARG A 1 148 ? -24.172 9.57 9.875 1 34.06 148 ARG A O 1
ATOM 1223 N N . LYS A 1 149 ? -25.188 10.117 8.125 1 39.62 149 LYS A N 1
ATOM 1224 C CA . LYS A 1 149 ? -24.438 11.227 7.562 1 39.62 149 LYS A CA 1
ATOM 1225 C C . LYS A 1 149 ? -24.125 12.281 8.625 1 39.62 149 LYS A C 1
ATOM 1227 O O . LYS A 1 149 ? -25.016 13.062 9 1 39.62 149 LYS A O 1
ATOM 1232 N N . GLN A 1 150 ? -23.672 12.062 9.766 1 35.81 150 GLN A N 1
ATOM 1233 C CA . GLN A 1 150 ? -23.406 13.344 10.406 1 35.81 150 GLN A CA 1
ATOM 1234 C C . GLN A 1 150 ? -22.328 14.117 9.664 1 35.81 150 GLN A C 1
ATOM 1236 O O . GLN A 1 150 ? -21.188 13.656 9.57 1 35.81 150 GLN A O 1
ATOM 1241 N N . LYS A 1 151 ? -22.625 14.781 8.625 1 37.16 151 LYS A N 1
ATOM 1242 C CA . LYS A 1 151 ? -21.828 15.75 7.883 1 37.16 151 LYS A CA 1
ATOM 1243 C C . LYS A 1 151 ? -20.984 16.609 8.82 1 37.16 151 LYS A C 1
ATOM 1245 O O . LYS A 1 151 ? -21.5 17.547 9.438 1 37.16 151 LYS A O 1
ATOM 1250 N N . ILE A 1 152 ? -20.234 16.188 9.703 1 36.53 152 ILE A N 1
ATOM 1251 C CA . ILE A 1 152 ? -19.406 17.203 10.32 1 36.53 152 ILE A CA 1
ATOM 1252 C C . ILE A 1 152 ? -18.562 17.891 9.258 1 36.53 152 ILE A C 1
ATOM 1254 O O . ILE A 1 152 ? -17.734 17.25 8.602 1 36.53 152 ILE A O 1
ATOM 1258 N N . TYR A 1 153 ? -19.078 18.906 8.602 1 33.81 153 TYR A N 1
ATOM 1259 C CA . TYR A 1 153 ? -18.406 19.844 7.711 1 33.81 153 TYR A CA 1
ATOM 1260 C C . TYR A 1 153 ? -17.031 20.234 8.258 1 33.81 153 TYR A C 1
ATOM 1262 O O . TYR A 1 153 ? -16.922 21.078 9.141 1 33.81 153 TYR A O 1
ATOM 1270 N N . SER A 1 154 ? -16.172 19.328 8.586 1 40.78 154 SER A N 1
ATOM 1271 C CA . SER A 1 154 ? -14.859 19.859 8.945 1 40.78 154 SER A CA 1
ATOM 1272 C C . SER A 1 154 ? -14.227 20.609 7.766 1 40.78 154 SER A C 1
ATOM 1274 O O . SER A 1 154 ? -14.297 20.141 6.625 1 40.78 154 SER A O 1
ATOM 1276 N N . GLU A 1 155 ? -14.133 21.922 7.727 1 45.59 155 GLU A N 1
ATOM 1277 C CA . GLU A 1 155 ? -13.438 22.766 6.77 1 45.59 155 GLU A CA 1
ATOM 1278 C C . GLU A 1 155 ? -12.125 22.141 6.32 1 45.59 155 GLU A C 1
ATOM 1280 O O . GLU A 1 155 ? -11.242 21.875 7.141 1 45.59 155 GLU A O 1
ATOM 1285 N N . LYS A 1 156 ? -12.234 21.547 5.25 1 49.59 156 LYS A N 1
ATOM 1286 C CA . LYS A 1 156 ? -11.039 21 4.629 1 49.59 156 LYS A CA 1
ATOM 1287 C C . LYS A 1 156 ? -9.914 22.031 4.59 1 49.59 156 LYS A C 1
ATOM 1289 O O . LYS A 1 156 ? -10.156 23.203 4.297 1 49.59 156 LYS A O 1
ATOM 1294 N N . ILE A 1 157 ? -8.883 21.828 5.277 1 51.59 157 ILE A N 1
ATOM 1295 C CA . ILE A 1 157 ? -7.691 22.656 5.145 1 51.59 157 ILE A CA 1
ATOM 1296 C C . ILE A 1 157 ? -7.25 22.688 3.682 1 51.59 157 ILE A C 1
ATOM 1298 O O . ILE A 1 157 ? -7.098 21.641 3.049 1 51.59 157 ILE A O 1
ATOM 1302 N N . ASN A 1 158 ? -7.555 23.734 2.959 1 50.28 158 ASN A N 1
ATOM 1303 C CA . ASN A 1 158 ? -7.18 23.875 1.559 1 50.28 158 ASN A CA 1
ATOM 1304 C C . ASN A 1 158 ? -5.664 23.938 1.39 1 50.28 158 ASN A C 1
ATOM 1306 O O . ASN A 1 158 ? -5.047 24.984 1.617 1 50.28 158 ASN A O 1
ATOM 1310 N N . LEU A 1 159 ? -4.996 22.828 1.3 1 50.38 159 LEU A N 1
ATOM 1311 C CA . LEU A 1 159 ? -3.561 22.734 1.066 1 50.38 159 LEU A CA 1
ATOM 1312 C C . LEU A 1 159 ? -3.148 23.578 -0.14 1 50.38 159 LEU A C 1
ATOM 1314 O O . LEU A 1 159 ? -2.002 24.016 -0.231 1 50.38 159 LEU A O 1
ATOM 1318 N N . ARG A 1 160 ? -4 23.719 -1.165 1 49.47 160 ARG A N 1
ATOM 1319 C CA . ARG A 1 160 ? -3.646 24.562 -2.303 1 49.47 160 ARG A CA 1
ATOM 1320 C C . ARG A 1 160 ? -3.182 25.938 -1.842 1 49.47 160 ARG A C 1
ATOM 1322 O O . ARG A 1 160 ? -2.34 26.578 -2.49 1 49.47 160 ARG A O 1
ATOM 1329 N N . LYS A 1 161 ? -3.734 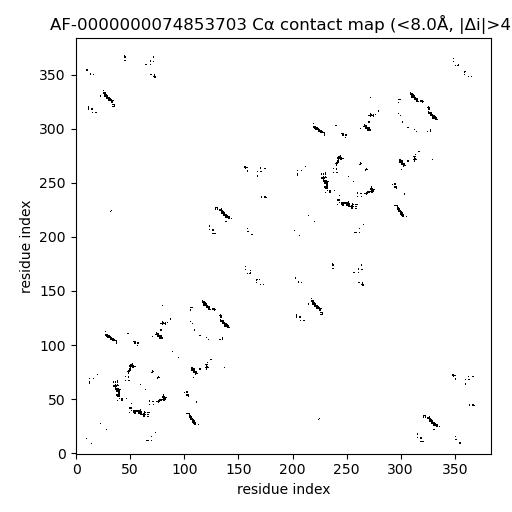26.328 -0.814 1 49.25 161 LYS A N 1
ATOM 1330 C CA . LYS A 1 161 ? -3.309 27.609 -0.248 1 49.25 161 LYS A CA 1
ATOM 1331 C C . LYS A 1 161 ? -1.986 27.469 0.5 1 49.25 161 LYS A C 1
ATOM 1333 O O . LYS A 1 161 ? -1.372 28.453 0.882 1 49.25 161 LYS A O 1
ATOM 1338 N N . LEU A 1 162 ? -1.578 26.266 0.747 1 47.16 162 LEU A N 1
ATOM 1339 C CA . LEU A 1 162 ? -0.368 25.969 1.506 1 47.16 162 LEU A CA 1
ATOM 1340 C C . LEU A 1 162 ? 0.879 26.25 0.672 1 47.16 162 LEU A C 1
ATOM 1342 O O . LEU A 1 162 ? 1.979 26.375 1.215 1 47.16 162 LEU A O 1
ATOM 1346 N N . ASN A 1 163 ? 0.971 26.109 -0.569 1 46.91 163 ASN A N 1
ATOM 1347 C CA . ASN A 1 163 ? 2.189 26.453 -1.296 1 46.91 163 ASN A CA 1
ATOM 1348 C C . ASN A 1 163 ? 2.686 27.859 -0.939 1 46.91 163 ASN A C 1
ATOM 1350 O O . ASN A 1 163 ? 3.77 28.266 -1.364 1 46.91 163 ASN A O 1
ATOM 1354 N N . GLU A 1 164 ? 1.997 28.656 -0.247 1 45.97 164 GLU A N 1
ATOM 1355 C CA . GLU A 1 164 ? 2.695 29.844 0.23 1 45.97 164 GLU A CA 1
ATOM 1356 C C . GLU A 1 164 ? 3.453 29.562 1.523 1 45.97 164 GLU A C 1
ATOM 1358 O O . GLU A 1 164 ? 3.102 28.641 2.264 1 45.97 164 GLU A O 1
ATOM 1363 N N . GLU A 1 165 ? 4.816 29.922 1.91 1 50.06 165 GLU A N 1
ATOM 1364 C CA . GLU A 1 165 ? 5.812 29.75 2.963 1 50.06 165 GLU A CA 1
ATOM 1365 C C . GLU A 1 165 ? 5.156 29.375 4.289 1 50.06 165 GLU A C 1
ATOM 1367 O O . GLU A 1 165 ? 5.711 28.578 5.059 1 50.06 165 GLU A O 1
ATOM 1372 N N . GLY A 1 166 ? 3.881 29.828 4.582 1 52.56 166 GLY A N 1
ATOM 1373 C CA . GLY A 1 166 ? 3.268 29.875 5.898 1 52.56 166 GLY A CA 1
ATOM 1374 C C . GLY A 1 166 ? 2.211 28.812 6.102 1 52.56 166 GLY A C 1
ATOM 1375 O O . GLY A 1 166 ? 1.416 28.891 7.039 1 52.56 166 GLY A O 1
ATOM 1376 N N . ASN A 1 167 ? 2.176 27.641 5.312 1 66.38 167 ASN A N 1
ATOM 1377 C CA . ASN A 1 167 ? 0.939 26.859 5.227 1 66.38 167 ASN A CA 1
ATOM 1378 C C . ASN A 1 167 ? 0.912 25.734 6.25 1 66.38 167 ASN A C 1
ATOM 1380 O O . ASN A 1 167 ? -0.123 25.469 6.863 1 66.38 167 ASN A O 1
ATOM 1384 N N . VAL A 1 168 ? 2.045 25.156 6.551 1 76.38 168 VAL A N 1
ATOM 1385 C CA . VAL A 1 168 ? 2.012 24.094 7.559 1 76.38 168 VAL A CA 1
ATOM 1386 C C . VAL A 1 168 ? 1.585 24.672 8.906 1 76.38 168 VAL A C 1
ATOM 1388 O O . VAL A 1 168 ? 0.8 24.062 9.633 1 76.38 168 VAL A O 1
ATOM 1391 N N . GLN A 1 169 ? 2.109 25.844 9.07 1 80.75 169 GLN A N 1
ATOM 1392 C CA . GLN A 1 169 ? 1.752 26.5 10.32 1 80.75 169 GLN A CA 1
ATOM 13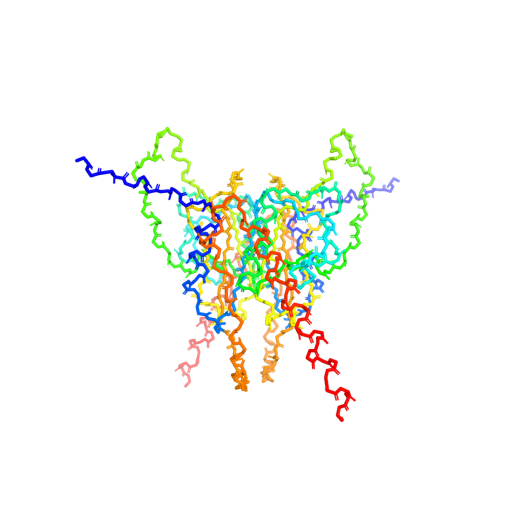93 C C . GLN A 1 169 ? 0.253 26.781 10.391 1 80.75 169 GLN A C 1
ATOM 1395 O O . GLN A 1 169 ? -0.359 26.641 11.453 1 80.75 169 GLN A O 1
ATOM 1400 N N . LYS A 1 170 ? -0.245 27.141 9.305 1 80.88 170 LYS A N 1
ATOM 1401 C CA . LYS A 1 170 ? -1.682 27.391 9.258 1 80.88 170 LYS A CA 1
ATOM 1402 C C . LYS A 1 170 ? -2.473 26.125 9.531 1 80.88 170 LYS A C 1
ATOM 1404 O O . LYS A 1 170 ? -3.479 26.141 10.242 1 80.88 170 LYS A O 1
ATOM 1409 N N . VAL A 1 171 ? -1.965 25.109 8.938 1 81.69 171 VAL A N 1
ATOM 1410 C CA . VAL A 1 171 ? -2.625 23.828 9.141 1 81.69 171 VAL A CA 1
ATOM 1411 C C . VAL A 1 171 ? -2.525 23.422 10.609 1 81.69 171 VAL A C 1
ATOM 1413 O O . VAL A 1 171 ? -3.51 22.984 11.211 1 81.69 171 VAL A O 1
ATOM 1416 N N . GLU A 1 172 ? -1.377 23.609 11.133 1 84.44 172 GLU A N 1
ATOM 1417 C CA . GLU A 1 172 ? -1.18 23.297 12.547 1 84.44 172 GLU A CA 1
ATOM 1418 C C . GLU A 1 172 ? -2.123 24.109 13.43 1 84.44 172 GLU A C 1
ATOM 1420 O O . GLU A 1 172 ? -2.701 23.578 14.383 1 84.44 172 GLU A O 1
ATOM 1425 N N . ASP A 1 173 ? -2.244 25.328 13.062 1 84.88 173 ASP A N 1
ATOM 1426 C CA . ASP A 1 173 ? -3.119 26.219 13.82 1 84.88 173 ASP A CA 1
ATOM 1427 C C . ASP A 1 173 ? -4.574 25.766 13.734 1 84.88 173 ASP A C 1
ATOM 1429 O O . ASP A 1 173 ? -5.297 25.781 14.734 1 84.88 173 ASP A O 1
ATOM 1433 N N . GLU A 1 174 ? -4.895 25.375 12.562 1 81.44 174 GLU A N 1
ATOM 1434 C CA . GLU A 1 174 ? -6.27 24.938 12.352 1 81.44 174 GLU A CA 1
ATOM 1435 C C . GLU A 1 174 ? -6.555 23.656 13.141 1 81.44 174 GLU A C 1
ATOM 1437 O O . GLU A 1 174 ? -7.621 23.516 13.742 1 81.44 174 GLU A O 1
ATOM 1442 N N . ILE A 1 175 ? -5.637 22.766 13.109 1 81.62 175 ILE A N 1
ATOM 1443 C CA . ILE A 1 175 ? -5.793 21.516 13.852 1 81.62 175 ILE A CA 1
ATOM 1444 C C . ILE A 1 175 ? -5.91 21.812 15.344 1 81.62 175 ILE A C 1
ATOM 1446 O O . ILE A 1 175 ? -6.766 21.25 16.031 1 81.62 175 ILE A O 1
ATOM 1450 N N . THR A 1 176 ? -5.074 22.672 15.805 1 82.94 176 THR A N 1
ATOM 1451 C CA . THR A 1 176 ? -5.062 23.047 17.219 1 82.94 176 THR A CA 1
ATOM 1452 C C . THR A 1 176 ? -6.398 23.656 17.625 1 82.94 176 THR A C 1
ATOM 1454 O O . THR A 1 176 ? -6.934 23.344 18.688 1 82.94 176 THR A O 1
ATOM 1457 N N . LYS A 1 177 ? -6.93 24.453 16.719 1 79.88 177 LYS A N 1
ATOM 1458 C CA . LYS A 1 177 ? -8.234 25.062 16.969 1 79.88 177 LYS A CA 1
ATOM 1459 C C . LYS A 1 177 ? -9.328 24 17.062 1 79.88 177 LYS A C 1
ATOM 1461 O O . LYS A 1 177 ? -10.188 24.062 17.938 1 79.88 177 LYS A O 1
ATOM 1466 N N . ARG A 1 178 ? -9.227 23.047 16.141 1 74.94 178 ARG A N 1
ATOM 1467 C CA . ARG A 1 178 ? -10.219 21.984 16.125 1 74.94 178 ARG A CA 1
ATOM 1468 C C . ARG A 1 178 ? -10.125 21.141 17.391 1 74.94 178 ARG A C 1
ATOM 1470 O O . ARG A 1 178 ? -11.148 20.719 17.938 1 74.94 178 ARG A O 1
ATOM 1477 N N . LEU A 1 179 ? -8.93 20.938 17.766 1 73.88 179 LEU A N 1
ATOM 1478 C CA . LEU A 1 179 ? -8.711 20.141 18.953 1 73.88 179 LEU A CA 1
ATOM 1479 C C . LEU A 1 179 ? -9.211 20.859 20.203 1 73.88 179 LEU A C 1
ATOM 1481 O O . LEU A 1 179 ? -9.758 20.25 21.109 1 73.88 179 LEU A O 1
ATOM 1485 N N . GLU A 1 180 ? -9.039 22.094 20.234 1 75.19 180 GLU A N 1
ATOM 1486 C CA . GLU A 1 180 ? -9.469 22.922 21.359 1 75.19 180 GLU A CA 1
ATOM 1487 C C . GLU A 1 180 ? -10.992 23.031 21.406 1 75.19 180 GLU A C 1
ATOM 1489 O O . GLU A 1 180 ? -11.578 23.031 22.484 1 75.19 180 GLU A O 1
ATOM 1494 N N . ASN A 1 181 ? -11.547 23.062 20.25 1 73.12 181 ASN A N 1
ATOM 1495 C CA . ASN A 1 181 ? -13 23.156 20.188 1 73.12 181 ASN A CA 1
ATOM 1496 C C . ASN A 1 181 ? -13.664 21.844 20.594 1 73.12 181 ASN A C 1
ATOM 1498 O O . ASN A 1 181 ? -14.75 21.844 21.172 1 73.12 181 ASN A O 1
ATOM 1502 N N . ARG A 1 182 ? -13.086 20.812 20.125 1 63.09 182 ARG A N 1
ATOM 1503 C CA . ARG A 1 182 ? -13.617 19.516 20.547 1 63.09 182 ARG A CA 1
ATOM 1504 C C . ARG A 1 182 ? -13.523 19.344 22.062 1 63.09 182 ARG A C 1
ATOM 1506 O O . ARG A 1 182 ? -14.422 18.781 22.672 1 63.09 182 ARG A O 1
ATOM 1513 N N . ASP A 1 183 ? -12.414 19.688 22.625 1 59.19 183 ASP A N 1
ATOM 1514 C CA . ASP A 1 183 ? -12.234 19.625 24.078 1 59.19 183 ASP A CA 1
ATOM 1515 C C . ASP A 1 183 ? -13.219 20.547 24.797 1 59.19 183 ASP A C 1
ATOM 1517 O O . ASP A 1 183 ? -13.758 20.188 25.844 1 59.19 183 ASP A O 1
ATOM 1521 N N . THR A 1 184 ? -13.5 21.641 24.203 1 58.31 184 THR A N 1
ATOM 1522 C CA . THR A 1 184 ? -14.445 22.578 24.828 1 58.31 184 THR A CA 1
ATOM 1523 C C . THR A 1 184 ? -15.875 22.062 24.688 1 58.31 184 THR A C 1
ATOM 1525 O O . THR A 1 184 ? -16.688 22.234 25.594 1 58.31 184 THR A O 1
ATOM 1528 N N . SER A 1 185 ? -16.125 21.484 23.562 1 53.28 185 SER A N 1
ATOM 1529 C CA . SER A 1 185 ? -17.484 20.953 23.375 1 53.28 185 SER A CA 1
ATOM 1530 C C . SER A 1 185 ? -17.734 19.766 24.281 1 53.28 185 SER A C 1
ATOM 1532 O O . SER A 1 185 ? -18.875 19.531 24.719 1 53.28 185 SER A O 1
ATOM 1534 N N . SER A 1 186 ? -16.781 18.906 24.453 1 50.25 186 SER A N 1
ATOM 1535 C CA . SER A 1 186 ? -16.953 17.812 25.391 1 50.25 186 SER A CA 1
ATOM 1536 C C . SER A 1 186 ? -17.031 18.328 26.828 1 50.25 186 SER A C 1
ATOM 1538 O O . SER A 1 186 ? -17.578 17.656 27.703 1 50.25 186 SER A O 1
ATOM 1540 N N . MET A 1 187 ? -16.422 19.422 27.141 1 46.47 187 MET A N 1
ATOM 1541 C CA . MET A 1 187 ? -16.516 20 28.469 1 46.47 187 MET A CA 1
ATOM 1542 C C . MET A 1 187 ? -17.891 20.609 28.703 1 46.47 187 MET A C 1
ATOM 1544 O O . MET A 1 187 ? -18.375 20.641 29.828 1 46.47 187 MET A O 1
ATOM 1548 N N . ASN A 1 188 ? -18.484 21.125 27.75 1 48.69 188 ASN A N 1
ATOM 1549 C CA . ASN A 1 188 ? -19.766 21.75 28.047 1 48.69 188 ASN A CA 1
ATOM 1550 C C . ASN A 1 188 ? -20.844 20.719 28.328 1 48.69 188 ASN A C 1
ATOM 1552 O O . ASN A 1 188 ? -21.969 21.078 28.688 1 48.69 188 ASN A O 1
ATOM 1556 N N . VAL A 1 189 ? -20.719 19.484 27.953 1 46.38 189 VAL A N 1
ATOM 1557 C CA . VAL A 1 189 ? -21.812 18.562 28.266 1 46.38 189 VAL A CA 1
ATOM 1558 C C . VAL A 1 189 ? -21.812 18.297 29.781 1 46.38 189 VAL A C 1
ATOM 1560 O O . VAL A 1 189 ? -22.797 17.781 30.312 1 46.38 189 VAL A O 1
ATOM 1563 N N . GLU A 1 190 ? -20.672 18.297 30.406 1 40.91 190 GLU A N 1
ATOM 1564 C CA . GLU A 1 190 ? -20.812 17.938 31.812 1 40.91 190 GLU A CA 1
ATOM 1565 C C . GLU A 1 190 ? -21.5 19.062 32.594 1 40.91 190 GLU A C 1
ATOM 1567 O O . GLU A 1 190 ? -21.938 18.844 33.75 1 40.91 190 GLU A O 1
ATOM 1572 N N . GLU A 1 191 ? -21.375 20.266 32.125 1 38.97 191 GLU A N 1
ATOM 1573 C CA . GLU A 1 191 ? -21.875 21.25 33.094 1 38.97 191 GLU A CA 1
ATOM 1574 C C . GLU A 1 191 ? -23.391 21.391 33 1 38.97 191 GLU A C 1
ATOM 1576 O O . GLU A 1 191 ? -24.016 22.031 33.844 1 38.97 191 GLU A O 1
ATOM 1581 N N . THR A 1 192 ? -24.047 20.797 31.938 1 34.22 192 THR A N 1
ATOM 1582 C CA . THR A 1 192 ? -25.484 20.938 32.156 1 34.22 192 THR A CA 1
ATOM 1583 C C . THR A 1 192 ? -26.031 19.703 32.875 1 34.22 192 THR A C 1
ATOM 1585 O O . THR A 1 192 ? -25.625 18.578 32.594 1 34.22 192 THR A O 1
ATOM 1588 N N . MET B 1 1 ? 1.617 43.969 -21.969 1 31.3 1 MET B N 1
ATOM 1589 C CA . MET B 1 1 ? 2.572 43.062 -21.344 1 31.3 1 MET B CA 1
ATOM 1590 C C . MET B 1 1 ? 1.863 42.094 -20.422 1 31.3 1 MET B C 1
ATOM 1592 O O . MET B 1 1 ? 1.33 42.469 -19.391 1 31.3 1 MET B O 1
ATOM 1596 N N . THR B 1 2 ? 1.038 41.188 -20.969 1 38.62 2 THR B N 1
ATOM 1597 C CA . THR B 1 2 ? 0.288 40.156 -20.25 1 38.62 2 THR B CA 1
ATOM 1598 C C . THR B 1 2 ? 1.212 39.344 -19.344 1 38.62 2 THR B C 1
ATOM 1600 O O . THR B 1 2 ? 2.195 38.781 -19.812 1 38.62 2 THR B O 1
ATOM 1603 N N . HIS B 1 3 ? 1.564 39.812 -18.172 1 34.53 3 HIS B N 1
ATOM 1604 C CA . HIS B 1 3 ? 2.275 39.094 -17.141 1 34.53 3 HIS B CA 1
ATOM 1605 C C . HIS B 1 3 ? 1.803 37.625 -17.078 1 34.53 3 HIS B C 1
ATOM 1607 O O . HIS B 1 3 ? 0.624 37.375 -16.828 1 34.53 3 HIS B O 1
ATOM 1613 N N . THR B 1 4 ? 2.203 36.906 -18.047 1 38.81 4 THR B N 1
ATOM 1614 C CA . THR B 1 4 ? 2.023 35.469 -17.969 1 38.81 4 THR B CA 1
ATOM 1615 C C . THR B 1 4 ? 2.264 34.969 -16.547 1 38.81 4 THR B C 1
ATOM 1617 O O . THR B 1 4 ? 3.373 35.094 -16.016 1 38.81 4 THR B O 1
ATOM 1620 N N . ARG B 1 5 ? 1.421 35.375 -15.617 1 38.88 5 ARG B N 1
ATOM 1621 C CA . ARG B 1 5 ? 1.423 34.781 -14.281 1 38.88 5 ARG B CA 1
ATOM 1622 C C . ARG B 1 5 ? 2.008 33.375 -14.297 1 38.88 5 ARG B C 1
ATOM 1624 O O . ARG B 1 5 ? 1.521 32.5 -15.016 1 38.88 5 ARG B O 1
ATOM 1631 N N . GLY B 1 6 ? 3.266 33.188 -14.289 1 39.62 6 GLY B N 1
ATOM 1632 C CA . GLY B 1 6 ? 4.047 31.969 -14.258 1 39.62 6 GLY B CA 1
ATOM 1633 C C . GLY B 1 6 ? 3.332 30.812 -13.57 1 39.62 6 GLY B C 1
ATOM 1634 O O . GLY B 1 6 ? 2.746 31 -12.5 1 39.62 6 GLY B O 1
ATOM 1635 N N . LYS B 1 7 ? 2.678 29.953 -14.305 1 43.94 7 LYS B N 1
ATOM 1636 C CA . LYS B 1 7 ? 2.066 28.719 -13.82 1 43.94 7 LYS B CA 1
ATOM 1637 C C . LYS B 1 7 ? 2.875 28.125 -12.672 1 43.94 7 LYS B C 1
ATOM 1639 O O . LYS B 1 7 ? 4.055 27.797 -12.836 1 43.94 7 LYS B O 1
ATOM 1644 N N . ILE B 1 8 ? 2.777 28.734 -11.516 1 45 8 ILE B N 1
ATOM 1645 C CA . ILE B 1 8 ? 3.422 28.156 -10.336 1 45 8 ILE B CA 1
ATOM 1646 C C . ILE B 1 8 ? 3.342 26.641 -10.398 1 45 8 ILE B C 1
ATOM 1648 O O . ILE B 1 8 ? 2.25 26.078 -10.492 1 45 8 ILE B O 1
ATOM 1652 N N . LYS B 1 9 ? 4.336 25.953 -10.844 1 56.06 9 LYS B N 1
ATOM 1653 C CA . LYS B 1 9 ? 4.453 24.5 -10.875 1 56.06 9 LYS B CA 1
ATOM 1654 C C . LYS B 1 9 ? 3.984 23.891 -9.562 1 56.06 9 LYS B C 1
ATOM 1656 O O . LYS B 1 9 ? 4.449 24.266 -8.484 1 56.06 9 LYS B O 1
ATOM 1661 N N . LYS B 1 10 ? 2.92 23.328 -9.539 1 67.25 10 LYS B N 1
ATOM 1662 C CA . LYS B 1 10 ? 2.438 22.609 -8.367 1 67.25 10 LYS B CA 1
ATOM 1663 C C . LYS B 1 10 ? 3.521 21.688 -7.805 1 67.25 10 LYS B C 1
ATOM 1665 O O . LYS B 1 10 ? 4.254 21.047 -8.562 1 67.25 10 LYS B O 1
ATOM 1670 N N . ASN B 1 11 ? 3.664 21.859 -6.551 1 83.69 11 ASN B N 1
ATOM 1671 C CA . ASN B 1 11 ? 4.609 20.922 -5.961 1 83.69 11 ASN B CA 1
ATOM 1672 C C . ASN B 1 11 ? 4.016 19.516 -5.875 1 83.69 11 ASN B C 1
ATOM 1674 O O . ASN B 1 11 ? 2.838 19.312 -6.176 1 83.69 11 ASN B O 1
ATOM 1678 N N . VAL B 1 12 ? 4.75 18.562 -5.656 1 87.38 12 VAL B N 1
ATOM 1679 C CA . VAL B 1 12 ? 4.41 17.141 -5.699 1 87.38 12 VAL B CA 1
ATOM 1680 C C . VAL B 1 12 ? 3.24 16.875 -4.758 1 87.38 12 VAL B C 1
ATOM 1682 O O . VAL B 1 12 ? 2.359 16.062 -5.078 1 87.38 12 VAL B O 1
ATOM 1685 N N . PHE B 1 13 ? 3.139 17.516 -3.652 1 90.88 13 PHE B N 1
ATOM 1686 C CA . PHE B 1 13 ? 2.064 17.281 -2.691 1 90.88 13 PHE B CA 1
ATOM 1687 C C . PHE B 1 13 ? 0.76 17.906 -3.186 1 90.88 13 PHE B C 1
ATOM 1689 O O . PHE B 1 13 ? -0.323 17.375 -2.902 1 90.88 13 PHE B O 1
ATOM 1696 N N . GLN B 1 14 ? 0.864 18.953 -3.91 1 88 14 GLN B N 1
ATOM 1697 C CA . GLN B 1 14 ? -0.33 19.516 -4.531 1 88 14 GLN B CA 1
ATOM 1698 C C . GLN B 1 14 ? -0.9 18.578 -5.582 1 88 14 GLN B C 1
ATOM 1700 O O . GLN B 1 14 ? -2.119 18.422 -5.688 1 88 14 GLN B O 1
ATOM 1705 N N . LYS B 1 15 ? -0.054 18.016 -6.312 1 88.5 15 LYS B N 1
ATOM 1706 C CA . LYS B 1 15 ? -0.493 17.031 -7.297 1 88.5 15 LYS B CA 1
ATOM 1707 C C . LYS B 1 15 ? -1.155 15.836 -6.621 1 88.5 15 LYS B C 1
ATOM 1709 O O . LYS B 1 15 ? -2.172 15.328 -7.098 1 88.5 15 LYS B O 1
ATOM 1714 N N . LEU B 1 16 ? -0.51 15.367 -5.57 1 92.81 16 LEU B N 1
ATOM 1715 C CA . LEU B 1 16 ? -1.104 14.281 -4.801 1 92.81 16 LEU B CA 1
ATOM 1716 C C . LEU B 1 16 ? -2.473 14.68 -4.262 1 92.81 16 LEU B C 1
ATOM 1718 O O . LEU B 1 16 ? -3.426 13.898 -4.328 1 92.81 16 LEU B O 1
ATOM 1722 N N . ALA B 1 17 ? -2.602 15.891 -3.744 1 91.81 17 ALA B N 1
ATOM 1723 C CA . ALA B 1 17 ? -3.871 16.422 -3.254 1 91.81 17 ALA B CA 1
ATOM 1724 C C . ALA B 1 17 ? -4.93 16.406 -4.355 1 91.81 17 ALA B C 1
ATOM 1726 O O . ALA B 1 17 ? -6.07 16 -4.125 1 91.81 17 ALA B O 1
ATOM 1727 N N . ASP B 1 18 ? -4.512 16.844 -5.527 1 89.25 18 ASP B N 1
ATOM 1728 C CA . ASP B 1 18 ? -5.426 16.844 -6.664 1 89.25 18 ASP B CA 1
ATOM 1729 C C . ASP B 1 18 ? -5.922 15.438 -6.973 1 89.25 18 ASP B C 1
ATOM 1731 O O . ASP B 1 18 ? -7.082 15.25 -7.34 1 89.25 18 ASP B O 1
ATOM 1735 N N . THR B 1 19 ? -5.039 14.508 -6.879 1 90.5 19 THR B N 1
ATOM 1736 C CA . THR B 1 19 ? -5.383 13.109 -7.125 1 90.5 19 THR B CA 1
ATOM 1737 C C . THR B 1 19 ? -6.387 12.609 -6.094 1 90.5 19 THR B C 1
ATOM 1739 O O . THR B 1 19 ? -7.344 11.914 -6.438 1 90.5 19 THR B O 1
ATOM 1742 N N . ILE B 1 20 ? -6.207 12.914 -4.832 1 93.06 20 ILE B N 1
ATOM 1743 C CA . ILE B 1 20 ? -7.078 12.484 -3.742 1 93.06 20 ILE B CA 1
ATOM 1744 C C . ILE B 1 20 ? -8.453 13.133 -3.895 1 93.06 20 ILE B C 1
ATOM 1746 O O . ILE B 1 20 ? -9.477 12.5 -3.613 1 93.06 20 ILE B O 1
ATOM 1750 N N . ASP B 1 21 ? -8.523 14.289 -4.402 1 90.31 21 ASP B N 1
ATOM 1751 C CA . ASP B 1 21 ? -9.75 15.07 -4.531 1 90.31 21 ASP B CA 1
ATOM 1752 C C . ASP B 1 21 ? -10.742 14.383 -5.469 1 90.31 21 ASP B C 1
ATOM 1754 O O . ASP B 1 21 ? -11.953 14.562 -5.336 1 90.31 21 ASP B O 1
ATOM 1758 N N . ILE B 1 22 ? -10.219 13.656 -6.348 1 89.94 22 ILE B N 1
ATOM 1759 C CA . ILE B 1 22 ? -11.078 13.047 -7.352 1 89.94 22 ILE B CA 1
ATOM 1760 C C . ILE B 1 22 ? -11.695 11.766 -6.793 1 89.94 22 ILE B C 1
ATOM 1762 O O . ILE B 1 22 ? -12.625 11.211 -7.379 1 89.94 22 ILE B O 1
ATOM 1766 N N . VAL B 1 23 ? -11.203 11.234 -5.695 1 91.12 23 VAL B N 1
ATOM 1767 C CA . VAL B 1 23 ? -11.711 10 -5.098 1 91.12 23 VAL B CA 1
ATOM 1768 C C . VAL B 1 23 ? -12.945 10.312 -4.254 1 91.12 23 VAL B C 1
ATOM 1770 O O . VAL B 1 23 ? -12.891 11.148 -3.348 1 91.12 23 VAL B O 1
ATOM 1773 N N . PRO B 1 24 ? -14.07 9.648 -4.508 1 90.38 24 PRO B N 1
ATOM 1774 C CA . PRO B 1 24 ? -15.266 9.867 -3.688 1 90.38 24 PRO B CA 1
ATOM 1775 C C . PRO B 1 24 ? -15.023 9.594 -2.205 1 90.38 24 PRO B C 1
ATOM 1777 O O . PRO B 1 24 ? -14.305 8.648 -1.856 1 90.38 24 PRO B O 1
ATOM 1780 N N . ASP B 1 25 ? -15.633 10.312 -1.332 1 86.69 25 ASP B N 1
ATOM 1781 C CA . ASP B 1 25 ? -15.438 10.219 0.112 1 86.69 25 ASP B CA 1
ATOM 1782 C C . ASP B 1 25 ? -15.898 8.859 0.64 1 86.69 25 ASP B C 1
ATOM 1784 O O . ASP B 1 25 ? -15.375 8.375 1.646 1 86.69 25 ASP B O 1
ATOM 1788 N N . GLU B 1 26 ? -16.781 8.258 -0.078 1 88.06 26 GLU B N 1
ATOM 1789 C CA . GLU B 1 26 ? -17.375 7 0.377 1 88.06 26 GLU B CA 1
ATOM 1790 C C . GLU B 1 26 ? -16.453 5.824 0.065 1 88.06 26 GLU B C 1
ATOM 1792 O O . GLU B 1 26 ? -16.641 4.727 0.601 1 88.06 26 GLU B O 1
ATOM 1797 N N . GLU B 1 27 ? -15.516 6.062 -0.769 1 92.12 27 GLU B N 1
ATOM 1798 C CA . GLU B 1 27 ? -14.625 4.977 -1.152 1 92.12 27 GLU B CA 1
ATOM 1799 C C . GLU B 1 27 ? -13.438 4.875 -0.199 1 92.12 27 GLU B C 1
ATOM 1801 O O . GLU B 1 27 ? -12.914 5.895 0.257 1 92.12 27 GLU B O 1
ATOM 1806 N N . GLU B 1 28 ? -13.172 3.68 0.093 1 93.88 28 GLU B N 1
ATOM 1807 C CA . GLU B 1 28 ? -11.914 3.457 0.79 1 93.88 28 GLU B CA 1
ATOM 1808 C C . GLU B 1 28 ? -10.727 3.887 -0.068 1 93.88 28 GLU B C 1
ATOM 1810 O O . GLU B 1 28 ? -10.719 3.664 -1.28 1 93.88 28 GLU B O 1
ATOM 1815 N N . LEU B 1 29 ? -9.828 4.527 0.545 1 96.5 29 LEU B N 1
ATOM 1816 C CA . LEU B 1 29 ? -8.617 4.996 -0.12 1 96.5 29 LEU B CA 1
ATOM 1817 C C . LEU B 1 29 ? -7.371 4.582 0.658 1 96.5 29 LEU B C 1
ATOM 1819 O O . LEU B 1 29 ? -7.262 4.852 1.855 1 96.5 29 LEU B O 1
ATOM 1823 N N . ILE B 1 30 ? -6.465 3.906 0.007 1 97.56 30 ILE B N 1
ATOM 1824 C CA . ILE B 1 30 ? -5.16 3.555 0.554 1 97.56 30 ILE B CA 1
ATOM 1825 C C . ILE B 1 30 ? -4.059 4.047 -0.382 1 97.56 30 ILE B C 1
ATOM 1827 O O . ILE B 1 30 ? -4.098 3.791 -1.588 1 97.56 30 ILE B O 1
ATOM 1831 N N . ILE B 1 31 ? -3.145 4.801 0.125 1 96.81 31 ILE B N 1
ATOM 1832 C CA . ILE B 1 31 ? -1.983 5.285 -0.611 1 96.81 31 ILE B CA 1
ATOM 1833 C C . ILE B 1 31 ? -0.704 4.785 0.053 1 96.81 31 ILE B C 1
ATOM 1835 O O . ILE B 1 31 ? -0.589 4.793 1.281 1 96.81 31 ILE B O 1
ATOM 1839 N N . MET B 1 32 ? 0.184 4.336 -0.699 1 94.94 32 MET B N 1
ATOM 1840 C CA . MET B 1 32 ? 1.446 3.844 -0.156 1 94.94 32 MET B CA 1
ATOM 1841 C C . MET B 1 32 ? 2.623 4.309 -1.006 1 94.94 32 MET B C 1
ATOM 1843 O O . MET B 1 32 ? 2.512 4.402 -2.23 1 94.94 32 MET B O 1
ATOM 1847 N N . GLY B 1 33 ? 3.752 4.555 -0.347 1 91.25 33 GLY B N 1
ATOM 1848 C CA . GLY B 1 33 ? 4.945 4.895 -1.107 1 91.25 33 GLY B CA 1
ATOM 1849 C C . GLY B 1 33 ? 6.051 5.488 -0.252 1 91.25 33 GLY B C 1
ATOM 1850 O O . GLY B 1 33 ? 5.918 5.57 0.971 1 91.25 33 GLY B O 1
ATOM 1851 N N . ASP B 1 34 ? 7.164 5.707 -0.937 1 88.69 34 ASP B N 1
ATOM 1852 C CA . ASP B 1 34 ? 8.289 6.453 -0.381 1 88.69 34 ASP B CA 1
ATOM 1853 C C . ASP B 1 34 ? 8.125 7.953 -0.628 1 88.69 34 ASP B C 1
ATOM 1855 O O . ASP B 1 34 ? 8.312 8.422 -1.752 1 88.69 34 ASP B O 1
ATOM 1859 N N . PHE B 1 35 ? 7.82 8.711 0.394 1 91.81 35 PHE B N 1
ATOM 1860 C CA . PHE B 1 35 ? 7.539 10.133 0.263 1 91.81 35 PHE B CA 1
ATOM 1861 C C . PHE B 1 35 ? 8.789 10.953 0.543 1 91.81 35 PHE B C 1
ATOM 1863 O O . PHE B 1 35 ? 8.742 12.188 0.565 1 91.81 35 PHE B O 1
ATOM 1870 N N . ASN B 1 36 ? 9.883 10.242 0.797 1 89.62 36 ASN B N 1
ATOM 1871 C CA . ASN B 1 36 ? 11.117 10.898 1.188 1 89.62 36 ASN B CA 1
ATOM 1872 C C . ASN B 1 36 ? 10.898 11.883 2.336 1 89.62 36 ASN B C 1
ATOM 1874 O O . ASN B 1 36 ? 11.445 12.984 2.328 1 89.62 36 ASN B O 1
ATOM 1878 N N . GLY B 1 37 ? 9.969 11.477 3.148 1 91.5 37 GLY B N 1
ATOM 1879 C CA . GLY B 1 37 ? 9.594 12.289 4.293 1 91.5 37 GLY B CA 1
ATOM 1880 C C . GLY B 1 37 ? 9.922 11.641 5.621 1 91.5 37 GLY B C 1
ATOM 1881 O O . GLY B 1 37 ? 9.727 10.438 5.797 1 91.5 37 GLY B O 1
ATOM 1882 N N . HIS B 1 38 ? 10.484 12.422 6.504 1 92.81 38 HIS B N 1
ATOM 1883 C CA . HIS B 1 38 ? 10.602 12.062 7.914 1 92.81 38 HIS B CA 1
ATOM 1884 C C . HIS B 1 38 ? 9.57 12.812 8.758 1 92.81 38 HIS B C 1
ATOM 1886 O O . HIS B 1 38 ? 9.492 14.039 8.703 1 92.81 38 HIS B O 1
ATOM 1892 N N . VAL B 1 39 ? 8.789 12.031 9.5 1 93.81 39 VAL B N 1
ATOM 1893 C CA . VAL B 1 39 ? 7.68 12.656 10.211 1 93.81 39 VAL B CA 1
ATOM 1894 C C . VAL B 1 39 ? 8.102 12.992 11.641 1 93.81 39 VAL B C 1
ATOM 1896 O O . VAL B 1 39 ? 7.445 13.781 12.32 1 93.81 39 VAL B O 1
ATOM 1899 N N . GLY B 1 40 ? 9.211 12.445 12.125 1 90 40 GLY B N 1
ATOM 1900 C CA . GLY B 1 40 ? 9.758 12.797 13.43 1 90 40 GLY B CA 1
ATOM 1901 C C . GLY B 1 40 ? 8.906 12.297 14.586 1 90 40 GLY B C 1
ATOM 1902 O O . GLY B 1 40 ? 7.875 11.656 14.367 1 90 40 GLY B O 1
ATOM 1903 N N . PRO B 1 41 ? 9.344 12.633 15.797 1 89.62 41 PRO B N 1
ATOM 1904 C CA . PRO B 1 41 ? 8.688 12.102 17 1 89.62 41 PRO B CA 1
ATOM 1905 C C . PRO B 1 41 ? 7.586 13.016 17.516 1 89.62 41 PRO B C 1
ATOM 1907 O O . PRO B 1 41 ? 6.801 12.609 18.375 1 89.62 41 PRO B O 1
ATOM 1910 N N . ARG B 1 42 ? 7.512 14.289 17.109 1 92.38 42 ARG B N 1
ATOM 1911 C CA . ARG B 1 42 ? 6.527 15.234 17.625 1 92.38 42 ARG B CA 1
ATOM 1912 C C . ARG B 1 42 ? 5.129 14.914 17.109 1 92.38 42 ARG B C 1
ATOM 1914 O O . ARG B 1 42 ? 4.871 15.031 15.906 1 92.38 42 ARG B O 1
ATOM 1921 N N . ARG B 1 43 ? 4.25 14.672 17.969 1 93.56 43 ARG B N 1
ATOM 1922 C CA . ARG B 1 43 ? 2.908 14.273 17.547 1 93.56 43 ARG B CA 1
ATOM 1923 C C . ARG B 1 43 ? 1.919 15.422 17.734 1 93.56 43 ARG B C 1
ATOM 1925 O O . ARG B 1 43 ? 0.842 15.422 17.141 1 93.56 43 ARG B O 1
ATOM 1932 N N . THR B 1 44 ? 2.244 16.344 18.625 1 91.69 44 THR B N 1
ATOM 1933 C CA . THR B 1 44 ? 1.346 17.484 18.797 1 91.69 44 THR B CA 1
ATOM 1934 C C . THR B 1 44 ? 1.551 18.5 17.688 1 91.69 44 THR B C 1
ATOM 1936 O O . THR B 1 44 ? 2.678 18.922 17.422 1 91.69 44 THR B O 1
ATOM 1939 N N . PRO B 1 45 ? 0.516 18.938 16.969 1 92.81 45 PRO B N 1
ATOM 1940 C CA . PRO B 1 45 ? -0.903 18.609 17.125 1 92.81 45 PRO B CA 1
ATOM 1941 C C . PRO B 1 45 ? -1.352 17.484 16.203 1 92.81 45 PRO B C 1
ATOM 1943 O O . PRO B 1 45 ? -2.494 17.469 15.734 1 92.81 45 PRO B O 1
ATOM 1946 N N . TRP B 1 46 ? -0.418 16.594 15.812 1 93.5 46 TRP B N 1
ATOM 1947 C CA . TRP B 1 46 ? -0.667 15.633 14.734 1 93.5 46 TRP B CA 1
ATOM 1948 C C . TRP B 1 46 ? -1.147 14.297 15.297 1 93.5 46 TRP B C 1
ATOM 1950 O O . TRP B 1 46 ? -1.058 13.273 14.625 1 93.5 46 TRP B O 1
ATOM 1960 N N . GLU B 1 47 ? -1.736 14.203 16.406 1 94.19 47 GLU B N 1
ATOM 1961 C CA . GLU B 1 47 ? -1.993 12.961 17.125 1 94.19 47 GLU B CA 1
ATOM 1962 C C . GLU B 1 47 ? -2.945 12.062 16.359 1 94.19 47 GLU B C 1
ATOM 1964 O O . GLU B 1 47 ? -2.852 10.836 16.438 1 94.19 47 GLU B O 1
ATOM 1969 N N . ASN B 1 48 ? -3.852 12.664 15.594 1 94.06 48 ASN B N 1
ATOM 1970 C CA . ASN B 1 48 ? -4.828 11.867 14.859 1 94.06 48 ASN B CA 1
ATOM 1971 C C . ASN B 1 48 ? -4.238 11.305 13.57 1 94.06 48 ASN B C 1
ATOM 1973 O O . ASN B 1 48 ? -4.793 10.375 12.984 1 94.06 48 ASN B O 1
ATOM 1977 N N . TYR B 1 49 ? -3.123 11.883 13.148 1 96 49 TYR B N 1
ATOM 1978 C CA . TYR B 1 49 ? -2.572 11.578 11.836 1 96 49 TYR B CA 1
ATOM 1979 C C . TYR B 1 49 ? -1.261 10.805 11.961 1 96 49 TYR B C 1
ATOM 1981 O O . TYR B 1 49 ? -0.873 10.078 11.039 1 96 49 TYR B O 1
ATOM 1989 N N . LEU B 1 50 ? -0.586 11.008 13.062 1 96.19 50 LEU B N 1
ATOM 1990 C CA . LEU B 1 50 ? 0.704 10.398 13.367 1 96.19 50 LEU B CA 1
ATOM 1991 C C . LEU B 1 50 ? 0.627 9.57 14.641 1 96.19 50 LEU B C 1
ATOM 1993 O O . LEU B 1 50 ? 0.33 10.102 15.719 1 96.19 50 LEU B O 1
ATOM 1997 N N . GLY B 1 51 ? 0.919 8.281 14.469 1 95.75 51 GLY B N 1
ATOM 1998 C CA . GLY B 1 51 ? 0.865 7.391 15.617 1 95.75 51 GLY B CA 1
ATOM 1999 C C . GLY B 1 51 ? 2.074 7.516 16.531 1 95.75 51 GLY B C 1
ATOM 2000 O O . GLY B 1 51 ? 3.037 8.211 16.188 1 95.75 51 GLY B O 1
ATOM 2001 N N . PRO B 1 52 ? 2.068 6.895 17.625 1 94.12 52 PRO B N 1
ATOM 2002 C CA . PRO B 1 52 ? 3.133 7.016 18.625 1 94.12 52 PRO B CA 1
ATOM 2003 C C . PRO B 1 52 ? 4.348 6.152 18.297 1 94.12 52 PRO B C 1
ATOM 2005 O O . PRO B 1 52 ? 5.371 6.23 18.984 1 94.12 52 PRO B O 1
ATOM 2008 N N . HIS B 1 53 ? 4.336 5.41 17.234 1 89.56 53 HIS B N 1
ATOM 2009 C CA . HIS B 1 53 ? 5.406 4.457 16.969 1 89.56 53 HIS B CA 1
ATOM 2010 C C . HIS B 1 53 ? 6.168 4.832 15.695 1 89.56 53 HIS B C 1
ATOM 2012 O O . HIS B 1 53 ? 6.812 3.982 15.078 1 89.56 53 HIS B O 1
ATOM 2018 N N . GLY B 1 54 ? 5.996 5.965 15.219 1 80.38 54 GLY B N 1
ATOM 2019 C CA . GLY B 1 54 ? 6.793 6.441 14.102 1 80.38 54 GLY B CA 1
ATOM 2020 C C . GLY B 1 54 ? 8.273 6.523 14.422 1 80.38 54 GLY B C 1
ATOM 2021 O O . GLY B 1 54 ? 8.68 6.359 15.578 1 80.38 54 GLY B O 1
ATOM 2022 N N . ASP B 1 55 ? 9.102 6.625 13.398 1 81.38 55 ASP B N 1
ATOM 2023 C CA . ASP B 1 55 ? 10.547 6.75 13.555 1 81.38 55 ASP B CA 1
ATOM 2024 C C . ASP B 1 55 ? 10.906 7.996 14.352 1 81.38 55 ASP B C 1
ATOM 2026 O O . ASP B 1 55 ? 10.531 9.109 13.984 1 81.38 55 ASP B O 1
ATOM 2030 N N . THR B 1 56 ? 11.594 7.812 15.359 1 79.06 56 THR B N 1
ATOM 2031 C CA . THR B 1 56 ? 11.961 8.914 16.234 1 79.06 56 THR B CA 1
ATOM 2032 C C . THR B 1 56 ? 13.43 9.281 16.047 1 79.06 56 THR B C 1
ATOM 2034 O O . THR B 1 56 ? 13.945 10.18 16.734 1 79.06 56 THR B O 1
ATOM 2037 N N . SER B 1 57 ? 14.062 8.602 15.164 1 82.06 57 SER B N 1
ATOM 2038 C CA . SER B 1 57 ? 15.5 8.797 15.016 1 82.06 57 SER B CA 1
ATOM 2039 C C . SER B 1 57 ? 15.805 10.039 14.188 1 82.06 57 SER B C 1
ATOM 2041 O O . SER B 1 57 ? 16.938 10.531 14.203 1 82.06 57 SER B O 1
ATOM 2043 N N . SER B 1 58 ? 14.859 10.461 13.461 1 85.62 58 SER B N 1
ATOM 2044 C CA . SER B 1 58 ? 15.047 11.633 12.617 1 85.62 58 SER B CA 1
ATOM 2045 C C . SER B 1 58 ? 14 12.703 12.914 1 85.62 58 SER B C 1
ATOM 2047 O O . SER B 1 58 ? 12.852 12.391 13.211 1 85.62 58 SER B O 1
ATOM 2049 N N . ASP B 1 59 ? 14.445 13.898 12.773 1 90.75 59 ASP B N 1
ATOM 2050 C CA . ASP B 1 59 ? 13.508 15.008 12.898 1 90.75 59 ASP B CA 1
ATOM 2051 C C . ASP B 1 59 ? 12.594 15.102 11.68 1 90.75 59 ASP B C 1
ATOM 2053 O O . ASP B 1 59 ? 12.93 14.586 10.609 1 90.75 59 ASP B O 1
ATOM 2057 N N . CYS B 1 60 ? 11.523 15.766 11.945 1 92.75 60 CYS B N 1
ATOM 2058 C CA . CYS B 1 60 ? 10.609 16.016 10.836 1 92.75 60 CYS B CA 1
ATOM 2059 C C . CYS B 1 60 ? 11.266 16.906 9.773 1 92.75 60 CYS B C 1
ATOM 2061 O O . CYS B 1 60 ? 11.859 17.922 10.094 1 92.75 60 CYS B O 1
ATOM 2063 N N . ASN B 1 61 ? 11.203 16.469 8.57 1 91.62 61 ASN B N 1
ATOM 2064 C CA . ASN B 1 61 ? 11.727 17.281 7.477 1 91.62 61 ASN B CA 1
ATOM 2065 C C . ASN B 1 61 ? 10.609 17.938 6.664 1 91.62 61 ASN B C 1
ATOM 2067 O O . ASN B 1 61 ? 9.438 17.812 7.012 1 91.62 61 ASN B O 1
ATOM 2071 N N . TYR B 1 62 ? 10.938 18.719 5.676 1 90.12 62 TYR B N 1
ATOM 2072 C CA . TYR B 1 62 ? 9.969 19.469 4.875 1 90.12 62 TYR B CA 1
ATOM 2073 C C . TYR B 1 62 ? 8.891 18.547 4.324 1 90.12 62 TYR B C 1
ATOM 2075 O O . TYR B 1 62 ? 7.699 18.812 4.473 1 90.12 62 TYR B O 1
ATOM 2083 N N . ASN B 1 63 ? 9.297 17.391 3.664 1 92.38 63 ASN B N 1
ATOM 2084 C CA . ASN B 1 63 ? 8.328 16.453 3.104 1 92.38 63 ASN B CA 1
ATOM 2085 C C . ASN B 1 63 ? 7.441 15.859 4.188 1 92.38 63 ASN B C 1
ATOM 2087 O O . ASN B 1 63 ? 6.254 15.617 3.963 1 92.38 63 ASN B O 1
ATOM 2091 N N . GLY B 1 64 ? 8.117 15.516 5.32 1 93.5 64 GLY B N 1
ATOM 2092 C CA . GLY B 1 64 ? 7.324 15.047 6.445 1 93.5 64 GLY B CA 1
ATOM 2093 C C . GLY B 1 64 ? 6.242 16.031 6.859 1 93.5 64 GLY B C 1
ATOM 2094 O O . GLY B 1 64 ? 5.098 15.633 7.09 1 93.5 64 GLY B O 1
ATOM 2095 N N . GLU B 1 65 ? 6.594 17.281 6.922 1 92.75 65 GLU B N 1
ATOM 2096 C CA . GLU B 1 65 ? 5.637 18.328 7.285 1 92.75 65 GLU B CA 1
ATOM 2097 C C . GLU B 1 65 ? 4.508 18.406 6.262 1 92.75 65 GLU B C 1
ATOM 2099 O O . GLU B 1 65 ? 3.338 18.547 6.633 1 92.75 65 GLU B O 1
ATOM 2104 N N . GLN B 1 66 ? 4.902 18.375 5.02 1 93 66 GLN B N 1
ATOM 2105 C CA . GLN B 1 66 ? 3.904 18.438 3.957 1 93 66 GLN B CA 1
ATOM 2106 C C . GLN B 1 66 ? 2.973 17.219 4 1 93 66 GLN B C 1
ATOM 2108 O O . GLN B 1 66 ? 1.77 17.359 3.768 1 93 66 GLN B O 1
ATOM 2113 N N . LEU B 1 67 ? 3.521 16.109 4.281 1 94.69 67 LEU B N 1
ATOM 2114 C CA . LEU B 1 67 ? 2.734 14.883 4.371 1 94.69 67 LEU B CA 1
ATOM 2115 C C . LEU B 1 67 ? 1.718 14.969 5.504 1 94.69 67 LEU B C 1
ATOM 2117 O O . LEU B 1 67 ? 0.548 14.625 5.32 1 94.69 67 LEU B O 1
ATOM 2121 N N . LEU B 1 68 ? 2.176 15.422 6.648 1 94.94 68 LEU B N 1
ATOM 2122 C CA . LEU B 1 68 ? 1.285 15.578 7.793 1 94.94 68 LEU B CA 1
ATOM 2123 C C . LEU B 1 68 ? 0.169 16.562 7.484 1 94.94 68 LEU B C 1
ATOM 2125 O O . LEU B 1 68 ? -0.993 16.328 7.82 1 94.94 68 LEU B O 1
ATOM 2129 N N . ALA B 1 69 ? 0.502 17.641 6.855 1 92.5 69 ALA B N 1
ATOM 2130 C CA . ALA B 1 69 ? -0.502 18.625 6.469 1 92.5 69 ALA B CA 1
ATOM 2131 C C . ALA B 1 69 ? -1.526 18.016 5.512 1 92.5 69 ALA B C 1
ATOM 2133 O O . ALA B 1 69 ? -2.727 18.266 5.641 1 92.5 69 ALA B O 1
ATOM 2134 N N . LEU B 1 70 ? -1.059 17.266 4.543 1 93.44 70 LEU B N 1
ATOM 2135 C CA . LEU B 1 70 ? -1.936 16.562 3.605 1 93.44 70 LEU B CA 1
ATOM 2136 C C . LEU B 1 70 ? -2.885 15.633 4.344 1 93.44 70 LEU B C 1
ATOM 2138 O O . LEU B 1 70 ? -4.078 15.578 4.039 1 93.44 70 LEU B O 1
ATOM 2142 N N . CYS B 1 71 ? -2.297 14.883 5.285 1 95.56 71 CYS B N 1
ATOM 2143 C CA . CYS B 1 71 ? -3.111 13.969 6.082 1 95.56 71 CYS B CA 1
ATOM 2144 C C . CYS B 1 71 ? -4.207 14.727 6.824 1 95.56 71 CYS B C 1
ATOM 2146 O O . CYS B 1 71 ? -5.355 14.281 6.863 1 95.56 71 CYS B O 1
ATOM 2148 N N . ALA B 1 72 ? -3.855 15.805 7.391 1 92.75 72 ALA B N 1
ATOM 2149 C CA . ALA B 1 72 ? -4.828 16.609 8.125 1 92.75 72 ALA B CA 1
ATOM 2150 C C . ALA B 1 72 ? -5.926 17.125 7.199 1 92.75 72 ALA B C 1
ATOM 2152 O O . ALA B 1 72 ? -7.105 17.109 7.555 1 92.75 72 ALA B O 1
ATOM 2153 N N . GLU B 1 73 ? -5.551 17.516 6.074 1 89.62 73 GLU B N 1
ATOM 2154 C CA . GLU B 1 73 ? -6.496 18.094 5.125 1 89.62 73 GLU B CA 1
ATOM 2155 C C . GLU B 1 73 ? -7.496 17.047 4.637 1 89.62 73 GLU B C 1
ATOM 2157 O O . GLU B 1 73 ? -8.688 17.344 4.496 1 89.62 73 GLU B O 1
ATOM 2162 N N . TYR B 1 74 ? -7.043 15.898 4.438 1 92.56 74 TYR B N 1
ATOM 2163 C CA . TYR B 1 74 ? -7.887 14.898 3.795 1 92.56 74 TYR B CA 1
ATOM 2164 C C . TYR B 1 74 ? -8.297 13.812 4.781 1 92.56 74 TYR B C 1
ATOM 2166 O O . TYR B 1 74 ? -8.844 12.781 4.391 1 92.56 74 TYR B O 1
ATOM 2174 N N . GLU B 1 75 ? -7.957 13.992 6.059 1 93.88 75 GLU B N 1
ATOM 2175 C CA . GLU B 1 75 ? -8.312 13.062 7.125 1 93.88 75 GLU B CA 1
ATOM 2176 C C . GLU B 1 75 ? -7.754 11.664 6.855 1 93.88 75 GLU B C 1
ATOM 2178 O O . GLU B 1 75 ? -8.484 10.672 6.914 1 93.88 75 GLU B O 1
ATOM 2183 N N . LEU B 1 76 ? -6.547 11.719 6.477 1 97.12 76 LEU B N 1
ATOM 2184 C CA . LEU B 1 76 ? -5.773 10.484 6.367 1 97.12 76 LEU B CA 1
ATOM 2185 C C . LEU B 1 76 ? -4.863 10.305 7.578 1 97.12 76 LEU B C 1
ATOM 2187 O O . LEU B 1 76 ? -4.496 11.281 8.234 1 97.12 76 LEU B O 1
ATOM 2191 N N . TYR B 1 77 ? -4.531 9.109 7.945 1 97.69 77 TYR B N 1
ATOM 2192 C CA . TYR B 1 77 ? -3.521 8.875 8.977 1 97.69 77 TYR B CA 1
ATOM 2193 C C . TYR B 1 77 ? -2.428 7.949 8.461 1 97.69 77 TYR B C 1
ATOM 2195 O O . TYR B 1 77 ? -2.656 7.156 7.547 1 97.69 77 TYR B O 1
ATOM 2203 N N . ILE B 1 78 ? -1.3 8.133 8.961 1 97.62 78 ILE B N 1
ATOM 2204 C CA . ILE B 1 78 ? -0.146 7.316 8.602 1 97.62 78 ILE B CA 1
ATOM 2205 C C . ILE B 1 78 ? -0.198 5.992 9.359 1 97.62 78 ILE B C 1
ATOM 2207 O O . ILE B 1 78 ? 0.318 5.887 10.477 1 97.62 78 ILE B O 1
ATOM 2211 N N . THR B 1 79 ? -0.675 4.988 8.758 1 97.44 79 THR B N 1
ATOM 2212 C CA . THR B 1 79 ? -1.173 3.773 9.391 1 97.44 79 THR B CA 1
ATOM 2213 C C . THR B 1 79 ? -0.05 3.051 10.133 1 97.44 79 THR B C 1
ATOM 2215 O O . THR B 1 79 ? -0.236 2.598 11.258 1 97.44 79 THR B O 1
ATOM 2218 N N . ASN B 1 80 ? 1.17 2.916 9.539 1 93.38 80 ASN B N 1
ATOM 2219 C CA . ASN B 1 80 ? 2.225 2.076 10.094 1 93.38 80 ASN B CA 1
ATOM 2220 C C . ASN B 1 80 ? 3.006 2.807 11.188 1 93.38 80 ASN B C 1
ATOM 2222 O O . ASN B 1 80 ? 4.086 2.365 11.586 1 93.38 80 ASN B O 1
ATOM 2226 N N . THR B 1 81 ? 2.457 3.904 11.703 1 94.81 81 THR B N 1
ATOM 2227 C CA . THR B 1 81 ? 2.994 4.57 12.883 1 94.81 81 THR B CA 1
ATOM 2228 C C . THR B 1 81 ? 2.096 4.336 14.094 1 94.81 81 THR B C 1
ATOM 2230 O O . THR B 1 81 ? 2.416 4.766 15.203 1 94.81 81 THR B O 1
ATOM 2233 N N . PHE B 1 82 ? 1.022 3.709 13.898 1 95.88 82 PHE B N 1
ATOM 2234 C CA . PHE B 1 82 ? 0.042 3.564 14.969 1 95.88 82 PHE B CA 1
ATOM 2235 C C . PHE B 1 82 ? 0.173 2.205 15.641 1 95.88 82 PHE B C 1
ATOM 2237 O O . PHE B 1 82 ? -0.415 1.972 16.703 1 95.88 82 PHE B O 1
ATOM 2244 N N . TYR B 1 83 ? 0.961 1.314 15.109 1 92.81 83 TYR B N 1
ATOM 2245 C CA . TYR B 1 83 ? 1.081 -0.036 15.648 1 92.81 83 TYR B CA 1
ATOM 2246 C C . TYR B 1 83 ? 2.521 -0.342 16.031 1 92.81 83 TYR B C 1
ATOM 2248 O O . TYR B 1 83 ? 3.449 -0.068 15.273 1 92.81 83 TYR B O 1
ATOM 2256 N N . GLN B 1 84 ? 2.67 -0.826 17.188 1 85.31 84 GLN B N 1
ATOM 2257 C CA . GLN B 1 84 ? 3.992 -1.105 17.734 1 85.31 84 GLN B CA 1
ATOM 2258 C C . GLN B 1 84 ? 4.531 -2.438 17.219 1 85.31 84 GLN B C 1
ATOM 2260 O O . GLN B 1 84 ? 3.822 -3.445 17.234 1 85.31 84 GLN B O 1
ATOM 2265 N N . HIS B 1 85 ? 5.633 -2.338 16.609 1 79.94 85 HIS B N 1
ATOM 2266 C CA . HIS B 1 85 ? 6.285 -3.57 16.188 1 79.94 85 HIS B CA 1
ATOM 2267 C C . HIS B 1 85 ? 7.688 -3.684 16.781 1 79.94 85 HIS B C 1
ATOM 2269 O O . HIS B 1 85 ? 8.367 -2.674 16.969 1 79.94 85 HIS B O 1
ATOM 2275 N N . ARG B 1 86 ? 7.887 -4.77 17.469 1 59.59 86 ARG B N 1
ATOM 2276 C CA . ARG B 1 86 ? 9.219 -4.988 18.031 1 59.59 86 ARG B CA 1
ATOM 2277 C C . ARG B 1 86 ? 10.281 -4.922 16.938 1 59.59 86 ARG B C 1
ATOM 2279 O O . ARG B 1 86 ? 10.039 -5.344 15.797 1 59.59 86 ARG B O 1
ATOM 2286 N N . PRO B 1 87 ? 11.273 -4.121 17.328 1 50.94 87 PRO B N 1
ATOM 2287 C CA . PRO B 1 87 ? 12.367 -4.137 16.344 1 50.94 87 PRO B CA 1
ATOM 2288 C C . PRO B 1 87 ? 12.781 -5.551 15.945 1 50.94 87 PRO B C 1
ATOM 2290 O O . PRO B 1 87 ? 12.688 -6.48 16.75 1 50.94 87 PRO B O 1
ATOM 2293 N N . SER B 1 88 ? 12.523 -5.969 14.766 1 46.5 88 SER B N 1
ATOM 2294 C CA . SER B 1 88 ? 13.078 -7.266 14.398 1 46.5 88 SER B CA 1
ATOM 2295 C C . SER B 1 88 ? 14.367 -7.551 15.164 1 46.5 88 SER B C 1
ATOM 2297 O O . SER B 1 88 ? 15.086 -6.629 15.539 1 46.5 88 SER B O 1
ATOM 2299 N N . GLN B 1 89 ? 14.484 -8.57 15.891 1 39.06 89 GLN B N 1
ATOM 2300 C CA . GLN B 1 89 ? 15.82 -8.922 16.359 1 39.06 89 GLN B CA 1
ATOM 2301 C C . GLN B 1 89 ? 16.891 -8.375 15.422 1 39.06 89 GLN B C 1
ATOM 2303 O O . GLN B 1 89 ? 16.812 -8.555 14.211 1 39.06 89 GLN B O 1
ATOM 2308 N N . PRO B 1 90 ? 17.578 -7.465 15.906 1 36.19 90 PRO B N 1
ATOM 2309 C CA . PRO B 1 90 ? 18.75 -7.191 15.07 1 36.19 90 PRO B CA 1
ATOM 2310 C C . PRO B 1 90 ? 19.359 -8.461 14.484 1 36.19 90 PRO B C 1
ATOM 2312 O O . PRO B 1 90 ? 19.625 -9.422 15.219 1 36.19 90 PRO B O 1
ATOM 2315 N N . HIS B 1 91 ? 19.031 -9.242 13.648 1 33.28 91 HIS B N 1
ATOM 2316 C CA . HIS B 1 91 ? 20.141 -10.133 13.328 1 33.28 91 HIS B CA 1
ATOM 2317 C C . HIS B 1 91 ? 21.469 -9.508 13.719 1 33.28 91 HIS B C 1
ATOM 2319 O O . HIS B 1 91 ? 21.672 -8.297 13.562 1 33.28 91 HIS B O 1
ATOM 2325 N N . SER B 1 92 ? 22.281 -10.016 14.789 1 33.59 92 SER B N 1
ATOM 2326 C CA . SER B 1 92 ? 23.703 -9.805 15.008 1 33.59 92 SER B CA 1
ATOM 2327 C C . SER B 1 92 ? 24.406 -9.422 13.711 1 33.59 92 SER B C 1
ATOM 23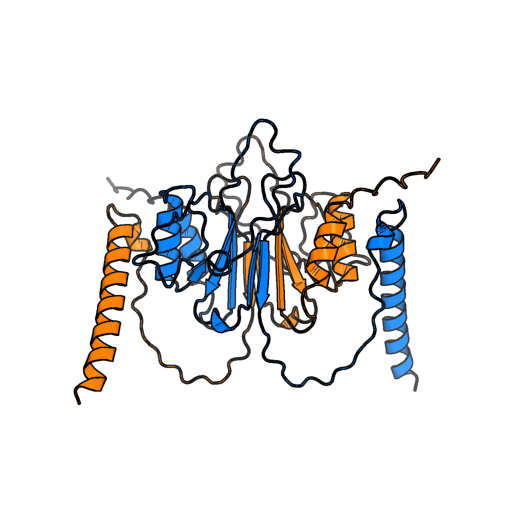29 O O . SER B 1 92 ? 25.578 -9.008 13.734 1 33.59 92 SER B O 1
ATOM 2331 N N . TRP B 1 93 ? 24.266 -10.336 12.688 1 30.31 93 TRP B N 1
ATOM 2332 C CA . TRP B 1 93 ? 25.297 -10.25 11.656 1 30.31 93 TRP B CA 1
ATOM 2333 C C . TRP B 1 93 ? 25.422 -8.82 11.125 1 30.31 93 TRP B C 1
ATOM 2335 O O . TRP B 1 93 ? 26.516 -8.289 11.008 1 30.31 93 TRP B O 1
ATOM 2345 N N . TYR B 1 94 ? 24.641 -8.477 9.977 1 32.41 94 TYR B N 1
ATOM 2346 C CA . TYR B 1 94 ? 25.266 -7.469 9.133 1 32.41 94 TYR B CA 1
ATOM 2347 C C . TYR B 1 94 ? 25.156 -6.082 9.75 1 32.41 94 TYR B C 1
ATOM 2349 O O . TYR B 1 94 ? 24.125 -5.41 9.586 1 32.41 94 TYR B O 1
ATOM 2357 N N . ARG B 1 95 ? 25.234 -5.898 11.078 1 31.72 95 ARG B N 1
ATOM 2358 C CA . ARG B 1 95 ? 25.766 -4.609 11.508 1 31.72 95 ARG B CA 1
ATOM 2359 C C . ARG B 1 95 ? 26.875 -4.137 10.578 1 31.72 95 ARG B C 1
ATOM 2361 O O . ARG B 1 95 ? 27.75 -3.379 10.992 1 31.72 95 ARG B O 1
ATOM 2368 N N . ARG B 1 96 ? 27.562 -5.012 9.727 1 33.75 96 ARG B N 1
ATOM 2369 C CA . ARG B 1 96 ? 28.781 -4.336 9.289 1 33.75 96 ARG B CA 1
ATOM 2370 C C . ARG B 1 96 ? 28.594 -2.822 9.305 1 33.75 96 ARG B C 1
ATOM 2372 O O . ARG B 1 96 ? 29.25 -2.121 10.078 1 33.75 96 ARG B O 1
ATOM 2379 N N . ASN B 1 97 ? 29.359 -2.041 8.438 1 37.59 97 ASN B N 1
ATOM 2380 C CA . ASN B 1 97 ? 29.75 -0.638 8.453 1 37.59 97 ASN B CA 1
ATOM 2381 C C . ASN B 1 97 ? 28.547 0.287 8.602 1 37.59 97 ASN B C 1
ATOM 2383 O O . ASN B 1 97 ? 28.688 1.429 9.047 1 37.59 97 ASN B O 1
ATOM 2387 N N . ASN B 1 98 ? 27.609 0.376 7.48 1 35.34 98 ASN B N 1
ATOM 2388 C CA . ASN B 1 98 ? 26.578 1.397 7.332 1 35.34 98 ASN B CA 1
ATOM 2389 C C . ASN B 1 98 ? 25.344 1.065 8.156 1 35.34 98 ASN B C 1
ATOM 2391 O O . ASN B 1 98 ? 24.578 0.159 7.805 1 35.34 98 ASN B O 1
ATOM 2395 N N . LEU B 1 99 ? 25.26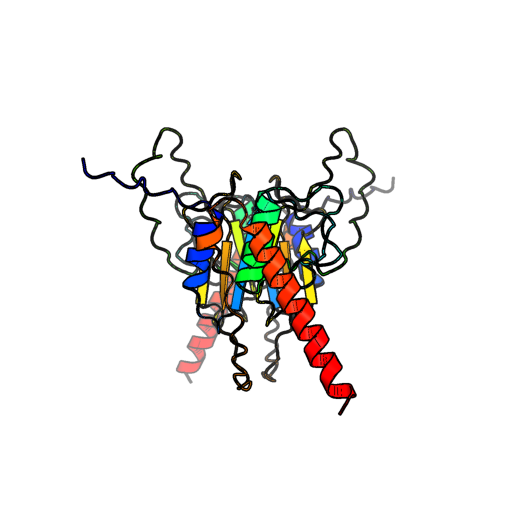6 0.839 9.336 1 38.94 99 LEU B N 1
ATOM 2396 C CA . LEU B 1 99 ? 24.156 0.958 10.273 1 38.94 99 LEU B CA 1
ATOM 2397 C C . LEU B 1 99 ? 23.016 1.776 9.664 1 38.94 99 LEU B C 1
ATOM 2399 O O . LEU B 1 99 ? 22.906 2.979 9.914 1 38.94 99 LEU B O 1
ATOM 2403 N N . GLU B 1 100 ? 22.734 1.908 8.523 1 39.84 100 GLU B N 1
ATOM 2404 C CA . GLU B 1 100 ? 21.672 2.777 8.047 1 39.84 100 GLU B CA 1
ATOM 2405 C C . GLU B 1 100 ? 20.359 2.504 8.789 1 39.84 100 GLU B C 1
ATOM 2407 O O . GLU B 1 100 ? 19.812 1.406 8.695 1 39.84 100 GLU B O 1
ATOM 2412 N N . ILE B 1 101 ? 20.203 2.764 10.094 1 44.19 101 ILE B N 1
ATOM 2413 C CA . ILE B 1 101 ? 18.906 2.998 10.703 1 44.19 101 ILE B CA 1
ATOM 2414 C C . ILE B 1 101 ? 17.859 3.232 9.617 1 44.19 101 ILE B C 1
ATOM 2416 O O . ILE B 1 101 ? 17.953 4.203 8.867 1 44.19 101 ILE B O 1
ATOM 2420 N N . SER B 1 102 ? 17.5 2.232 9 1 54.38 102 SER B N 1
ATOM 2421 C CA . SER B 1 102 ? 16.516 2.348 7.914 1 54.38 102 SER B CA 1
ATOM 2422 C C . SER B 1 102 ? 15.352 3.234 8.312 1 54.38 102 SER B C 1
ATOM 2424 O O . SER B 1 102 ? 14.625 2.928 9.266 1 54.38 102 SER B O 1
ATOM 2426 N N . SER B 1 103 ? 15.508 4.609 8.219 1 65.81 103 SER B N 1
ATOM 2427 C CA . SER B 1 103 ? 14.438 5.59 8.391 1 65.81 103 SER B CA 1
ATOM 2428 C C . SER B 1 103 ? 13.156 5.141 7.699 1 65.81 103 SER B C 1
ATOM 2430 O O . SER B 1 103 ? 13.203 4.535 6.625 1 65.81 103 SER B O 1
ATOM 2432 N N . GLN B 1 104 ? 12.172 5.035 8.57 1 79 104 GLN B N 1
ATOM 2433 C CA . GLN B 1 104 ? 10.852 4.742 8.016 1 79 104 GLN B CA 1
ATOM 2434 C C . GLN B 1 104 ? 10.414 5.828 7.039 1 79 104 GLN B C 1
ATOM 2436 O O . GLN B 1 104 ? 10.055 6.934 7.445 1 79 104 GLN B O 1
ATOM 2441 N N . ILE B 1 105 ? 10.555 5.562 5.742 1 82.75 105 ILE B N 1
ATOM 2442 C CA . ILE B 1 105 ? 10.188 6.57 4.754 1 82.75 105 ILE B CA 1
ATOM 2443 C C . ILE B 1 105 ? 9.047 6.051 3.887 1 82.75 105 ILE B C 1
ATOM 2445 O O . ILE B 1 105 ? 8.414 6.82 3.152 1 82.75 105 ILE B O 1
ATOM 2449 N N . ASP B 1 106 ? 8.82 4.711 3.943 1 88.56 106 ASP B N 1
ATOM 2450 C CA . ASP B 1 106 ? 7.641 4.137 3.299 1 88.56 106 ASP B CA 1
ATOM 2451 C C . ASP B 1 106 ? 6.426 4.203 4.219 1 88.56 106 ASP B C 1
ATOM 2453 O O . ASP B 1 106 ? 6.461 3.695 5.34 1 88.56 106 ASP B O 1
ATOM 2457 N N . PHE B 1 107 ? 5.359 4.895 3.768 1 95.06 107 PHE B N 1
ATOM 2458 C CA . PHE B 1 107 ? 4.18 5.066 4.605 1 95.06 107 PHE B CA 1
ATOM 2459 C C . PHE B 1 107 ? 2.938 4.52 3.908 1 95.06 107 PHE B C 1
ATOM 2461 O O . PHE B 1 107 ? 2.889 4.453 2.678 1 95.06 107 PHE B O 1
ATOM 2468 N N . ILE B 1 108 ? 2.043 4.082 4.691 1 97.38 108 ILE B N 1
ATOM 2469 C CA . ILE B 1 108 ? 0.699 3.715 4.262 1 97.38 108 ILE B CA 1
ATOM 2470 C C . ILE B 1 108 ? -0.308 4.738 4.781 1 97.38 108 ILE B C 1
ATOM 2472 O O . ILE B 1 108 ? -0.396 4.977 5.988 1 97.38 108 ILE B O 1
ATOM 2476 N N . LEU B 1 109 ? -1.028 5.383 3.871 1 98 109 LEU B N 1
ATOM 2477 C CA . LEU B 1 109 ? -2.072 6.336 4.234 1 98 109 LEU B CA 1
ATOM 2478 C C . LEU B 1 109 ? -3.455 5.727 4.035 1 98 109 LEU B C 1
ATOM 2480 O O . LEU B 1 109 ? -3.695 5.027 3.047 1 98 109 LEU B O 1
ATOM 2484 N N . ARG B 1 110 ? -4.285 5.957 4.93 1 98.06 110 ARG B N 1
ATOM 2485 C CA . ARG B 1 110 ? -5.668 5.488 4.902 1 98.06 110 ARG B CA 1
ATOM 2486 C C . ARG B 1 110 ? -6.602 6.504 5.555 1 98.06 110 ARG B C 1
ATOM 2488 O O . ARG B 1 110 ? -6.172 7.301 6.395 1 98.06 110 ARG B O 1
ATOM 2495 N N . ARG B 1 111 ? -7.82 6.547 5.152 1 96.56 111 ARG B N 1
ATOM 2496 C CA . ARG B 1 111 ? -8.797 7.449 5.758 1 96.56 111 ARG B CA 1
ATOM 2497 C C . ARG B 1 111 ? -8.984 7.137 7.238 1 96.56 111 ARG B C 1
ATOM 2499 O O . ARG B 1 111 ? -9.133 5.973 7.617 1 96.56 111 ARG B O 1
ATOM 2506 N N . ILE B 1 112 ? -9.055 8.156 8.055 1 94.56 112 ILE B N 1
ATOM 2507 C CA . ILE B 1 112 ? -9.227 8.023 9.5 1 94.56 112 ILE B CA 1
ATOM 2508 C C . ILE B 1 112 ? -10.523 7.273 9.797 1 94.56 112 ILE B C 1
ATOM 2510 O O . ILE B 1 112 ? -10.594 6.504 10.758 1 94.56 112 ILE B O 1
ATOM 2514 N N . ALA B 1 113 ? -11.516 7.449 8.977 1 91.88 113 ALA B N 1
ATOM 2515 C CA . ALA B 1 113 ? -12.805 6.797 9.148 1 91.88 113 ALA B CA 1
ATOM 2516 C C . ALA B 1 113 ? -12.656 5.277 9.195 1 91.88 113 ALA B C 1
ATOM 2518 O O . ALA B 1 113 ? -13.523 4.578 9.727 1 91.88 113 ALA B O 1
ATOM 2519 N N . HIS B 1 114 ? -11.531 4.789 8.695 1 93.12 114 HIS B N 1
ATOM 2520 C CA . HIS B 1 114 ? -11.344 3.344 8.617 1 93.12 114 HIS B CA 1
ATOM 2521 C C . HIS B 1 114 ? -10.312 2.869 9.641 1 93.12 114 HIS B C 1
ATOM 2523 O O . HIS B 1 114 ? -9.906 1.704 9.625 1 93.12 114 HIS B O 1
ATOM 2529 N N . ARG B 1 115 ? -9.867 3.686 10.5 1 94.25 115 ARG B N 1
ATOM 2530 C CA . ARG B 1 115 ? -8.789 3.383 11.445 1 94.25 115 ARG B CA 1
ATOM 2531 C C . ARG B 1 115 ? -9.18 2.23 12.367 1 94.25 115 ARG B C 1
ATOM 2533 O O . ARG B 1 115 ? -8.359 1.356 12.648 1 94.25 115 ARG B O 1
ATOM 2540 N N . THR B 1 116 ? -10.43 2.215 12.773 1 92.94 116 THR B N 1
ATOM 2541 C CA . THR B 1 116 ? -10.875 1.206 13.734 1 92.94 116 THR B CA 1
ATOM 2542 C C . THR B 1 116 ? -10.906 -0.176 13.086 1 92.94 116 THR B C 1
ATOM 2544 O O . THR B 1 116 ? -10.922 -1.192 13.781 1 92.94 116 THR B O 1
ATOM 2547 N N . LYS B 1 117 ? -10.945 -0.232 11.797 1 93.5 117 LYS B N 1
ATOM 2548 C CA . LYS B 1 117 ? -10.945 -1.509 11.094 1 93.5 117 LYS B CA 1
ATOM 2549 C C . LYS B 1 117 ? -9.523 -2.055 10.945 1 93.5 117 LYS B C 1
ATOM 2551 O O . LYS B 1 117 ? -9.336 -3.26 10.773 1 93.5 117 LYS B O 1
ATOM 2556 N N . THR B 1 118 ? -8.578 -1.172 10.977 1 95.69 118 THR B N 1
ATOM 2557 C CA . THR B 1 118 ? -7.191 -1.566 10.75 1 95.69 118 THR B CA 1
ATOM 2558 C C . THR B 1 118 ? -6.617 -2.264 11.984 1 95.69 118 THR B C 1
ATOM 2560 O O . THR B 1 118 ? -6.691 -1.734 13.094 1 95.69 118 THR B O 1
ATOM 2563 N N . THR B 1 119 ? -6.047 -3.412 11.867 1 95.44 119 THR B N 1
ATOM 2564 C CA . THR B 1 119 ? -5.578 -4.188 13.008 1 95.44 119 THR B CA 1
ATOM 2565 C C . THR B 1 119 ? -4.059 -4.113 13.133 1 95.44 119 THR B C 1
ATOM 2567 O O . THR B 1 119 ? -3.508 -4.289 14.219 1 95.44 119 THR B O 1
ATOM 2570 N N . ASP B 1 120 ? -3.441 -3.922 12.062 1 94.56 120 ASP B N 1
ATOM 2571 C CA . ASP B 1 120 ? -1.987 -3.805 12.062 1 94.56 120 ASP B CA 1
ATOM 2572 C C . ASP B 1 120 ? -1.49 -3.195 10.75 1 94.56 120 ASP B C 1
ATOM 2574 O O . ASP B 1 120 ? -2.168 -3.281 9.727 1 94.56 120 ASP B O 1
ATOM 2578 N N . ALA B 1 121 ? -0.402 -2.582 10.703 1 95.19 121 ALA B N 1
ATOM 2579 C CA . ALA B 1 121 ? 0.311 -2.035 9.555 1 95.19 121 ALA B CA 1
ATOM 2580 C C . ALA B 1 121 ? 1.803 -1.903 9.844 1 95.19 121 ALA B C 1
ATOM 2582 O O . ALA B 1 121 ? 2.193 -1.389 10.891 1 95.19 121 ALA B O 1
ATOM 2583 N N . ARG B 1 122 ? 2.648 -2.34 8.93 1 90.38 122 ARG B N 1
ATOM 2584 C CA . ARG B 1 122 ? 4.082 -2.322 9.195 1 90.38 122 ARG B CA 1
ATOM 2585 C C . ARG B 1 122 ? 4.883 -2.553 7.918 1 90.38 122 ARG B C 1
ATOM 2587 O O . ARG B 1 122 ? 4.359 -3.1 6.945 1 90.38 122 ARG B O 1
ATOM 2594 N N . SER B 1 123 ? 6.09 -2.098 7.984 1 88.19 123 SER B N 1
ATOM 2595 C CA . SER B 1 123 ? 7.07 -2.645 7.051 1 88.19 123 SER B CA 1
ATOM 2596 C C . SER B 1 123 ? 7.43 -4.086 7.406 1 88.19 123 SER B C 1
ATOM 2598 O O . SER B 1 123 ? 7.574 -4.422 8.586 1 88.19 123 SER B O 1
ATOM 2600 N N . ILE B 1 124 ? 7.523 -4.941 6.414 1 86.25 124 ILE B N 1
ATOM 2601 C CA . ILE B 1 124 ? 7.871 -6.336 6.676 1 86.25 124 ILE B CA 1
ATOM 2602 C C . ILE B 1 124 ? 9.367 -6.449 6.973 1 86.25 124 ILE B C 1
ATOM 2604 O O . ILE B 1 124 ? 10.195 -6.18 6.105 1 86.25 124 ILE B O 1
ATOM 2608 N N . PRO B 1 125 ? 9.648 -6.84 8.164 1 76.94 125 PRO B N 1
ATOM 2609 C CA . PRO B 1 125 ? 11.055 -6.852 8.555 1 76.94 125 PRO B CA 1
ATOM 2610 C C . PRO B 1 125 ? 11.859 -7.945 7.855 1 76.94 125 PRO B C 1
ATOM 2612 O O . PRO B 1 125 ? 11.289 -8.969 7.453 1 76.94 125 PRO B O 1
ATOM 2615 N N . ASN B 1 126 ? 13.109 -7.699 7.695 1 74.06 126 ASN B N 1
ATOM 2616 C CA . ASN B 1 126 ? 14.094 -8.68 7.262 1 74.06 126 ASN B CA 1
ATOM 2617 C C . ASN B 1 126 ? 13.828 -9.156 5.836 1 74.06 126 ASN B C 1
ATOM 2619 O O . ASN B 1 126 ? 14.258 -10.242 5.449 1 74.06 126 ASN B O 1
ATOM 2623 N N . ILE B 1 127 ? 12.953 -8.555 5.191 1 79.56 127 ILE B N 1
ATOM 2624 C CA . ILE B 1 127 ? 12.688 -8.883 3.797 1 79.56 127 ILE B CA 1
ATOM 2625 C C . ILE B 1 127 ? 13.086 -7.707 2.904 1 79.56 127 ILE B C 1
ATOM 2627 O O . ILE B 1 127 ? 12.602 -6.59 3.08 1 79.56 127 ILE B O 1
ATOM 2631 N N . THR B 1 128 ? 14.109 -7.949 2.055 1 81.94 128 THR B N 1
ATOM 2632 C CA . THR B 1 128 ? 14.469 -6.969 1.038 1 81.94 128 THR B CA 1
ATOM 2633 C C . THR B 1 128 ? 14.602 -7.629 -0.33 1 81.94 128 THR B C 1
ATOM 2635 O O . THR B 1 128 ? 15.102 -8.75 -0.436 1 81.94 128 THR B O 1
ATOM 2638 N N . PHE B 1 129 ? 14.07 -7.121 -1.351 1 86.38 129 PHE B N 1
ATOM 2639 C CA . PHE B 1 129 ? 14.141 -7.602 -2.727 1 86.38 129 PHE B CA 1
ATOM 2640 C C . PHE B 1 129 ? 15.258 -6.898 -3.486 1 86.38 129 PHE B C 1
ATOM 2642 O O . PHE B 1 129 ? 15.078 -6.484 -4.633 1 86.38 129 PHE B O 1
ATOM 2649 N N . ASP B 1 130 ? 16.406 -6.789 -2.838 1 80.06 130 ASP B N 1
ATOM 2650 C CA . ASP B 1 130 ? 17.547 -6.098 -3.42 1 80.06 130 ASP B CA 1
ATOM 2651 C C . ASP B 1 130 ? 17.188 -4.676 -3.834 1 80.06 130 ASP B C 1
ATOM 2653 O O . ASP B 1 130 ? 17.562 -4.219 -4.914 1 80.06 130 ASP B O 1
ATOM 2657 N N . THR B 1 131 ? 16.219 -4.168 -3.219 1 77.62 131 THR B N 1
ATOM 2658 C CA . THR B 1 131 ? 15.828 -2.764 -3.326 1 77.62 131 THR B CA 1
ATOM 2659 C C . THR B 1 131 ? 16.078 -2.031 -2.012 1 77.62 131 THR B C 1
ATOM 2661 O O . THR B 1 131 ? 16.422 -2.654 -1.005 1 77.62 131 THR B O 1
ATOM 2664 N N . ASP B 1 132 ? 16.203 -0.808 -1.972 1 72.31 132 ASP B N 1
ATOM 2665 C CA . ASP B 1 132 ? 16.438 -0.02 -0.766 1 72.31 132 ASP B CA 1
ATOM 2666 C C . ASP B 1 132 ? 15.156 0.103 0.065 1 72.31 132 ASP B C 1
ATOM 2668 O O . ASP B 1 132 ? 15.148 0.774 1.1 1 72.31 132 ASP B O 1
ATOM 2672 N N . HIS B 1 133 ? 14.102 -0.696 -0.339 1 78.31 133 HIS B N 1
ATOM 2673 C CA . HIS B 1 133 ? 12.828 -0.567 0.357 1 78.31 133 HIS B CA 1
ATOM 2674 C C . HIS B 1 133 ? 12.297 -1.93 0.79 1 78.31 133 HIS B C 1
ATOM 2676 O O . HIS B 1 133 ? 12.516 -2.932 0.108 1 78.31 133 HIS B O 1
ATOM 2682 N N . ARG B 1 134 ? 11.672 -1.943 1.946 1 84.12 134 ARG B N 1
ATOM 2683 C CA . ARG B 1 134 ? 10.93 -3.107 2.42 1 84.12 134 ARG B CA 1
ATOM 2684 C C . ARG B 1 134 ? 9.469 -3.031 1.996 1 84.12 134 ARG B C 1
ATOM 2686 O O . ARG B 1 134 ? 8.883 -1.948 1.972 1 84.12 134 ARG B O 1
ATOM 2693 N N . PRO B 1 135 ? 8.93 -4.199 1.697 1 91.19 135 PRO B N 1
ATOM 2694 C CA . PRO B 1 135 ? 7.477 -4.16 1.506 1 91.19 135 PRO B CA 1
ATOM 2695 C C . PRO B 1 135 ? 6.727 -3.76 2.773 1 91.19 135 PRO B C 1
ATOM 2697 O O . PRO B 1 135 ? 7.23 -3.949 3.881 1 91.19 135 PRO B O 1
ATOM 2700 N N . VAL B 1 136 ? 5.629 -3.121 2.6 1 93.25 136 VAL B N 1
ATOM 2701 C CA . VAL B 1 136 ? 4.746 -2.754 3.705 1 93.25 136 VAL B CA 1
ATOM 2702 C C . VAL B 1 136 ? 3.459 -3.57 3.631 1 93.25 136 VAL B C 1
ATOM 2704 O O . VAL B 1 136 ? 3.043 -3.99 2.547 1 93.25 136 VAL B O 1
ATOM 2707 N N . MET B 1 137 ? 2.893 -3.844 4.719 1 95.75 137 MET B N 1
ATOM 2708 C CA . MET B 1 137 ? 1.648 -4.605 4.746 1 95.75 137 MET B CA 1
ATOM 2709 C C . MET B 1 137 ? 0.646 -3.977 5.707 1 95.75 137 MET B C 1
ATOM 2711 O O . MET B 1 137 ? 1.034 -3.322 6.676 1 95.75 137 MET B O 1
ATOM 2715 N N . MET B 1 138 ? -0.577 -4.137 5.441 1 96.88 138 MET B N 1
ATOM 2716 C CA . MET B 1 138 ? -1.687 -3.67 6.27 1 96.88 138 MET B CA 1
ATOM 2717 C C . MET B 1 138 ? -2.773 -4.734 6.371 1 96.88 138 MET B C 1
ATOM 2719 O O . MET B 1 138 ? -3.092 -5.402 5.383 1 96.88 138 MET B O 1
ATOM 2723 N N . MET B 1 139 ? -3.254 -4.941 7.516 1 95.88 139 MET B N 1
ATOM 2724 C CA . MET B 1 139 ? -4.332 -5.879 7.809 1 95.88 139 MET B CA 1
ATOM 2725 C C . MET B 1 139 ? -5.547 -5.152 8.375 1 95.88 139 MET B C 1
ATOM 2727 O O . MET B 1 139 ? -5.406 -4.16 9.086 1 95.88 139 MET B O 1
ATOM 2731 N N . SER B 1 140 ? -6.715 -5.602 8.047 1 95.19 140 SER B N 1
ATOM 2732 C CA . SER B 1 140 ? -7.949 -5.012 8.547 1 95.19 140 SER B CA 1
ATOM 2733 C C . SER B 1 140 ? -9.016 -6.074 8.797 1 95.19 140 SER B C 1
ATOM 2735 O O . SER B 1 140 ? -9.023 -7.117 8.141 1 95.19 140 SER B O 1
ATOM 2737 N N . LYS B 1 141 ? -9.93 -5.742 9.758 1 90 141 LYS B N 1
ATOM 2738 C CA . LYS B 1 141 ? -11.094 -6.594 10 1 90 141 LYS B CA 1
ATOM 2739 C C . LYS B 1 141 ? -12.18 -6.344 8.961 1 90 141 LYS B C 1
ATOM 2741 O O . LYS B 1 141 ? -12.414 -5.203 8.555 1 90 141 LYS B O 1
ATOM 2746 N N . GLU B 1 142 ? -12.594 -7.379 8.281 1 75.06 142 GLU B N 1
ATOM 2747 C CA . GLU B 1 142 ? -13.719 -7.246 7.371 1 75.06 142 GLU B CA 1
ATOM 2748 C C . GLU B 1 142 ? -15.039 -7.59 8.07 1 75.06 142 GLU B C 1
ATOM 2750 O O . GLU B 1 142 ? -15.078 -8.469 8.93 1 75.06 142 GLU B O 1
ATOM 2755 N N . LYS B 1 143 ? -16.016 -6.703 8.109 1 59.44 143 LYS B N 1
ATOM 2756 C CA . LYS B 1 143 ? -17.312 -7.105 8.633 1 59.44 143 LYS B CA 1
ATOM 2757 C C . LYS B 1 143 ? -17.859 -8.32 7.891 1 59.44 143 LYS B C 1
ATOM 2759 O O . LYS B 1 143 ? -17.906 -8.328 6.656 1 59.44 143 LYS B O 1
ATOM 2764 N N . LYS B 1 144 ? -17.641 -9.516 8.32 1 50.62 144 LYS B N 1
ATOM 2765 C CA . LYS B 1 144 ? -18.141 -10.766 7.742 1 50.62 144 LYS B CA 1
ATOM 2766 C C . LYS B 1 144 ? -19.625 -10.656 7.395 1 50.62 144 LYS B C 1
ATOM 2768 O O . LYS B 1 144 ? -20.438 -10.281 8.242 1 50.62 144 LYS B O 1
ATOM 2773 N N . ARG B 1 145 ? -20.094 -10.242 6.246 1 44.66 145 ARG B N 1
ATOM 2774 C CA . ARG B 1 145 ? -21.375 -10.891 6.082 1 44.66 145 ARG B CA 1
ATOM 2775 C C . ARG B 1 145 ? -21.266 -12.391 6.316 1 44.66 145 ARG B C 1
ATOM 2777 O O . ARG B 1 145 ? -20.25 -13 6.004 1 44.66 145 ARG B O 1
ATOM 2784 N N . PRO B 1 146 ? -22.094 -12.969 7.105 1 41.75 146 PRO B N 1
ATOM 2785 C CA . PRO B 1 146 ? -22.156 -14.422 7.305 1 41.75 146 PRO B CA 1
ATOM 2786 C C . PRO B 1 146 ? -22 -15.203 6 1 41.75 146 PRO B C 1
ATOM 2788 O O . PRO B 1 146 ? -22.891 -15.18 5.148 1 41.75 146 PRO B O 1
ATOM 2791 N N . MET B 1 147 ? -21.172 -14.859 5.188 1 37.56 147 MET B N 1
ATOM 2792 C CA . MET B 1 147 ? -21.25 -15.742 4.023 1 37.56 147 MET B CA 1
ATOM 2793 C C . MET B 1 147 ? -21.031 -17.188 4.426 1 37.56 147 MET B C 1
ATOM 2795 O O . MET B 1 147 ? -20.266 -17.484 5.34 1 37.56 147 MET B O 1
ATOM 2799 N N . ARG B 1 148 ? -21.766 -18.047 3.867 1 34.34 148 ARG B N 1
ATOM 2800 C CA . ARG B 1 148 ? -21.703 -19.516 3.951 1 34.34 148 ARG B CA 1
ATOM 2801 C C . ARG B 1 148 ? -20.312 -20.016 3.594 1 34.34 148 ARG B C 1
ATOM 2803 O O . ARG B 1 148 ? -19.766 -19.656 2.549 1 34.34 148 ARG B O 1
ATOM 2810 N N . LYS B 1 149 ? -19.469 -20.344 4.504 1 39.78 149 LYS B N 1
ATOM 2811 C CA . LYS B 1 149 ? -18.172 -21.016 4.488 1 39.78 149 LYS B CA 1
ATOM 2812 C C . LYS B 1 149 ? -18.062 -21.984 3.311 1 39.78 149 LYS B C 1
ATOM 2814 O O . LYS B 1 149 ? -18.625 -23.078 3.348 1 39.78 149 LYS B O 1
ATOM 2819 N N . GLN B 1 150 ? -18.391 -21.734 2.131 1 35.97 150 GLN B N 1
ATOM 2820 C CA . GLN B 1 150 ? -18 -22.875 1.31 1 35.97 150 GLN B CA 1
ATOM 2821 C C . GLN B 1 150 ? -16.5 -23.078 1.311 1 35.97 150 GLN B C 1
ATOM 2823 O O . GLN B 1 150 ? -15.75 -22.188 0.88 1 35.97 150 GLN B O 1
ATOM 2828 N N . LYS B 1 151 ? -15.938 -23.688 2.268 1 37.06 151 LYS B N 1
ATOM 2829 C CA . LYS B 1 151 ? -14.57 -24.188 2.398 1 37.06 151 LYS B CA 1
ATOM 2830 C C . LYS B 1 151 ? -14.055 -24.719 1.069 1 37.06 151 LYS B C 1
ATOM 2832 O O . LYS B 1 151 ? -14.383 -25.844 0.679 1 37.06 151 LYS B O 1
ATOM 2837 N N . ILE B 1 152 ? -14.102 -24.125 -0.002 1 36.41 152 ILE B N 1
ATOM 2838 C CA . ILE B 1 152 ? -13.359 -24.781 -1.068 1 36.41 152 ILE B CA 1
ATOM 2839 C C . ILE B 1 152 ? -11.898 -24.938 -0.663 1 36.41 152 ILE B C 1
ATOM 2841 O O . ILE B 1 152 ? -11.203 -23.953 -0.431 1 36.41 152 ILE B O 1
ATOM 2845 N N . TYR B 1 153 ? -11.555 -25.984 0.074 1 33.81 153 TYR B N 1
ATOM 2846 C CA . TYR B 1 153 ? -10.219 -26.469 0.388 1 33.81 153 TYR B CA 1
ATOM 2847 C C . TYR B 1 153 ? -9.297 -26.344 -0.82 1 33.81 153 TYR B C 1
ATOM 2849 O O . TYR B 1 153 ? -9.32 -27.188 -1.718 1 33.81 153 TYR B O 1
ATOM 2857 N N . SER B 1 154 ? -9.141 -25.219 -1.423 1 40.88 154 SER B N 1
ATOM 2858 C CA . SER B 1 154 ? -8.102 -25.25 -2.449 1 40.88 154 SER B CA 1
ATOM 2859 C C . SER B 1 154 ? -6.734 -25.531 -1.844 1 40.88 154 SER B C 1
ATOM 2861 O O . SER B 1 154 ? -6.391 -25 -0.787 1 40.88 154 SER B O 1
ATOM 2863 N N . GLU B 1 155 ? -6.129 -26.703 -1.997 1 45.59 155 GLU B N 1
ATOM 2864 C CA . GLU B 1 155 ? -4.777 -27.109 -1.627 1 45.59 155 GLU B CA 1
ATOM 2865 C C . GLU B 1 155 ? -3.783 -25.969 -1.849 1 45.59 155 GLU B C 1
ATOM 2867 O O . GLU B 1 155 ? -3.613 -25.5 -2.975 1 45.59 155 GLU B O 1
ATOM 2872 N N . LYS B 1 156 ? -3.551 -25.328 -0.832 1 49.31 156 LYS B N 1
ATOM 2873 C CA . LYS B 1 156 ? -2.516 -24.297 -0.861 1 49.31 156 LYS B CA 1
ATOM 2874 C C . LYS B 1 156 ? -1.235 -24.828 -1.506 1 49.31 156 LYS B C 1
ATOM 2876 O O . LYS B 1 156 ? -0.822 -25.969 -1.243 1 49.31 156 LYS B O 1
ATOM 2881 N N . ILE B 1 157 ? -0.867 -24.328 -2.588 1 51.47 157 ILE B N 1
ATOM 2882 C CA . ILE B 1 157 ? 0.435 -24.641 -3.172 1 51.47 157 ILE B CA 1
ATOM 2883 C C . ILE B 1 157 ? 1.537 -24.328 -2.16 1 51.47 157 ILE B C 1
ATOM 2885 O O . ILE B 1 157 ? 1.598 -23.219 -1.614 1 51.47 157 ILE B O 1
ATOM 2889 N N . ASN B 1 158 ? 2.045 -25.312 -1.471 1 50 158 ASN B N 1
ATOM 2890 C CA . ASN B 1 158 ? 3.109 -25.156 -0.487 1 50 158 ASN B CA 1
ATOM 2891 C C . ASN B 1 158 ? 4.383 -24.594 -1.124 1 50 158 ASN B C 1
ATOM 2893 O O . ASN B 1 158 ? 5.141 -25.344 -1.748 1 50 158 ASN B O 1
ATOM 2897 N N . LEU B 1 159 ? 4.516 -23.312 -1.25 1 49.59 159 LEU B N 1
ATOM 2898 C CA . LEU B 1 159 ? 5.703 -22.641 -1.771 1 49.59 159 LEU B CA 1
ATOM 2899 C C . LEU B 1 159 ? 6.957 -23.125 -1.038 1 49.59 159 LEU B C 1
ATOM 2901 O O . LEU B 1 159 ? 8.055 -23.078 -1.59 1 49.59 159 LEU B O 1
ATOM 2905 N N . ARG B 1 160 ? 6.883 -23.453 0.267 1 48.56 160 ARG B N 1
ATOM 2906 C CA . ARG B 1 160 ? 8.055 -23.953 0.976 1 48.56 160 ARG B CA 1
ATOM 2907 C C . ARG B 1 160 ? 8.703 -25.109 0.216 1 48.56 160 ARG B C 1
ATOM 2909 O O . ARG B 1 160 ? 9.922 -25.281 0.269 1 48.56 160 ARG B O 1
ATOM 2916 N N . LYS B 1 161 ? 7.922 -25.812 -0.408 1 48.12 161 LYS B N 1
ATOM 2917 C CA . LYS B 1 161 ? 8.461 -26.906 -1.214 1 48.12 161 LYS B CA 1
ATOM 2918 C C . LYS B 1 161 ? 9.062 -26.391 -2.518 1 48.12 161 LYS B C 1
ATOM 2920 O O . LYS B 1 161 ? 9.711 -27.125 -3.254 1 48.12 161 LYS B O 1
ATOM 2925 N N . LEU B 1 162 ? 8.812 -25.125 -2.795 1 46.5 162 LEU B N 1
ATOM 2926 C CA . LEU B 1 162 ? 9.25 -24.516 -4.043 1 46.5 162 LEU B CA 1
ATOM 2927 C C . LEU B 1 162 ? 10.742 -24.203 -4.008 1 46.5 162 LEU B C 1
ATOM 2929 O O . LEU B 1 162 ? 11.344 -23.891 -5.039 1 46.5 162 LEU B O 1
ATOM 2933 N N . ASN B 1 163 ? 11.352 -23.891 -2.947 1 46.25 163 ASN B N 1
ATOM 2934 C CA . ASN B 1 163 ? 12.797 -23.656 -2.988 1 46.25 163 ASN B CA 1
ATOM 2935 C C . ASN B 1 163 ? 13.531 -24.797 -3.678 1 46.25 163 ASN B C 1
ATOM 2937 O O . ASN B 1 163 ? 14.742 -24.734 -3.895 1 46.25 163 ASN B O 1
ATOM 2941 N N . GLU B 1 164 ? 13 -25.984 -3.879 1 44.69 164 GLU B N 1
ATOM 2942 C CA . GLU B 1 164 ? 13.789 -26.875 -4.727 1 44.69 164 GLU B CA 1
ATOM 2943 C C . GLU B 1 164 ? 13.695 -26.453 -6.195 1 44.69 164 GLU B C 1
ATOM 2945 O O . GLU B 1 164 ? 12.766 -25.75 -6.586 1 44.69 164 GLU B O 1
ATOM 2950 N N . GLU B 1 165 ? 14.43 -26.75 -7.32 1 42.56 165 GLU B N 1
ATOM 2951 C CA . GLU B 1 165 ? 14.492 -26.844 -8.773 1 42.56 165 GLU B CA 1
ATOM 2952 C C . GLU B 1 165 ? 13.156 -27.297 -9.359 1 42.56 165 GLU B C 1
ATOM 2954 O O . GLU B 1 165 ? 12.586 -28.297 -8.906 1 42.56 165 GLU B O 1
ATOM 2959 N N . GLY B 1 166 ? 12.297 -26.406 -9.906 1 53.44 166 GLY B N 1
ATOM 2960 C CA . GLY B 1 166 ? 11.141 -26.734 -10.727 1 53.44 166 GLY B CA 1
ATOM 2961 C C . GLY B 1 166 ? 9.828 -26.266 -10.125 1 53.44 166 GLY B C 1
ATOM 2962 O O . GLY B 1 166 ? 8.773 -26.844 -10.406 1 53.44 166 GLY B O 1
ATOM 2963 N N . ASN B 1 167 ? 9.836 -25.266 -9.133 1 66.38 167 ASN B N 1
ATOM 2964 C CA . ASN B 1 167 ? 8.648 -25.031 -8.312 1 66.38 167 ASN B CA 1
ATOM 2965 C C . ASN B 1 167 ? 7.645 -24.141 -9.039 1 66.38 167 ASN B C 1
ATOM 2967 O O . ASN B 1 167 ? 6.441 -24.391 -8.992 1 66.38 167 ASN B O 1
ATOM 2971 N N . VAL B 1 168 ? 8.133 -23.141 -9.742 1 76.31 168 VAL B N 1
ATOM 2972 C CA . VAL B 1 168 ? 7.176 -22.328 -10.469 1 76.31 168 VAL B CA 1
ATOM 2973 C C . VAL B 1 168 ? 6.398 -23.188 -11.461 1 76.31 168 VAL B C 1
ATOM 2975 O O . VAL B 1 168 ? 5.184 -23.031 -11.609 1 76.31 168 VAL B O 1
ATOM 2978 N N . GLN B 1 169 ? 7.184 -24.078 -11.961 1 80.88 169 GLN B N 1
ATOM 2979 C CA . GLN B 1 169 ? 6.535 -24.969 -12.914 1 80.88 169 GLN B CA 1
ATOM 2980 C C . GLN B 1 169 ? 5.465 -25.812 -12.234 1 80.88 169 GLN B C 1
ATOM 2982 O O . GLN B 1 169 ? 4.402 -26.062 -12.812 1 80.88 169 GLN B O 1
ATOM 2987 N N . LYS B 1 170 ? 5.797 -26.219 -11.094 1 80.94 170 LYS B N 1
ATOM 2988 C CA . LYS B 1 170 ? 4.824 -27 -10.352 1 80.94 170 LYS B CA 1
ATOM 2989 C C . LYS B 1 170 ? 3.574 -26.188 -10.031 1 80.94 170 LYS B C 1
ATOM 2991 O O . LYS B 1 170 ? 2.453 -26.688 -10.133 1 80.94 170 LYS B O 1
ATOM 2996 N N . VAL B 1 171 ? 3.861 -25 -9.664 1 81.94 171 VAL B N 1
ATOM 2997 C CA . VAL B 1 171 ? 2.74 -24.125 -9.359 1 81.94 171 VAL B CA 1
ATOM 2998 C C . VAL B 1 171 ? 1.909 -23.891 -10.617 1 81.94 171 VAL B C 1
ATOM 3000 O O . VAL B 1 171 ? 0.678 -23.953 -10.578 1 81.94 171 VAL B O 1
ATOM 3003 N N . GLU B 1 172 ? 2.6 -23.672 -11.664 1 84.69 172 GLU B N 1
ATOM 3004 C CA . GLU B 1 172 ? 1.907 -23.469 -12.938 1 84.69 172 GLU B CA 1
ATOM 3005 C C . GLU B 1 172 ? 1.062 -24.688 -13.297 1 84.69 172 GLU B C 1
ATOM 3007 O O . GLU B 1 172 ? -0.075 -24.547 -13.758 1 84.69 172 GLU B O 1
ATOM 3012 N N . ASP B 1 173 ? 1.64 -25.797 -13.07 1 85 173 ASP B N 1
ATOM 3013 C CA . ASP B 1 173 ? 0.939 -27.047 -13.375 1 85 173 ASP B CA 1
ATOM 3014 C C . ASP B 1 173 ? -0.31 -27.188 -12.508 1 85 173 ASP B C 1
ATOM 3016 O O . ASP B 1 173 ? -1.358 -27.625 -12.992 1 85 173 ASP B O 1
ATOM 3020 N N . GLU B 1 174 ? -0.11 -26.844 -11.297 1 81.88 174 GLU B N 1
ATOM 3021 C CA . GLU B 1 174 ? -1.234 -26.953 -10.375 1 81.88 174 GLU B CA 1
ATOM 3022 C C . GLU B 1 174 ? -2.359 -26 -10.758 1 81.88 174 GLU B C 1
ATOM 3024 O O . GLU B 1 174 ? -3.535 -26.359 -10.711 1 81.88 174 GLU B O 1
ATOM 3029 N N . ILE B 1 175 ? -2.002 -24.828 -11.094 1 81.94 175 ILE B N 1
ATOM 3030 C CA . ILE B 1 175 ? -2.99 -23.828 -11.5 1 81.94 175 ILE B CA 1
ATOM 3031 C C . ILE B 1 175 ? -3.723 -24.312 -12.75 1 81.94 175 ILE B C 1
ATOM 3033 O O . ILE B 1 175 ? -4.949 -24.219 -12.836 1 81.94 175 ILE B O 1
ATOM 3037 N N . THR B 1 176 ? -2.977 -24.828 -13.664 1 83.25 176 THR B N 1
ATOM 3038 C CA . THR B 1 176 ? -3.537 -25.328 -14.914 1 83.25 176 THR B CA 1
ATOM 3039 C C . THR B 1 176 ? -4.523 -26.453 -14.656 1 83.25 176 THR B C 1
ATOM 3041 O O . THR B 1 176 ? -5.594 -26.5 -15.266 1 83.25 176 THR B O 1
ATOM 3044 N N . LYS B 1 177 ? -4.145 -27.281 -13.711 1 80.06 177 LYS B N 1
ATOM 3045 C CA . LYS B 1 177 ? -5.023 -28.391 -13.336 1 80.06 177 LYS B CA 1
ATOM 3046 C C . LYS B 1 177 ? -6.324 -27.875 -12.734 1 80.06 177 LYS B C 1
ATOM 3048 O O . LYS B 1 177 ? -7.406 -28.375 -13.047 1 80.06 177 LYS B O 1
ATOM 3053 N N . ARG B 1 178 ? -6.156 -26.875 -11.891 1 75.38 178 ARG B N 1
ATOM 3054 C CA . ARG B 1 178 ? -7.332 -26.297 -11.25 1 75.38 178 ARG B CA 1
ATOM 3055 C C . ARG B 1 178 ? -8.242 -25.625 -12.273 1 75.38 178 ARG B C 1
ATOM 3057 O O . ARG B 1 178 ? -9.469 -25.719 -12.172 1 75.38 178 ARG B O 1
ATOM 3064 N N . LEU B 1 179 ? -7.609 -25.016 -13.18 1 74 179 LEU B N 1
ATOM 3065 C CA . LEU B 1 179 ? -8.367 -24.328 -14.227 1 74 179 LEU B CA 1
ATOM 3066 C C . LEU B 1 179 ? -9.094 -25.344 -15.117 1 74 179 LEU B C 1
ATOM 3068 O O . LEU B 1 179 ? -10.219 -25.094 -15.539 1 74 179 LEU B O 1
ATOM 3072 N N . GLU B 1 180 ? -8.477 -26.391 -15.367 1 75.19 180 GLU B N 1
ATOM 3073 C CA . GLU B 1 180 ? -9.047 -27.438 -16.203 1 75.19 180 GLU B CA 1
ATOM 3074 C C . GLU B 1 180 ? -10.188 -28.156 -15.484 1 75.19 180 GLU B C 1
ATOM 3076 O O . GLU B 1 180 ? -11.188 -28.531 -16.109 1 75.19 180 GLU B O 1
ATOM 3081 N N . ASN B 1 181 ? -10 -28.297 -14.219 1 73.19 181 ASN B N 1
ATOM 3082 C CA . ASN B 1 181 ? -11.047 -28.953 -13.438 1 73.19 181 ASN B CA 1
ATOM 3083 C C . ASN B 1 181 ? -12.281 -28.078 -13.305 1 73.19 181 ASN B C 1
ATOM 3085 O O . ASN B 1 181 ? -13.406 -28.578 -13.25 1 73.19 181 ASN B O 1
ATOM 3089 N N . ARG B 1 182 ? -12.023 -26.844 -13.078 1 63.22 182 ARG B N 1
ATOM 3090 C CA . ARG B 1 182 ? -13.156 -25.922 -13.008 1 63.22 182 ARG B CA 1
ATOM 3091 C C . ARG B 1 182 ? -13.914 -25.891 -14.336 1 63.22 182 ARG B C 1
ATOM 3093 O O . ARG B 1 182 ? -15.141 -25.812 -14.344 1 63.22 182 ARG B O 1
ATOM 3100 N N . ASP B 1 183 ? -13.219 -25.828 -15.414 1 59.09 183 ASP B N 1
ATOM 3101 C CA . ASP B 1 183 ? -13.844 -25.859 -16.734 1 59.09 183 ASP B CA 1
ATOM 3102 C C . ASP B 1 183 ? -14.578 -27.172 -16.953 1 59.09 183 ASP B C 1
ATOM 3104 O O . ASP B 1 183 ? -15.664 -27.203 -17.547 1 59.09 183 ASP B O 1
ATOM 3108 N N . THR B 1 184 ? -14.062 -28.219 -16.422 1 58.19 184 THR B N 1
ATOM 3109 C CA . THR B 1 184 ? -14.719 -29.516 -16.594 1 58.19 184 THR B CA 1
ATOM 3110 C C . THR B 1 184 ? -15.945 -29.609 -15.688 1 58.19 184 THR B C 1
ATOM 3112 O O . THR B 1 184 ? -16.953 -30.203 -16.062 1 58.19 184 THR B O 1
ATOM 3115 N N . SER B 1 185 ? -15.797 -29.047 -14.523 1 53.31 185 SER B N 1
ATOM 3116 C CA . SER B 1 185 ? -16.938 -29.094 -13.625 1 53.31 185 SER B CA 1
ATOM 3117 C C . SER B 1 185 ? -18.078 -28.219 -14.133 1 53.31 185 SER B C 1
ATOM 3119 O O . SER B 1 185 ? -19.25 -28.516 -13.914 1 53.31 185 SER B O 1
ATOM 3121 N N . SER B 1 186 ? -17.781 -27.078 -14.648 1 50 186 SER B N 1
ATOM 3122 C CA . SER B 1 186 ? -18.844 -26.266 -15.25 1 50 186 SER B CA 1
ATOM 3123 C C . SER B 1 186 ? -19.406 -26.922 -16.5 1 50 186 SER B C 1
ATOM 3125 O O . SER B 1 186 ? -20.547 -26.641 -16.891 1 50 186 SER B O 1
ATOM 3127 N N . MET B 1 187 ? -18.672 -27.703 -17.203 1 46.56 187 MET B N 1
ATOM 3128 C CA . MET B 1 187 ? -19.172 -28.422 -18.359 1 46.56 187 MET B CA 1
ATOM 3129 C C . MET B 1 187 ? -20.109 -29.562 -17.938 1 46.56 187 MET B C 1
ATOM 3131 O O . MET B 1 187 ? -21.047 -29.906 -18.656 1 46.56 187 MET B O 1
ATOM 3135 N N . ASN B 1 188 ? -19.875 -30.156 -16.891 1 48.75 188 ASN B N 1
ATOM 3136 C CA . ASN B 1 188 ? -20.75 -31.266 -16.547 1 48.75 188 ASN B CA 1
ATOM 3137 C C . ASN B 1 188 ? -22.141 -30.797 -16.125 1 48.75 188 ASN B C 1
ATOM 3139 O O . ASN B 1 188 ? -23.031 -31.609 -15.906 1 48.75 188 ASN B O 1
ATOM 3143 N N . VAL B 1 189 ? -22.344 -29.578 -15.727 1 46.22 189 VAL B N 1
ATOM 3144 C CA . VAL B 1 189 ? -23.703 -29.219 -15.352 1 46.22 189 VAL B CA 1
ATOM 3145 C C . VAL B 1 189 ? -24.578 -29.141 -16.594 1 46.22 189 VAL B C 1
ATOM 3147 O O . VAL B 1 189 ? -25.812 -29.125 -16.5 1 46.22 189 VAL B O 1
ATOM 3150 N N . GLU B 1 190 ? -24.016 -28.781 -17.719 1 40.88 190 GLU B N 1
ATOM 3151 C CA . GLU B 1 190 ? -25 -28.672 -18.797 1 40.88 190 GLU B CA 1
ATOM 3152 C C . GLU B 1 190 ? -25.469 -30.047 -19.25 1 40.88 190 GLU B C 1
ATOM 3154 O O . GLU B 1 190 ? -26.453 -30.172 -19.984 1 40.88 190 GLU B O 1
ATOM 3159 N N . GLU B 1 191 ? -24.641 -31.047 -19.031 1 38.84 191 GLU B N 1
ATOM 3160 C CA . GLU B 1 191 ? -25.125 -32.25 -19.719 1 38.84 191 GLU B CA 1
ATOM 3161 C C . GLU B 1 191 ? -26.188 -32.969 -18.891 1 38.84 191 GLU B C 1
ATOM 3163 O O . GLU B 1 191 ? -26.844 -33.906 -19.375 1 38.84 191 GLU B O 1
ATOM 3168 N N . THR B 1 192 ? -26.391 -32.562 -17.594 1 33.72 192 THR B N 1
ATOM 3169 C CA . THR B 1 192 ? -27.562 -33.281 -17.078 1 33.72 192 THR B CA 1
ATOM 3170 C C . THR B 1 192 ? -28.828 -32.469 -17.266 1 33.72 192 THR B C 1
ATOM 3172 O O . THR B 1 192 ? -28.812 -31.25 -17.094 1 33.72 192 THR B O 1
#

Foldseek 3Di:
DPPPVPPPPDDPLSVVLVVLVVDDPPDKDKDKDQQVWAQAQDCVVLPLAAANQADHPDHTDPSNVSVSVSCVVSQKHFQQRNDDDPDDPPPVPPPPDCPVPLHPRITMIIHSVQNVFWDHKHFDPPDDPPDSGGDIDTDGHDPDPPDDCPVPVPPDLPCVVVVPPCRVVVVVVSVVVVVVVVVVVVVVVVVD/DPPPVPPPPDDPLVVVLVVLVVDDPPDKDKDKDQQVWAQAQDCVVVPLAAANQADHPDHTDPSNVSVSVSCVVSQKHFQQRNDDDPDPPPPVPPPPDCPPPLHPRITMIIHSVQNVFWDHKHFDPPDDPPDSGGDIDTDGHDPDPVPDCPVPVPPPLPCVVVVPPCRVVVVVVSVVVVVVVVVVVVVVVVVD

Sequence (384 aa):
MTHTRGKIKKNVFQKLADTIDIVPDEEELIIMGDFNGHVGPRRTPWENYLGPHGDTSSDCNYNGEQLLALCAEYELYITNTFYQHRPSQPHSWYRRNNLEISSQIDFILRRIAHRTKTTDARSIPNITFDTDHRPVMMMSKEKKRPMRKQKIYSEKINLRKLNEEGNVQKVEDEITKRLENRDTSSMNVEETMTHTRGKIKKNVFQKLADTIDIVPDEEELIIMGDFNGHVGPRRTPWENYLGPHGDTSSDCNYNGEQLLALCAEYELYITNTFYQHRPSQPHSWYRRNNLEISSQIDFILRRIAHRTKTTDARSIPNITFDTDHRPVMMMSKEKKRPMRKQKIYSEKINLRKLNEEGNVQKVEDEITKRLENRDTSSMNVEET

Radius of gyration: 23.25 Å; Cα contacts (8 Å, |Δi|>4): 607; chains: 2; bounding box: 58×79×57 Å

pLDDT: mean 74.48, std 22.42, range [30.31, 98.06]